Protein AF-0000000078283186 (afdb_homodimer)

Sequence (406 aa):
MKERTLITISRQYGSGGKEIAELLAKKMETRCYDRQILYLAAEKLGDSDLDMDTILDMSYKMPDNSIGSFMEGVNSLGYETIPSYNKMYREQAKVIRKIAEKESAVFLGRCADVVLKDYPECYNFFIYADAEFRKERAKEFYGNKSIKELEKENKTRERYYNYYTGQKWGEPLNYDLMINTSRFSIRKAADLIWDYVMSSQAEMKERTLITISRQYGSGGKEIAELLAKKMETRCYDRQILYLAAEKLGDSDLDMDTILDMSYKMPDNSIGSFMEGVNSLGYETIPSYNKMYREQAKVIRKIAEKESAVFLGRCADVVLKDYPECYNFFIYADAEFRKERAKEFYGNKSIKELEKENKTRERYYNYYTGQKWGEPLNYDLMINTSRFSIRKAADLIWDYVMSSQAE

Structure (mmCIF, N/CA/C/O backbone):
data_AF-0000000078283186-model_v1
#
loop_
_entity.id
_entity.type
_entity.pdbx_description
1 polymer 'Cytidylate kinase'
#
loop_
_atom_site.group_PDB
_atom_site.id
_atom_site.type_symbol
_atom_site.label_atom_id
_atom_site.label_alt_id
_atom_site.label_comp_id
_atom_site.label_asym_id
_atom_site.label_entity_id
_atom_site.label_seq_id
_atom_site.pdbx_PDB_ins_code
_atom_site.Cartn_x
_atom_site.Cartn_y
_atom_site.Cartn_z
_atom_site.occupancy
_atom_site.B_iso_or_equiv
_atom_site.auth_seq_id
_atom_site.auth_comp_id
_atom_site.auth_asym_id
_atom_site.auth_atom_id
_atom_site.pdbx_PDB_model_num
ATOM 1 N N . MET A 1 1 ? -15.898 -8.977 -13.992 1 91.25 1 MET A N 1
ATOM 2 C CA . MET A 1 1 ? -14.469 -9.234 -14.055 1 91.25 1 MET A CA 1
ATOM 3 C C . MET A 1 1 ? -14.047 -9.617 -15.469 1 91.25 1 MET A C 1
ATOM 5 O O . MET A 1 1 ? -14.688 -10.453 -16.109 1 91.25 1 MET A O 1
ATOM 9 N N . LYS A 1 2 ? -12.992 -9.008 -15.93 1 93.81 2 LYS A N 1
ATOM 10 C CA . LYS A 1 2 ? -12.453 -9.312 -17.25 1 93.81 2 LYS A CA 1
ATOM 11 C C . LYS A 1 2 ? -11.883 -10.727 -17.297 1 93.81 2 LYS A C 1
ATOM 13 O O . LYS A 1 2 ? -11.484 -11.273 -16.281 1 93.81 2 LYS A O 1
ATOM 18 N N . GLU A 1 3 ? -11.867 -11.227 -18.547 1 91.19 3 GLU A N 1
ATOM 19 C CA . GLU A 1 3 ? -11.219 -12.523 -18.719 1 91.19 3 GLU A CA 1
ATOM 20 C C . GLU A 1 3 ? -9.711 -12.422 -18.516 1 91.19 3 GLU A C 1
ATOM 22 O O . GLU A 1 3 ? -9.102 -11.398 -18.812 1 91.19 3 GLU A O 1
ATOM 27 N N . ARG A 1 4 ? -9.109 -13.453 -17.953 1 95.25 4 ARG A N 1
ATOM 28 C CA . ARG A 1 4 ? -7.672 -13.562 -17.734 1 95.25 4 ARG A CA 1
ATOM 29 C C . ARG A 1 4 ? -7.18 -12.492 -16.766 1 95.25 4 ARG A C 1
ATOM 31 O O . ARG A 1 4 ? -6.188 -11.812 -17.047 1 95.25 4 ARG A O 1
ATOM 38 N N . THR A 1 5 ? -8.016 -12.242 -15.75 1 98.25 5 THR A N 1
ATOM 39 C CA . THR A 1 5 ? -7.609 -11.391 -14.641 1 98.25 5 THR A CA 1
ATOM 40 C C . THR A 1 5 ? -6.645 -12.125 -13.719 1 98.25 5 THR A C 1
ATOM 42 O O . THR A 1 5 ? -6.957 -13.211 -13.219 1 98.25 5 THR A O 1
ATOM 45 N N . LEU A 1 6 ? -5.477 -11.523 -13.578 1 98.81 6 LEU A N 1
ATOM 46 C CA . LEU A 1 6 ? -4.418 -12.156 -12.797 1 98.81 6 LEU A CA 1
ATOM 47 C C . LEU A 1 6 ? -4.09 -11.328 -11.555 1 98.81 6 LEU A C 1
ATOM 49 O O . LEU A 1 6 ? -3.855 -10.125 -11.656 1 98.81 6 LEU A O 1
ATOM 53 N N . ILE A 1 7 ? -4.133 -11.992 -10.383 1 98.81 7 ILE A N 1
ATOM 54 C CA . ILE A 1 7 ? -3.748 -11.352 -9.133 1 98.81 7 ILE A CA 1
ATOM 55 C C . ILE A 1 7 ? -2.508 -12.039 -8.562 1 98.81 7 ILE A C 1
ATOM 57 O O . ILE A 1 7 ? -2.455 -13.266 -8.477 1 98.81 7 ILE A O 1
ATOM 61 N N . THR A 1 8 ? -1.481 -11.289 -8.289 1 98.88 8 THR A N 1
ATOM 62 C CA . THR A 1 8 ? -0.311 -11.836 -7.613 1 98.88 8 THR A CA 1
ATOM 63 C C . THR A 1 8 ? -0.205 -11.289 -6.191 1 98.88 8 THR A C 1
ATOM 65 O O . THR A 1 8 ? -0.445 -10.109 -5.953 1 98.88 8 THR A O 1
ATOM 68 N N . ILE A 1 9 ? 0.071 -12.156 -5.27 1 98.81 9 ILE A N 1
ATOM 69 C CA . ILE A 1 9 ? 0.214 -11.781 -3.865 1 98.81 9 ILE A CA 1
ATOM 70 C C . ILE A 1 9 ? 1.604 -12.164 -3.367 1 98.81 9 ILE A C 1
ATOM 72 O O . ILE A 1 9 ? 1.949 -13.352 -3.324 1 98.81 9 ILE A O 1
ATOM 76 N N . SER A 1 10 ? 2.418 -11.219 -3.08 1 98.56 10 SER A N 1
ATOM 77 C CA . SER A 1 10 ? 3.607 -11.383 -2.254 1 98.56 10 SER A CA 1
ATOM 78 C C . SER A 1 10 ? 3.334 -10.992 -0.805 1 98.56 10 SER A C 1
ATOM 80 O O . SER A 1 10 ? 2.51 -10.109 -0.539 1 98.56 10 SER A O 1
ATOM 82 N N . ARG A 1 11 ? 4.035 -11.727 0.115 1 98.25 11 ARG A N 1
ATOM 83 C CA . ARG A 1 11 ? 3.613 -11.508 1.494 1 98.25 11 ARG A CA 1
ATOM 84 C C . ARG A 1 11 ? 4.73 -11.859 2.471 1 98.25 11 ARG A C 1
ATOM 86 O O . ARG A 1 11 ? 5.539 -12.75 2.201 1 98.25 11 ARG A O 1
ATOM 93 N N . GLN A 1 12 ? 4.703 -11.211 3.537 1 97.31 12 GLN A N 1
ATOM 94 C CA . GLN A 1 12 ? 5.508 -11.633 4.68 1 97.31 12 GLN A CA 1
ATOM 95 C C . GLN A 1 12 ? 4.887 -12.844 5.371 1 97.31 12 GLN A C 1
ATOM 97 O O . GLN A 1 12 ? 3.66 -12.961 5.445 1 97.31 12 GLN A O 1
ATOM 102 N N . TYR A 1 13 ? 5.766 -13.648 5.855 1 93.5 13 TYR A N 1
ATOM 103 C CA . TYR A 1 13 ? 5.281 -14.789 6.625 1 93.5 13 TYR A CA 1
ATOM 104 C C . TYR A 1 13 ? 4.52 -14.328 7.859 1 93.5 13 TYR A C 1
ATOM 106 O O . TYR A 1 13 ? 4.988 -13.461 8.602 1 93.5 13 TYR A O 1
ATOM 114 N N . GLY A 1 14 ? 3.336 -14.828 8.023 1 94.69 14 GLY A N 1
ATOM 115 C CA . GLY A 1 14 ? 2.523 -14.492 9.18 1 94.69 14 GLY A CA 1
ATOM 116 C C . GLY A 1 14 ? 1.605 -13.305 8.945 1 94.69 14 GLY A C 1
ATOM 117 O O . GLY A 1 14 ? 0.815 -12.945 9.82 1 94.69 14 GLY A O 1
ATOM 118 N N . SER A 1 15 ? 1.619 -12.703 7.777 1 97.38 15 SER A N 1
ATOM 119 C CA . SER A 1 15 ? 0.841 -11.5 7.504 1 97.38 15 SER A CA 1
ATOM 120 C C . SER A 1 15 ? -0.591 -11.852 7.109 1 97.38 15 SER A C 1
ATOM 122 O O . SER A 1 15 ? -1.459 -10.977 7.074 1 97.38 15 SER A O 1
ATOM 124 N N . GLY A 1 16 ? -0.852 -13.094 6.793 1 96.88 16 GLY A N 1
ATOM 125 C CA . GLY A 1 16 ? -2.18 -13.508 6.363 1 96.88 16 GLY A CA 1
ATOM 126 C C . GLY A 1 16 ? -2.35 -13.492 4.855 1 96.88 16 GLY A C 1
ATOM 127 O O . GLY A 1 16 ? -3.461 -13.664 4.352 1 96.88 16 GLY A O 1
ATOM 128 N N . GLY A 1 17 ? -1.237 -13.344 4.133 1 97.62 17 GLY A N 1
ATOM 129 C CA . GLY A 1 17 ? -1.285 -13.242 2.684 1 97.62 17 GLY A CA 1
ATOM 130 C C . GLY A 1 17 ? -1.826 -14.492 2.018 1 97.62 17 GLY A C 1
ATOM 131 O O . GLY A 1 17 ? -2.498 -14.406 0.987 1 97.62 17 GLY A O 1
ATOM 132 N N . LYS A 1 18 ? -1.55 -15.625 2.564 1 95.38 18 LYS A N 1
ATOM 133 C CA . LYS A 1 18 ? -2.064 -16.875 2.008 1 95.38 18 LYS A CA 1
ATOM 134 C C . LYS A 1 18 ? -3.588 -16.922 2.096 1 95.38 18 LYS A C 1
ATOM 136 O O . LYS A 1 18 ? -4.258 -17.266 1.117 1 95.38 18 LYS A O 1
ATOM 141 N N . GLU A 1 19 ? -4.105 -16.594 3.232 1 96.69 19 GLU A N 1
ATOM 142 C CA . GLU A 1 19 ? -5.555 -16.578 3.414 1 96.69 19 GLU A CA 1
ATOM 143 C C . GLU A 1 19 ? -6.223 -15.57 2.48 1 96.69 19 GLU A C 1
ATOM 145 O O . GLU A 1 19 ? -7.266 -15.859 1.895 1 96.69 19 GLU A O 1
ATOM 150 N N . ILE A 1 20 ? -5.598 -14.445 2.348 1 98.56 20 ILE A N 1
ATOM 151 C CA . ILE A 1 20 ? -6.113 -13.422 1.447 1 98.56 20 ILE A CA 1
ATOM 152 C C . ILE A 1 20 ? -6.164 -13.961 0.021 1 98.56 20 ILE A C 1
ATOM 154 O O . ILE A 1 20 ? -7.168 -13.797 -0.676 1 98.56 20 ILE A O 1
ATOM 158 N N . ALA A 1 21 ? -5.105 -14.625 -0.406 1 98.38 21 ALA A N 1
ATOM 159 C CA . ALA A 1 21 ? -5.035 -15.195 -1.75 1 98.38 21 ALA A CA 1
ATOM 160 C C . ALA A 1 21 ? -6.145 -16.219 -1.974 1 98.38 21 ALA A C 1
ATOM 162 O O . ALA A 1 21 ? -6.785 -16.234 -3.029 1 98.38 21 ALA A O 1
ATOM 163 N N . GLU A 1 22 ? -6.395 -17 -0.99 1 97.19 22 GLU A N 1
ATOM 164 C CA . GLU A 1 22 ? -7.426 -18.016 -1.081 1 97.19 22 GLU A CA 1
ATOM 165 C C . GLU A 1 22 ? -8.82 -17.406 -1.156 1 97.19 22 GLU A C 1
ATOM 167 O O . GLU A 1 22 ? -9.664 -17.844 -1.933 1 97.19 22 GLU A O 1
ATOM 172 N N . LEU A 1 23 ? -9.039 -16.422 -0.337 1 98.25 23 LEU A N 1
ATOM 173 C CA . LEU A 1 23 ? -10.312 -15.719 -0.36 1 98.25 23 LEU A CA 1
ATOM 174 C C . LEU A 1 23 ? -10.555 -15.07 -1.719 1 98.25 23 LEU A C 1
ATOM 176 O O . LEU A 1 23 ? -11.664 -15.117 -2.246 1 98.25 23 LEU A O 1
ATOM 180 N N . LEU A 1 24 ? -9.516 -14.523 -2.26 1 98.62 24 LEU A N 1
ATOM 181 C CA . LEU A 1 24 ? -9.633 -13.883 -3.564 1 98.62 24 LEU A CA 1
ATOM 182 C C . LEU A 1 24 ? -9.938 -14.906 -4.648 1 98.62 24 LEU A C 1
ATOM 184 O O . LEU A 1 24 ? -10.773 -14.664 -5.52 1 98.62 24 LEU A O 1
ATOM 188 N N . ALA A 1 25 ? -9.227 -16.016 -4.605 1 97.56 25 ALA A N 1
ATOM 189 C CA . ALA A 1 25 ? -9.469 -17.078 -5.582 1 97.56 25 ALA A CA 1
ATOM 190 C C . ALA A 1 25 ? -10.922 -17.547 -5.535 1 97.56 25 ALA A C 1
ATOM 192 O O . ALA A 1 25 ? -11.555 -17.734 -6.578 1 97.56 25 ALA A O 1
ATOM 193 N N . LYS A 1 26 ? -11.445 -17.656 -4.344 1 97.25 26 LYS A N 1
ATOM 194 C CA . LYS A 1 26 ? -12.844 -18.047 -4.168 1 97.25 26 LYS A CA 1
ATOM 195 C C . LYS A 1 26 ? -13.781 -17 -4.762 1 97.25 26 LYS A C 1
ATOM 197 O O . LYS A 1 26 ? -14.719 -17.328 -5.484 1 97.25 26 LYS A O 1
ATOM 202 N N . LYS A 1 27 ? -13.492 -15.789 -4.48 1 96.38 27 LYS A N 1
ATOM 203 C CA . LYS A 1 27 ? -14.32 -14.695 -4.992 1 96.38 27 LYS A CA 1
ATOM 204 C C . LYS A 1 27 ? -14.305 -14.656 -6.516 1 96.38 27 LYS A C 1
ATOM 206 O O . LYS A 1 27 ? -15.32 -14.359 -7.148 1 96.38 27 LYS A O 1
ATOM 211 N N . MET A 1 28 ? -13.195 -14.961 -7.047 1 96.88 28 MET A N 1
ATOM 212 C CA . MET A 1 28 ? -12.984 -14.922 -8.492 1 96.88 28 MET A CA 1
ATOM 213 C C . MET A 1 28 ? -13.453 -16.219 -9.148 1 96.88 28 MET A C 1
ATOM 215 O O . MET A 1 28 ? -13.477 -16.312 -10.375 1 96.88 28 MET A O 1
ATOM 219 N N . GLU A 1 29 ? -13.812 -17.172 -8.305 1 95.25 29 GLU A N 1
ATOM 220 C CA . GLU A 1 29 ? -14.164 -18.5 -8.797 1 95.25 29 GLU A CA 1
ATOM 221 C C . GLU A 1 29 ? -13.039 -19.094 -9.656 1 95.25 29 GLU A C 1
ATOM 223 O O . GLU A 1 29 ? -13.281 -19.562 -10.766 1 95.25 29 GLU A O 1
ATOM 228 N N . THR A 1 30 ? -11.844 -18.969 -9.211 1 95.44 30 THR A N 1
ATOM 229 C CA . THR A 1 30 ? -10.648 -19.531 -9.844 1 95.44 30 THR A CA 1
ATOM 230 C C . THR A 1 30 ? -9.758 -20.219 -8.812 1 95.44 30 THR A C 1
ATOM 232 O O . THR A 1 30 ? -10.188 -20.484 -7.691 1 95.44 30 THR A O 1
ATOM 235 N N . ARG A 1 31 ? -8.484 -20.531 -9.258 1 93.44 31 ARG A N 1
ATOM 236 C CA . ARG A 1 31 ? -7.574 -21.234 -8.367 1 93.44 31 ARG A CA 1
ATOM 237 C C . ARG A 1 31 ? -6.469 -20.328 -7.863 1 93.44 31 ARG A C 1
ATOM 239 O O . ARG A 1 31 ? -6.156 -19.312 -8.5 1 93.44 31 ARG A O 1
ATOM 246 N N . CYS A 1 32 ? -6.043 -20.672 -6.707 1 96.06 32 CYS A N 1
ATOM 247 C CA . CYS A 1 32 ? -4.836 -20.062 -6.148 1 96.06 32 CYS A CA 1
ATOM 248 C C . CYS A 1 32 ? -3.631 -20.984 -6.34 1 96.06 32 CYS A C 1
ATOM 250 O O . CYS A 1 32 ? -3.648 -22.141 -5.91 1 96.06 32 CYS A O 1
ATOM 252 N N . TYR A 1 33 ? -2.592 -20.469 -7.004 1 94.62 33 TYR A N 1
ATOM 253 C CA . TYR A 1 33 ? -1.396 -21.266 -7.285 1 94.62 33 TYR A CA 1
ATOM 254 C C . TYR A 1 33 ? -0.228 -20.812 -6.418 1 94.62 33 TYR A C 1
ATOM 256 O O . TYR A 1 33 ? 0.272 -19.688 -6.574 1 94.62 33 TYR A O 1
ATOM 264 N N . ASP A 1 34 ? 0.164 -21.672 -5.547 1 92.38 34 ASP A N 1
ATOM 265 C CA . ASP A 1 34 ? 1.312 -21.391 -4.688 1 92.38 34 ASP A CA 1
ATOM 266 C C . ASP A 1 34 ? 2.516 -22.234 -5.086 1 92.38 34 ASP A C 1
ATOM 268 O O . ASP A 1 34 ? 2.518 -22.859 -6.152 1 92.38 34 ASP A O 1
ATOM 272 N N . ARG A 1 35 ? 3.521 -22.156 -4.227 1 87.31 35 ARG A N 1
ATOM 273 C CA . ARG A 1 35 ? 4.785 -22.812 -4.531 1 87.31 35 ARG A CA 1
ATOM 274 C C . ARG A 1 35 ? 4.578 -24.312 -4.75 1 87.31 35 ARG A C 1
ATOM 276 O O . ARG A 1 35 ? 5.145 -24.891 -5.68 1 87.31 35 ARG A O 1
ATOM 283 N N . GLN A 1 36 ? 3.807 -24.875 -3.936 1 82.5 36 GLN A N 1
ATOM 284 C CA . GLN A 1 36 ? 3.621 -26.312 -3.992 1 82.5 36 GLN A CA 1
ATOM 285 C C . GLN A 1 36 ? 2.947 -26.734 -5.297 1 82.5 36 GLN A C 1
ATOM 287 O O . GLN A 1 36 ? 3.424 -27.641 -5.984 1 82.5 36 GLN A O 1
ATOM 292 N N . ILE A 1 37 ? 1.926 -26.141 -5.605 1 84.44 37 ILE A N 1
ATOM 293 C CA . ILE A 1 37 ? 1.179 -26.469 -6.816 1 84.44 37 ILE A CA 1
ATOM 294 C C . ILE A 1 37 ? 2.053 -26.219 -8.047 1 84.44 37 ILE A C 1
ATOM 296 O O . ILE A 1 37 ? 2.117 -27.062 -8.945 1 84.44 37 ILE A O 1
ATOM 300 N N . LEU A 1 38 ? 2.752 -25.156 -8.047 1 87.31 38 LEU A N 1
ATOM 301 C CA . LEU A 1 38 ? 3.58 -24.812 -9.195 1 87.31 38 LEU A CA 1
ATOM 302 C C . LEU A 1 38 ? 4.77 -25.75 -9.312 1 87.31 38 LEU A C 1
ATOM 304 O O . LEU A 1 38 ? 5.215 -26.062 -10.422 1 87.31 38 LEU A O 1
ATOM 308 N N . TYR A 1 39 ? 5.238 -26.141 -8.188 1 83.44 39 TYR A N 1
ATOM 309 C CA . TYR A 1 39 ? 6.316 -27.125 -8.188 1 83.44 39 TYR A CA 1
ATOM 310 C C . TYR A 1 39 ? 5.867 -28.438 -8.828 1 83.44 39 TYR A C 1
ATOM 312 O O . TYR A 1 39 ? 6.551 -28.969 -9.703 1 83.44 39 TYR A O 1
ATOM 320 N N . LEU A 1 40 ? 4.762 -28.938 -8.391 1 82.5 40 LEU A N 1
ATOM 321 C CA . LEU A 1 40 ? 4.23 -30.203 -8.898 1 82.5 40 LEU A CA 1
ATOM 322 C C . LEU A 1 40 ? 3.92 -30.109 -10.383 1 82.5 40 LEU A C 1
ATOM 324 O O . LEU A 1 40 ? 4.219 -31.031 -11.148 1 82.5 40 LEU A O 1
ATOM 328 N N . ALA A 1 41 ? 3.361 -29.031 -10.742 1 84 41 ALA A N 1
ATOM 329 C CA . ALA A 1 41 ? 3.047 -28.828 -12.156 1 84 41 ALA A CA 1
ATOM 330 C C . ALA A 1 41 ? 4.316 -28.766 -13 1 84 41 ALA A C 1
ATOM 332 O O . ALA A 1 41 ? 4.371 -29.344 -14.086 1 84 41 ALA A O 1
ATOM 333 N N . ALA A 1 42 ? 5.293 -28.109 -12.516 1 82.88 42 ALA A N 1
ATOM 334 C CA . ALA A 1 42 ? 6.562 -27.969 -13.219 1 82.88 42 ALA A CA 1
ATOM 335 C C . ALA A 1 42 ? 7.262 -29.312 -13.375 1 82.88 42 ALA A C 1
ATOM 337 O O . ALA A 1 42 ? 7.867 -29.594 -14.406 1 82.88 42 ALA A O 1
ATOM 338 N N . GLU A 1 43 ? 7.227 -30.047 -12.336 1 80.31 43 GLU A N 1
ATOM 339 C CA . GLU A 1 43 ? 7.82 -31.391 -12.375 1 80.31 43 GLU A CA 1
ATOM 340 C C . GLU A 1 43 ? 7.16 -32.25 -13.438 1 80.31 43 GLU A C 1
ATOM 342 O O . GLU A 1 43 ? 7.836 -33 -14.141 1 80.31 43 GLU A O 1
ATOM 347 N N . LYS A 1 44 ? 5.902 -32.156 -13.57 1 79.5 44 LYS A N 1
ATOM 348 C CA . LYS A 1 44 ? 5.145 -32.969 -14.508 1 79.5 44 LYS A CA 1
ATOM 349 C C . LYS A 1 44 ? 5.297 -32.438 -15.938 1 79.5 44 LYS A C 1
ATOM 351 O O . LYS A 1 44 ? 5.254 -33.219 -16.891 1 79.5 44 LYS A O 1
ATOM 356 N N . LEU A 1 45 ? 5.32 -31.188 -16.078 1 74.44 45 LEU A N 1
ATOM 357 C CA . LEU A 1 45 ? 5.477 -30.578 -17.391 1 74.44 45 LEU A CA 1
ATOM 358 C C . LEU A 1 45 ? 6.77 -31.047 -18.047 1 74.44 45 LEU A C 1
ATOM 360 O O . LEU A 1 45 ? 6.812 -31.25 -19.266 1 74.44 45 LEU A O 1
ATOM 364 N N . GLY A 1 46 ? 7.836 -31.125 -17.375 1 65.25 46 GLY A N 1
ATOM 365 C CA . GLY A 1 46 ? 9.086 -31.609 -17.938 1 65.25 46 GLY A CA 1
ATOM 366 C C . GLY A 1 46 ? 9.023 -33.094 -18.328 1 65.25 46 GLY A C 1
ATOM 367 O O . GLY A 1 46 ? 9.734 -33.5 -19.25 1 65.25 46 GLY A O 1
ATOM 368 N N . ASP A 1 47 ? 8.227 -33.812 -17.688 1 62.56 47 ASP A N 1
ATOM 369 C CA . ASP A 1 47 ? 8.352 -35.281 -17.812 1 62.56 47 ASP A CA 1
ATOM 370 C C . ASP A 1 47 ? 7.152 -35.844 -18.562 1 62.56 47 ASP A C 1
ATOM 372 O O . ASP A 1 47 ? 7.168 -37.031 -18.938 1 62.56 47 ASP A O 1
ATOM 376 N N . SER A 1 48 ? 6.137 -35.031 -18.609 1 64.06 48 SER A N 1
ATOM 377 C CA . SER A 1 48 ? 4.91 -35.719 -18.984 1 64.06 48 SER A CA 1
ATOM 378 C C . SER A 1 48 ? 4.348 -35.219 -20.297 1 64.06 48 SER A C 1
ATOM 380 O O . SER A 1 48 ? 4.586 -34.062 -20.688 1 64.06 48 SER A O 1
ATOM 382 N N . ASP A 1 49 ? 3.803 -36.094 -20.922 1 65.06 49 ASP A N 1
ATOM 383 C CA . ASP A 1 49 ? 2.99 -35.781 -22.094 1 65.06 49 ASP A CA 1
ATOM 384 C C . ASP A 1 49 ? 1.591 -35.312 -21.688 1 65.06 49 ASP A C 1
ATOM 386 O O . ASP A 1 49 ? 0.704 -35.219 -22.547 1 65.06 49 ASP A O 1
ATOM 390 N N . LEU A 1 50 ? 1.47 -35.156 -20.469 1 67.62 50 LEU A N 1
ATOM 391 C CA . LEU A 1 50 ? 0.159 -34.75 -19.984 1 67.62 50 LEU A CA 1
ATOM 392 C C . LEU A 1 50 ? -0.109 -33.281 -20.359 1 67.62 50 LEU A C 1
ATOM 394 O O . LEU A 1 50 ? 0.821 -32.469 -20.453 1 67.62 50 LEU A O 1
ATOM 398 N N . ASP A 1 51 ? -1.407 -33.125 -20.562 1 75.5 51 ASP A N 1
ATOM 399 C CA . ASP A 1 51 ? -1.781 -31.75 -20.844 1 75.5 51 ASP A CA 1
ATOM 400 C C . ASP A 1 51 ? -1.799 -30.922 -19.562 1 75.5 51 ASP A C 1
ATOM 402 O O . ASP A 1 51 ? -2.006 -31.453 -18.469 1 75.5 51 ASP A O 1
ATOM 406 N N . MET A 1 52 ? -1.608 -29.75 -19.734 1 72.75 52 MET A N 1
ATOM 407 C CA . MET A 1 52 ? -1.475 -28.797 -18.641 1 72.75 52 MET A CA 1
ATOM 408 C C . MET A 1 52 ? -2.668 -28.875 -17.688 1 72.75 52 MET A C 1
ATOM 410 O O . MET A 1 52 ? -2.506 -28.797 -16.469 1 72.75 52 MET A O 1
ATOM 414 N N . ASP A 1 53 ? -3.777 -29.141 -18.219 1 77.62 53 ASP A N 1
ATOM 415 C CA . ASP A 1 53 ? -4.988 -29.172 -17.406 1 77.62 53 ASP A CA 1
ATOM 416 C C . ASP A 1 53 ? -4.961 -30.359 -16.438 1 77.62 53 ASP A C 1
ATOM 418 O O . ASP A 1 53 ? -5.316 -30.234 -15.266 1 77.62 53 ASP A O 1
ATOM 422 N N . THR A 1 54 ? -4.551 -31.422 -17 1 75.5 54 THR A N 1
ATOM 423 C CA . THR A 1 54 ? -4.43 -32.625 -16.203 1 75.5 54 THR A CA 1
ATOM 424 C C . THR A 1 54 ? -3.361 -32.469 -15.125 1 75.5 54 THR A C 1
ATOM 426 O O . THR A 1 54 ? -3.568 -32.844 -13.969 1 75.5 54 THR A O 1
ATOM 429 N N . ILE A 1 55 ? -2.338 -31.812 -15.422 1 70.25 55 ILE A N 1
ATOM 430 C CA . ILE A 1 55 ? -1.233 -31.578 -14.492 1 70.25 55 ILE A CA 1
ATOM 431 C C . ILE A 1 55 ? -1.697 -30.688 -13.352 1 70.25 55 ILE A C 1
ATOM 433 O O . ILE A 1 55 ? -1.446 -30.984 -12.18 1 70.25 55 ILE A O 1
ATOM 437 N N . LEU A 1 56 ? -2.424 -29.719 -13.781 1 74.75 56 LEU A N 1
ATOM 438 C CA . LEU A 1 56 ? -2.881 -28.766 -12.781 1 74.75 56 LEU A CA 1
ATOM 439 C C . LEU A 1 56 ? -3.916 -29.391 -11.852 1 74.75 56 LEU A C 1
ATOM 441 O O . LEU A 1 56 ? -3.883 -29.172 -10.641 1 74.75 56 LEU A O 1
ATOM 445 N N . ASP A 1 57 ? -4.789 -30.156 -12.422 1 75.75 57 ASP A N 1
ATOM 446 C CA . ASP A 1 57 ? -5.801 -30.828 -11.617 1 75.75 57 ASP A CA 1
ATOM 447 C C . ASP A 1 57 ? -5.156 -31.766 -10.594 1 75.75 57 ASP A C 1
ATOM 449 O O . ASP A 1 57 ? -5.574 -31.812 -9.43 1 75.75 57 ASP A O 1
ATOM 453 N N . MET A 1 58 ? -4.129 -32.438 -10.984 1 69.75 58 MET A N 1
ATOM 454 C CA . MET A 1 58 ? -3.408 -33.344 -10.109 1 69.75 58 MET A CA 1
ATOM 455 C C . MET A 1 58 ? -2.648 -32.594 -9.023 1 69.75 58 MET A C 1
ATOM 457 O O . MET A 1 58 ? -2.6 -33.031 -7.875 1 69.75 58 MET A O 1
ATOM 461 N N . SER A 1 59 ? -2.166 -31.516 -9.422 1 70.25 59 SER A N 1
ATOM 462 C CA . SER A 1 59 ? -1.333 -30.734 -8.516 1 70.25 59 SER A CA 1
ATOM 463 C C . SER A 1 59 ? -2.176 -30.047 -7.449 1 70.25 59 SER A C 1
ATOM 465 O O . SER A 1 59 ? -1.727 -29.859 -6.316 1 70.25 59 SER A O 1
ATOM 467 N N . TYR A 1 60 ? -3.361 -29.766 -7.859 1 71.06 60 TYR A N 1
ATOM 468 C CA . TYR A 1 60 ? -4.238 -29.062 -6.93 1 71.06 60 TYR A CA 1
ATOM 469 C C . TYR A 1 60 ? -4.875 -30.031 -5.941 1 71.06 60 TYR A C 1
ATOM 471 O O . TYR A 1 60 ? -5.219 -29.656 -4.82 1 71.06 60 TYR A O 1
ATOM 479 N N . LYS A 1 61 ? -5.098 -31.266 -6.289 1 66.31 61 LYS A N 1
ATOM 480 C CA . LYS A 1 61 ? -5.777 -32.281 -5.473 1 66.31 61 LYS A CA 1
ATOM 481 C C . LYS A 1 61 ? -4.812 -32.938 -4.496 1 66.31 61 LYS A C 1
ATOM 483 O O . LYS A 1 61 ? -5.234 -33.688 -3.609 1 66.31 61 LYS A O 1
ATOM 488 N N . MET A 1 62 ? -3.625 -32.688 -4.598 1 58.12 62 MET A N 1
ATOM 489 C CA . MET A 1 62 ? -2.674 -33.344 -3.719 1 58.12 62 MET A CA 1
ATOM 490 C C . MET A 1 62 ? -2.758 -32.812 -2.301 1 58.12 62 MET A C 1
ATOM 492 O O . MET A 1 62 ? -2.773 -31.578 -2.104 1 58.12 62 MET A O 1
ATOM 496 N N . PRO A 1 63 ? -3.088 -33.719 -1.235 1 53.25 63 PRO A N 1
ATOM 497 C CA . PRO A 1 63 ? -3.27 -33.312 0.161 1 53.25 63 PRO A CA 1
ATOM 498 C C . PRO A 1 63 ? -2.076 -32.531 0.711 1 53.25 63 PRO A C 1
ATOM 500 O O . PRO A 1 63 ? -0.941 -32.75 0.276 1 53.25 63 PRO A O 1
ATOM 503 N N . ASP A 1 64 ? -2.328 -31.484 1.532 1 49.62 64 ASP A N 1
ATOM 504 C CA . ASP A 1 64 ? -1.405 -30.578 2.211 1 49.62 64 ASP A CA 1
ATOM 505 C C . ASP A 1 64 ? -0.335 -31.359 2.973 1 49.62 64 ASP A C 1
ATOM 507 O O . ASP A 1 64 ? 0.814 -30.922 3.059 1 49.62 64 ASP A O 1
ATOM 511 N N . ASN A 1 65 ? -0.7 -32.438 3.693 1 46.31 65 ASN A N 1
ATOM 512 C CA . ASN A 1 65 ? 0.149 -33.188 4.625 1 46.31 65 ASN A CA 1
ATOM 513 C C . ASN A 1 65 ? 1.317 -33.844 3.91 1 46.31 65 ASN A C 1
ATOM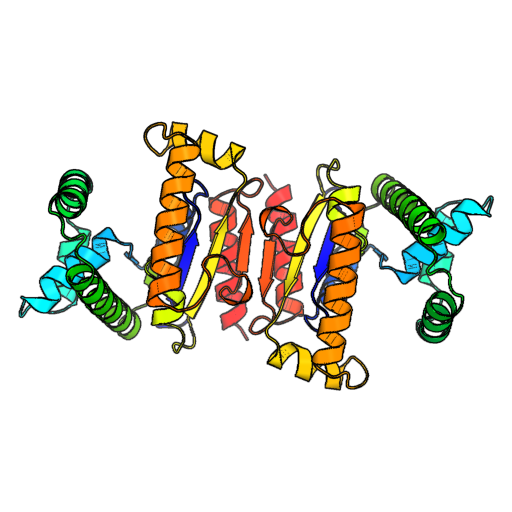 515 O O . ASN A 1 65 ? 2.273 -34.281 4.551 1 46.31 65 ASN A O 1
ATOM 519 N N . SER A 1 66 ? 1.253 -34.219 2.816 1 44.97 66 SER A N 1
ATOM 520 C CA . SER A 1 66 ? 2.324 -34.875 2.078 1 44.97 66 SER A CA 1
ATOM 521 C C . SER A 1 66 ? 3.408 -33.906 1.669 1 44.97 66 SER A C 1
ATOM 523 O O . SER A 1 66 ? 4.496 -34.281 1.256 1 44.97 66 SER A O 1
ATOM 525 N N . ILE A 1 67 ? 3.127 -32.688 1.77 1 46.19 67 ILE A N 1
ATOM 526 C CA . ILE A 1 67 ? 3.871 -31.516 1.294 1 46.19 67 ILE A CA 1
ATOM 527 C C . ILE A 1 67 ? 4.957 -31.141 2.305 1 46.19 67 ILE A C 1
ATOM 529 O O . ILE A 1 67 ? 6.027 -30.656 1.927 1 46.19 67 ILE A O 1
ATOM 533 N N . GLY A 1 68 ? 4.625 -31.25 3.561 1 46.28 68 GLY A N 1
ATOM 534 C CA . GLY A 1 68 ? 5.668 -31.094 4.562 1 46.28 68 GLY A CA 1
ATOM 535 C C . GLY A 1 68 ? 6.863 -32 4.328 1 46.28 68 GLY A C 1
ATOM 536 O O . GLY A 1 68 ? 8.008 -31.531 4.336 1 46.28 68 GLY A O 1
ATOM 537 N N . SER A 1 69 ? 6.555 -33.219 4.258 1 47.34 69 SER A N 1
ATOM 538 C CA . SER A 1 69 ? 7.586 -34.219 4.055 1 47.34 69 SER A CA 1
ATOM 539 C C . SER A 1 69 ? 8.266 -34.062 2.703 1 47.34 69 SER A C 1
ATOM 541 O O . SER A 1 69 ? 9.477 -34.281 2.576 1 47.34 69 SER A O 1
ATOM 543 N N . PHE A 1 70 ? 7.59 -33.594 1.81 1 45.19 70 PHE A N 1
ATOM 544 C CA . PHE A 1 70 ? 8.141 -33.406 0.476 1 45.19 70 PHE A CA 1
ATOM 545 C C . PHE A 1 70 ? 9.023 -32.156 0.442 1 45.19 70 PHE A C 1
ATOM 547 O O . PHE A 1 70 ? 10.133 -32.188 -0.101 1 45.19 70 PHE A O 1
ATOM 554 N N . MET A 1 71 ? 8.586 -31.062 0.979 1 48.72 71 MET A N 1
ATOM 555 C CA . MET A 1 71 ? 9.406 -29.844 1.068 1 48.72 71 MET A CA 1
ATOM 556 C C . MET A 1 71 ? 10.648 -30.094 1.919 1 48.72 71 MET A C 1
ATOM 558 O O . MET A 1 71 ? 11.719 -29.547 1.632 1 48.72 71 MET A O 1
ATOM 562 N N . GLU A 1 72 ? 10.406 -30.828 3 1 50.16 72 GLU A N 1
ATOM 563 C CA . GLU A 1 72 ? 11.562 -31.312 3.748 1 50.16 72 GLU A CA 1
ATOM 564 C C . GLU A 1 72 ? 12.438 -32.219 2.887 1 50.16 72 GLU A C 1
ATOM 566 O O . GLU A 1 72 ? 13.664 -32.188 2.973 1 50.16 72 GLU A O 1
ATOM 571 N N . GLY A 1 73 ? 11.852 -33 2.141 1 44.81 73 GLY A N 1
ATOM 572 C CA . GLY A 1 73 ? 12.57 -33.875 1.225 1 44.81 73 GLY A CA 1
ATOM 573 C C . GLY A 1 73 ? 13.273 -33.125 0.109 1 44.81 73 GLY A C 1
ATOM 574 O O . GLY A 1 73 ? 14.445 -33.375 -0.176 1 44.81 73 GLY A O 1
ATOM 575 N N . VAL A 1 74 ? 12.602 -32.188 -0.493 1 47.66 74 VAL A N 1
ATOM 576 C CA . VAL A 1 74 ? 13.211 -31.359 -1.527 1 47.66 74 VAL A CA 1
ATOM 577 C C . VAL A 1 74 ? 14.32 -30.5 -0.919 1 47.66 74 VAL A C 1
ATOM 579 O O . VAL A 1 74 ? 15.398 -30.359 -1.51 1 47.66 74 VAL A O 1
ATOM 582 N N . ASN A 1 75 ? 14.039 -29.922 0.244 1 47.69 75 ASN A N 1
ATOM 583 C CA . ASN A 1 75 ? 15.109 -29.219 0.957 1 47.69 75 ASN A CA 1
ATOM 584 C C . ASN A 1 75 ? 16.234 -30.172 1.334 1 47.69 75 ASN A C 1
ATOM 586 O O . ASN A 1 75 ? 17.406 -29.781 1.307 1 47.69 75 ASN A O 1
ATOM 590 N N . SER A 1 76 ? 15.812 -31.344 1.831 1 44.03 76 SER A N 1
ATOM 591 C CA . SER A 1 76 ? 16.797 -32.344 2.242 1 44.03 76 SER A CA 1
ATOM 592 C C . SER A 1 76 ? 17.5 -32.938 1.036 1 44.03 76 SER A C 1
ATOM 594 O O . SER A 1 76 ? 18.594 -33.5 1.165 1 44.03 76 SER A O 1
ATOM 596 N N . LEU A 1 77 ? 16.766 -33.219 -0.019 1 42.75 77 LEU A N 1
ATOM 597 C CA . LEU A 1 77 ? 17.406 -33.844 -1.155 1 42.75 77 LEU A CA 1
ATOM 598 C C . LEU A 1 77 ? 18.422 -32.938 -1.812 1 42.75 77 LEU A C 1
ATOM 600 O O . LEU A 1 77 ? 19.062 -33.281 -2.803 1 42.75 77 LEU A O 1
ATOM 604 N N . GLY A 1 78 ? 18.922 -32.031 -1.235 1 41 78 GLY A N 1
ATOM 605 C CA . GLY A 1 78 ? 20.031 -31.25 -1.789 1 41 78 GLY A CA 1
ATOM 606 C C . GLY A 1 78 ? 19.641 -30.484 -3.041 1 41 78 GLY A C 1
ATOM 607 O O . GLY A 1 78 ? 20.516 -30.156 -3.857 1 41 78 GLY A O 1
ATOM 608 N N . TYR A 1 79 ? 18.609 -30.672 -3.498 1 42.59 79 TYR A N 1
ATOM 609 C CA . TYR A 1 79 ? 18.188 -29.891 -4.664 1 42.59 79 TYR A CA 1
ATOM 610 C C . TYR A 1 79 ? 18.531 -28.422 -4.492 1 42.59 79 TYR A C 1
ATOM 612 O O . TYR A 1 79 ? 18 -27.562 -5.211 1 42.59 79 TYR A O 1
ATOM 620 N N . GLU A 1 80 ? 19.203 -28.125 -3.502 1 41.41 80 GLU A N 1
ATOM 621 C CA . GLU A 1 80 ? 19.906 -26.875 -3.221 1 41.41 80 GLU A CA 1
ATOM 622 C C . GLU A 1 80 ? 20.969 -26.594 -4.266 1 41.41 80 GLU A C 1
ATOM 624 O O . GLU A 1 80 ? 21.781 -25.672 -4.098 1 41.41 80 GLU A O 1
ATOM 629 N N . THR A 1 81 ? 21.219 -27.5 -5.113 1 45.75 81 THR A N 1
ATOM 630 C CA . THR A 1 81 ? 22.234 -26.953 -6.004 1 45.75 81 THR A CA 1
ATOM 631 C C . THR A 1 81 ? 21.641 -25.891 -6.918 1 45.75 81 THR A C 1
ATOM 633 O O . THR A 1 81 ? 20.484 -26 -7.328 1 45.75 81 THR A O 1
ATOM 636 N N . ILE A 1 82 ? 22.344 -24.75 -7.059 1 50.31 82 ILE A N 1
ATOM 637 C CA . ILE A 1 82 ? 22.016 -23.562 -7.84 1 50.31 82 ILE A CA 1
ATOM 638 C C . ILE A 1 82 ? 21.391 -23.969 -9.164 1 50.31 82 ILE A C 1
ATOM 640 O O . ILE A 1 82 ? 20.344 -23.438 -9.555 1 50.31 82 ILE A O 1
ATOM 644 N N . PRO A 1 83 ? 22.031 -25.047 -9.883 1 48.97 83 PRO A N 1
ATOM 645 C CA . PRO A 1 83 ? 21.469 -25.438 -11.18 1 48.97 83 PRO A CA 1
ATOM 646 C C . PRO A 1 83 ? 20.031 -25.938 -11.078 1 48.97 83 PRO A C 1
ATOM 648 O O . PRO A 1 83 ? 19.203 -25.625 -11.938 1 48.97 83 PRO A O 1
ATOM 651 N N . SER A 1 84 ? 19.734 -26.656 -9.961 1 63.78 84 SER A N 1
ATOM 652 C CA . SER A 1 84 ? 18.406 -27.219 -9.797 1 63.78 84 SER A CA 1
ATOM 653 C C . SER A 1 84 ? 17.375 -26.141 -9.477 1 63.78 84 SER A C 1
ATOM 655 O O . SER A 1 84 ? 16.266 -26.156 -10.016 1 63.78 84 SER A O 1
ATOM 657 N N . TYR A 1 85 ? 17.891 -25.109 -8.969 1 70.12 85 TYR A N 1
ATOM 658 C CA . TYR A 1 85 ? 16.984 -24.016 -8.625 1 70.12 85 TYR A CA 1
ATOM 659 C C . TYR A 1 85 ? 16.656 -23.172 -9.852 1 70.12 85 TYR A C 1
ATOM 661 O O . TYR A 1 85 ? 15.508 -22.766 -10.039 1 70.12 85 TYR A O 1
ATOM 669 N N . ASN A 1 86 ? 17.625 -23.109 -10.586 1 82.12 86 ASN A N 1
ATOM 670 C CA . ASN A 1 86 ? 17.406 -22.312 -11.797 1 82.12 86 ASN A CA 1
ATOM 671 C C . ASN A 1 86 ? 16.438 -23 -12.75 1 82.12 86 ASN A C 1
ATOM 673 O O . ASN A 1 86 ? 15.57 -22.359 -13.336 1 82.12 86 ASN A O 1
ATOM 677 N N . LYS A 1 87 ? 16.672 -24.266 -12.891 1 81.38 87 LYS A N 1
ATOM 678 C CA . LYS A 1 87 ? 15.75 -25.031 -13.719 1 81.38 87 LYS A CA 1
ATOM 679 C C . LYS A 1 87 ? 14.328 -24.969 -13.164 1 81.38 87 LYS A C 1
ATOM 681 O O . LYS A 1 87 ? 13.375 -24.781 -13.914 1 81.38 87 LYS A O 1
ATOM 686 N N . MET A 1 88 ? 14.242 -25.094 -11.93 1 84.12 88 MET A N 1
ATOM 687 C CA . MET A 1 88 ? 12.93 -25.078 -11.289 1 84.12 88 MET A CA 1
ATOM 688 C C . MET A 1 88 ? 12.242 -23.734 -11.477 1 84.12 88 MET A C 1
ATOM 690 O O . MET A 1 88 ? 11.055 -23.672 -11.789 1 84.12 88 MET A O 1
ATOM 694 N N . TYR A 1 89 ? 12.977 -22.688 -11.344 1 89.25 89 TYR A N 1
ATOM 695 C CA . TYR A 1 89 ? 12.414 -21.359 -11.578 1 89.25 89 TYR A CA 1
ATOM 696 C C . TYR A 1 89 ? 11.891 -21.234 -13.008 1 89.25 89 TYR A C 1
ATOM 698 O O . TYR A 1 89 ? 10.773 -20.766 -13.227 1 89.25 89 TYR A O 1
ATOM 706 N N . ARG A 1 90 ? 12.703 -21.672 -13.891 1 90.88 90 ARG A N 1
ATOM 707 C CA . ARG A 1 90 ? 12.328 -21.578 -15.297 1 90.88 90 ARG A CA 1
ATOM 708 C C . ARG A 1 90 ? 11.047 -22.344 -15.578 1 90.88 90 ARG A C 1
ATOM 710 O O . ARG A 1 90 ? 10.156 -21.859 -16.281 1 90.88 90 ARG A O 1
ATOM 717 N N . GLU A 1 91 ? 10.992 -23.516 -15.039 1 87.81 91 GLU A N 1
ATOM 718 C CA . GLU A 1 91 ? 9.828 -24.359 -15.273 1 87.81 91 GLU A CA 1
ATOM 719 C C . GLU A 1 91 ? 8.586 -23.797 -14.578 1 87.81 91 GLU A C 1
ATOM 721 O O . GLU A 1 91 ? 7.484 -23.844 -15.125 1 87.81 91 GLU A O 1
ATOM 726 N N . GLN A 1 92 ? 8.719 -23.266 -13.422 1 91.44 92 GLN A N 1
ATOM 727 C CA . GLN A 1 92 ? 7.598 -22.641 -12.727 1 91.44 92 GLN A CA 1
ATOM 728 C C . GLN A 1 92 ? 7.109 -21.406 -13.469 1 91.44 92 GLN A C 1
ATOM 730 O O . GLN A 1 92 ? 5.906 -21.188 -13.602 1 91.44 92 GLN A O 1
ATOM 735 N N . ALA A 1 93 ? 8.039 -20.594 -13.938 1 95 93 ALA A N 1
ATOM 736 C CA . ALA A 1 93 ? 7.68 -19.422 -14.727 1 95 93 ALA A CA 1
ATOM 737 C C . ALA A 1 93 ? 6.879 -19.812 -15.961 1 95 93 ALA A C 1
ATOM 739 O O . ALA A 1 93 ? 5.895 -19.156 -16.312 1 95 93 ALA A O 1
ATOM 740 N N . LYS A 1 94 ? 7.301 -20.906 -16.578 1 93.12 94 LYS A N 1
ATOM 741 C CA . LYS A 1 94 ? 6.59 -21.406 -17.75 1 93.12 94 LYS A CA 1
ATOM 742 C C . LYS A 1 94 ? 5.16 -21.812 -17.391 1 93.12 94 LYS A C 1
ATOM 744 O O . LYS A 1 94 ? 4.219 -21.5 -18.125 1 93.12 94 LYS A O 1
ATOM 749 N N . VAL A 1 95 ? 5 -22.5 -16.312 1 92.81 95 VAL A N 1
ATOM 750 C CA . VAL A 1 95 ? 3.688 -22.953 -15.852 1 92.81 95 VAL A CA 1
ATOM 751 C C . VAL A 1 95 ? 2.801 -21.75 -15.547 1 92.81 95 VAL A C 1
ATOM 753 O O . VAL A 1 95 ? 1.63 -21.719 -15.938 1 92.81 95 VAL A O 1
ATOM 756 N N . ILE A 1 96 ? 3.328 -20.766 -14.898 1 96.5 96 ILE A N 1
ATOM 757 C CA . ILE A 1 96 ? 2.594 -19.547 -14.555 1 96.5 96 ILE A CA 1
ATOM 758 C C . ILE A 1 96 ? 2.076 -18.875 -15.828 1 96.5 96 ILE A C 1
ATOM 760 O O . ILE A 1 96 ? 0.9 -18.516 -15.906 1 96.5 96 ILE A O 1
ATOM 764 N N . ARG A 1 97 ? 2.908 -18.781 -16.828 1 96.31 97 ARG A N 1
ATOM 765 C CA . ARG A 1 97 ? 2.516 -18.141 -18.078 1 96.31 97 ARG A CA 1
ATOM 766 C C . ARG A 1 97 ? 1.432 -18.953 -18.781 1 96.31 97 ARG A C 1
ATOM 768 O O . ARG A 1 97 ? 0.479 -18.391 -19.328 1 96.31 97 ARG A O 1
ATOM 775 N N . LYS A 1 98 ? 1.559 -20.234 -18.75 1 92.88 98 LYS A N 1
ATOM 776 C CA . LYS A 1 98 ? 0.572 -21.109 -19.391 1 92.88 98 LYS A CA 1
ATOM 777 C C . LYS A 1 98 ? -0.798 -20.953 -18.734 1 92.88 98 LYS A C 1
ATOM 779 O O . LYS A 1 98 ? -1.819 -20.906 -19.422 1 92.88 98 LYS A O 1
ATOM 784 N N . ILE A 1 99 ? -0.796 -20.906 -17.453 1 93.81 99 ILE A N 1
ATOM 785 C CA . ILE A 1 99 ? -2.043 -20.734 -16.703 1 93.81 99 ILE A CA 1
ATOM 786 C C . ILE A 1 99 ? -2.652 -19.375 -17.047 1 93.81 99 ILE A C 1
ATOM 788 O O . ILE A 1 99 ? -3.85 -19.281 -17.344 1 93.81 99 ILE A O 1
ATOM 792 N N . ALA A 1 100 ? -1.808 -18.359 -17.078 1 95.81 100 ALA A N 1
ATOM 793 C CA . ALA A 1 100 ? -2.252 -16.984 -17.328 1 95.81 100 ALA A CA 1
ATOM 794 C C . ALA A 1 100 ? -2.867 -16.859 -18.719 1 95.81 100 ALA A C 1
ATOM 796 O O . ALA A 1 100 ? -3.727 -16.016 -18.953 1 95.81 100 ALA A O 1
ATOM 797 N N . GLU A 1 101 ? -2.447 -17.703 -19.641 1 94 101 GLU A N 1
ATOM 798 C CA . GLU A 1 101 ? -2.959 -17.688 -21.016 1 94 101 GLU A CA 1
ATOM 799 C C . GLU A 1 101 ? -4.32 -18.375 -21.094 1 94 101 GLU A C 1
ATOM 801 O O . GLU A 1 101 ? -5.09 -18.125 -22.031 1 94 101 GLU A O 1
ATOM 806 N N . LYS A 1 102 ? -4.609 -19.141 -20.109 1 92.06 102 LYS A N 1
ATOM 807 C CA . LYS A 1 102 ? -5.785 -20 -20.219 1 92.06 102 LYS A CA 1
ATOM 808 C C . LYS A 1 102 ? -6.93 -19.469 -19.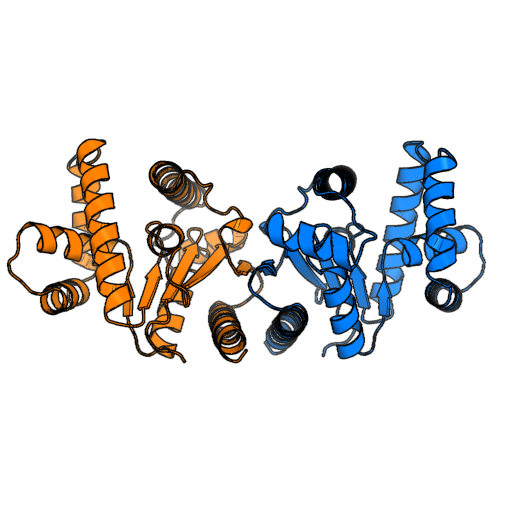359 1 92.06 102 LYS A C 1
ATOM 810 O O . LYS A 1 102 ? -8.102 -19.578 -19.734 1 92.06 102 LYS A O 1
ATOM 815 N N . GLU A 1 103 ? -6.594 -18.953 -18.141 1 94.25 103 GLU A N 1
ATOM 816 C CA . GLU A 1 103 ? -7.664 -18.609 -17.219 1 94.25 103 GLU A CA 1
ATOM 817 C C . GLU A 1 103 ? -7.219 -17.516 -16.25 1 94.25 103 GLU A C 1
ATOM 819 O O . GLU A 1 103 ? -6.031 -17.188 -16.172 1 94.25 103 GLU A O 1
ATOM 824 N N . SER A 1 104 ? -8.242 -16.922 -15.609 1 97.62 104 SER A N 1
ATOM 825 C CA . SER A 1 104 ? -7.953 -16.047 -14.469 1 97.62 104 SER A CA 1
ATOM 826 C C . SER A 1 104 ? -7.375 -16.859 -13.305 1 97.62 104 SER A C 1
ATOM 828 O O . SER A 1 104 ? -7.664 -18.047 -13.156 1 97.62 104 SER A O 1
ATOM 830 N N . ALA A 1 105 ? -6.535 -16.219 -12.523 1 97.62 105 ALA A N 1
ATOM 831 C CA . ALA A 1 105 ? -5.867 -16.969 -11.469 1 97.62 105 ALA A CA 1
ATOM 832 C C . ALA A 1 105 ? -5.301 -16.047 -10.406 1 97.62 105 ALA A C 1
ATOM 834 O O . ALA A 1 105 ? -5.09 -14.852 -10.656 1 97.62 105 ALA A O 1
ATOM 835 N N . VAL A 1 106 ? -5.113 -16.562 -9.25 1 98.5 106 VAL A N 1
ATOM 836 C CA . VAL A 1 106 ? -4.371 -15.93 -8.172 1 98.5 106 VAL A CA 1
ATOM 837 C C . VAL A 1 106 ? -3.057 -16.672 -7.934 1 98.5 106 VAL A C 1
ATOM 839 O O . VAL A 1 106 ? -3.047 -17.891 -7.773 1 98.5 106 VAL A O 1
ATOM 842 N N . PHE A 1 107 ? -1.959 -15.961 -7.98 1 98.31 107 PHE A N 1
ATOM 843 C CA . PHE A 1 107 ? -0.646 -16.547 -7.734 1 98.31 107 PHE A CA 1
ATOM 844 C C . PHE A 1 107 ? -0.075 -16.047 -6.41 1 98.31 107 PHE A C 1
ATOM 846 O O . PHE A 1 107 ? -0.059 -14.852 -6.141 1 98.31 107 PHE A O 1
ATOM 853 N N . LEU A 1 108 ? 0.348 -16.953 -5.578 1 97.94 108 LEU A N 1
ATOM 854 C CA . LEU A 1 108 ? 0.964 -16.641 -4.293 1 97.94 108 LEU A CA 1
ATOM 855 C C . LEU A 1 108 ? 2.479 -16.797 -4.363 1 97.94 108 LEU A C 1
ATOM 857 O O . LEU A 1 108 ? 2.992 -17.906 -4.219 1 97.94 108 LEU A O 1
ATOM 861 N N . GLY A 1 109 ? 3.123 -15.625 -4.535 1 97.5 109 GLY A N 1
ATOM 862 C CA . GLY A 1 109 ? 4.578 -15.641 -4.59 1 97.5 109 GLY A CA 1
ATOM 863 C C . GLY A 1 109 ? 5.121 -16.125 -5.918 1 97.5 109 GLY A C 1
ATOM 864 O O . GLY A 1 109 ? 4.562 -15.82 -6.977 1 97.5 109 GLY A O 1
ATOM 865 N N . ARG A 1 110 ? 6.418 -16.531 -5.871 1 95.31 110 ARG A N 1
ATOM 866 C CA . ARG A 1 110 ? 7.102 -17.188 -6.98 1 95.31 110 ARG A CA 1
ATOM 867 C C . ARG A 1 110 ? 7.391 -16.203 -8.102 1 95.31 110 ARG A C 1
ATOM 869 O O . ARG A 1 110 ? 7.293 -16.547 -9.281 1 95.31 110 ARG A O 1
ATOM 876 N N . CYS A 1 111 ? 7.609 -15.016 -7.73 1 97.5 111 CYS A N 1
ATOM 877 C CA . CYS A 1 111 ? 8 -13.969 -8.672 1 97.5 111 CYS A CA 1
ATOM 878 C C . CYS A 1 111 ? 6.93 -13.766 -9.734 1 97.5 111 CYS A C 1
ATOM 880 O O . CYS A 1 111 ? 7.219 -13.297 -10.836 1 97.5 111 CYS A O 1
ATOM 882 N N . ALA A 1 112 ? 5.73 -14.086 -9.422 1 98.44 112 ALA A N 1
ATOM 883 C CA . ALA A 1 112 ? 4.668 -14.047 -10.422 1 98.44 112 ALA A CA 1
ATOM 884 C C . ALA A 1 112 ? 4.441 -12.625 -10.922 1 98.44 112 ALA A C 1
ATOM 886 O O . ALA A 1 112 ? 4.078 -12.422 -12.086 1 98.44 112 ALA A O 1
ATOM 887 N N . ASP A 1 113 ? 4.672 -11.609 -10.055 1 98.5 113 ASP A N 1
ATOM 888 C CA . ASP A 1 113 ? 4.484 -10.219 -10.453 1 98.5 113 ASP A CA 1
ATOM 889 C C . ASP A 1 113 ? 5.418 -9.844 -11.602 1 98.5 113 ASP A C 1
ATOM 891 O O . ASP A 1 113 ? 5.039 -9.094 -12.5 1 98.5 113 ASP A O 1
ATOM 895 N N . VAL A 1 114 ? 6.633 -10.406 -11.57 1 98.06 114 VAL A N 1
ATOM 896 C CA . VAL A 1 114 ? 7.609 -10.109 -12.609 1 98.06 114 VAL A CA 1
ATOM 897 C C . VAL A 1 114 ? 7.387 -11.023 -13.812 1 98.06 114 VAL A C 1
ATOM 899 O O . VAL A 1 114 ? 7.473 -10.586 -14.961 1 98.06 114 VAL A O 1
ATOM 902 N N . VAL A 1 115 ? 7.082 -12.32 -13.547 1 98.06 115 VAL A N 1
ATOM 903 C CA . VAL A 1 115 ? 6.836 -13.289 -14.609 1 98.06 115 VAL A CA 1
ATOM 904 C C . VAL A 1 115 ? 5.68 -12.805 -15.484 1 98.06 115 VAL A C 1
ATOM 906 O O . VAL A 1 115 ? 5.695 -13 -16.703 1 98.06 115 VAL A O 1
ATOM 909 N N . LEU A 1 116 ? 4.691 -12.109 -14.867 1 98.5 116 LEU A N 1
ATOM 910 C CA . LEU A 1 116 ? 3.461 -11.742 -15.562 1 98.5 116 LEU A CA 1
ATOM 911 C C . LEU A 1 116 ? 3.432 -10.25 -15.867 1 98.5 116 LEU A C 1
ATOM 913 O O . LEU A 1 116 ? 2.363 -9.68 -16.109 1 98.5 116 LEU A O 1
ATOM 917 N N . LYS A 1 117 ? 4.555 -9.562 -15.859 1 97.19 117 LYS A N 1
ATOM 918 C CA . LYS A 1 117 ? 4.645 -8.109 -15.938 1 97.19 117 LYS A CA 1
ATOM 919 C C . LYS A 1 117 ? 4.062 -7.59 -17.25 1 97.19 117 LYS A C 1
ATOM 921 O O . LYS A 1 117 ? 3.59 -6.449 -17.312 1 97.19 117 LYS A O 1
ATOM 926 N N . ASP A 1 118 ? 3.93 -8.461 -18.297 1 96.06 118 ASP A N 1
ATOM 927 C CA . ASP A 1 118 ? 3.51 -8.008 -19.609 1 96.06 118 ASP A CA 1
ATOM 928 C C . ASP A 1 118 ? 2.023 -8.273 -19.844 1 96.06 118 ASP A C 1
ATOM 930 O O . ASP A 1 118 ? 1.482 -7.953 -20.891 1 96.06 118 ASP A O 1
ATOM 934 N N . TYR A 1 119 ? 1.378 -8.82 -18.891 1 96.56 119 TYR A N 1
ATOM 935 C CA . TYR A 1 119 ? -0.059 -9.047 -18.984 1 96.56 119 TYR A CA 1
ATOM 936 C C . TYR A 1 119 ? -0.839 -7.836 -18.5 1 96.56 119 TYR A C 1
ATOM 938 O O . TYR A 1 119 ? -0.649 -7.379 -17.375 1 96.56 119 TYR A O 1
ATOM 946 N N . PRO A 1 120 ? -1.726 -7.355 -19.281 1 93.88 120 PRO A N 1
ATOM 947 C CA . PRO A 1 120 ? -2.375 -6.078 -18.969 1 93.88 120 PRO A CA 1
ATOM 948 C C . PRO A 1 120 ? -3.301 -6.172 -17.766 1 93.88 120 PRO A C 1
ATOM 950 O O . PRO A 1 120 ? -3.439 -5.207 -17 1 93.88 120 PRO A O 1
ATOM 953 N N . GLU A 1 121 ? -3.98 -7.297 -17.578 1 97.06 121 GLU A N 1
ATOM 954 C CA . GLU A 1 121 ? -4.895 -7.465 -16.453 1 97.06 121 GLU A CA 1
ATOM 955 C C . GLU A 1 121 ? -4.227 -8.211 -15.312 1 97.06 121 GLU A C 1
ATOM 957 O O . GLU A 1 121 ? -4.773 -9.188 -14.789 1 97.06 121 GLU A O 1
ATOM 962 N N . CYS A 1 122 ? -3.016 -7.793 -15.039 1 98.38 122 CYS A N 1
ATOM 963 C CA . CYS A 1 122 ? -2.27 -8.336 -13.906 1 98.38 122 CYS A CA 1
ATOM 964 C C . CYS A 1 122 ? -2.133 -7.301 -12.797 1 98.38 122 CYS A C 1
ATOM 966 O O . CYS A 1 122 ? -1.682 -6.18 -13.031 1 98.38 122 CYS A O 1
ATOM 968 N N . TYR A 1 123 ? -2.529 -7.672 -11.633 1 98.62 123 TYR A N 1
ATOM 969 C CA . TYR A 1 123 ? -2.514 -6.801 -10.461 1 98.62 123 TYR A CA 1
ATOM 970 C C . TYR A 1 123 ? -1.655 -7.391 -9.352 1 98.62 123 TYR A C 1
ATOM 972 O O . TYR A 1 123 ? -1.828 -8.555 -8.977 1 98.62 123 TYR A O 1
ATOM 980 N N . ASN A 1 124 ? -0.725 -6.641 -8.852 1 98.75 124 ASN A N 1
ATOM 981 C CA . ASN A 1 124 ? 0.284 -7.121 -7.91 1 98.75 124 ASN A CA 1
ATOM 982 C C . ASN A 1 124 ? 0.113 -6.492 -6.531 1 98.75 124 ASN A C 1
ATOM 984 O O . ASN A 1 124 ? 0.085 -5.266 -6.406 1 98.75 124 ASN A O 1
ATOM 988 N N . PHE A 1 125 ? 0.049 -7.297 -5.488 1 98.88 125 PHE A N 1
ATOM 989 C CA . PHE A 1 125 ? -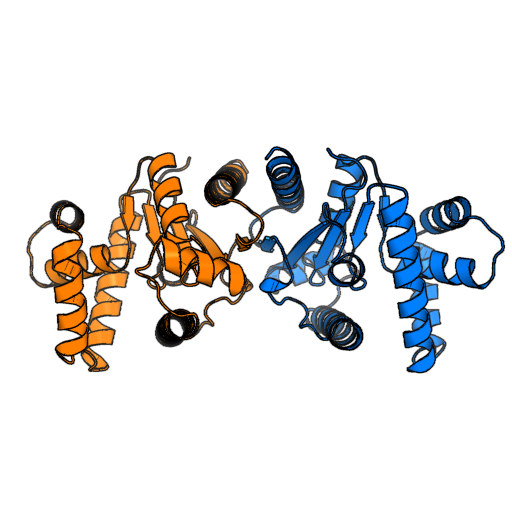0.177 -6.809 -4.133 1 98.88 125 PHE A CA 1
ATOM 990 C C . PHE A 1 125 ? 0.862 -7.375 -3.172 1 98.88 125 PHE A C 1
ATOM 992 O O . PHE A 1 125 ? 1.373 -8.477 -3.383 1 98.88 125 PHE A O 1
ATOM 999 N N . PHE A 1 126 ? 1.188 -6.605 -2.166 1 98.88 126 PHE A N 1
ATOM 1000 C CA . PHE A 1 126 ? 2.092 -7.016 -1.099 1 98.88 126 PHE A CA 1
ATOM 1001 C C . PHE A 1 126 ? 1.413 -6.906 0.261 1 98.88 126 PHE A C 1
ATOM 1003 O O . PHE A 1 126 ? 0.879 -5.852 0.609 1 98.88 126 PHE A O 1
ATOM 1010 N N . ILE A 1 127 ? 1.436 -8.016 1.002 1 98.88 127 ILE A N 1
ATOM 1011 C CA . ILE A 1 127 ? 0.803 -8.062 2.316 1 98.88 127 ILE A CA 1
ATOM 1012 C C . ILE A 1 127 ? 1.875 -8.117 3.402 1 98.88 127 ILE A C 1
ATOM 1014 O O . ILE A 1 127 ? 2.781 -8.945 3.35 1 98.88 127 ILE A O 1
ATOM 1018 N N . TYR A 1 128 ? 1.783 -7.191 4.371 1 98.44 128 TYR A N 1
ATOM 1019 C CA . TYR A 1 128 ? 2.756 -7.121 5.457 1 98.44 128 TYR A CA 1
ATOM 1020 C C . TYR A 1 128 ? 2.068 -6.816 6.781 1 98.44 128 TYR A C 1
ATOM 1022 O O . TYR A 1 128 ? 0.884 -6.477 6.812 1 98.44 128 TYR A O 1
ATOM 1030 N N . ALA A 1 129 ? 2.77 -7.074 7.887 1 98.06 129 ALA A N 1
ATOM 1031 C CA . ALA A 1 129 ? 2.25 -6.82 9.227 1 98.06 129 ALA A CA 1
ATOM 1032 C C . ALA A 1 129 ? 3.385 -6.652 10.234 1 98.06 129 ALA A C 1
ATOM 1034 O O . ALA A 1 129 ? 4.527 -7.031 9.961 1 98.06 129 ALA A O 1
ATOM 1035 N N . ASP A 1 130 ? 3.055 -6.07 11.367 1 96.62 130 ASP A N 1
ATOM 1036 C CA . ASP A 1 130 ? 4.082 -5.895 12.391 1 96.62 130 ASP A CA 1
ATOM 1037 C C . ASP A 1 130 ? 4.457 -7.23 13.023 1 96.62 130 ASP A C 1
ATOM 1039 O O . ASP A 1 130 ? 3.742 -8.219 12.867 1 96.62 130 ASP A O 1
ATOM 1043 N N . ALA A 1 131 ? 5.57 -7.238 13.703 1 95.62 131 ALA A N 1
ATOM 1044 C CA . ALA A 1 131 ? 6.148 -8.461 14.258 1 95.62 131 ALA A CA 1
ATOM 1045 C C . ALA A 1 131 ? 5.219 -9.086 15.297 1 95.62 131 ALA A C 1
ATOM 1047 O O . ALA A 1 131 ? 5.062 -10.305 15.336 1 95.62 131 ALA A O 1
ATOM 1048 N N . GLU A 1 132 ? 4.633 -8.289 16.109 1 94.94 132 GLU A N 1
ATOM 1049 C CA . GLU A 1 132 ? 3.76 -8.805 17.156 1 94.94 132 GLU A CA 1
ATOM 1050 C C . GLU A 1 132 ? 2.553 -9.523 16.562 1 94.94 132 GLU A C 1
ATOM 1052 O O . GLU A 1 132 ? 2.199 -10.625 17 1 94.94 132 GLU A O 1
ATOM 1057 N N . PHE A 1 133 ? 1.971 -8.922 15.633 1 96.31 133 PHE A N 1
ATOM 1058 C CA . PHE A 1 133 ? 0.839 -9.531 14.945 1 96.31 133 PHE A CA 1
ATOM 1059 C C . PHE A 1 133 ? 1.247 -10.852 14.297 1 96.31 133 PHE A C 1
ATOM 1061 O O . PHE A 1 133 ? 0.553 -11.859 14.445 1 96.31 133 PHE A O 1
ATOM 1068 N N . ARG A 1 134 ? 2.357 -10.914 13.609 1 96.5 134 ARG A N 1
ATOM 1069 C CA . ARG A 1 134 ? 2.826 -12.102 12.898 1 96.5 134 ARG A CA 1
ATOM 1070 C C . ARG A 1 134 ? 3.186 -13.219 13.875 1 96.5 134 ARG A C 1
ATOM 1072 O O . ARG A 1 134 ? 2.928 -14.391 13.602 1 96.5 134 ARG A O 1
ATOM 1079 N N . LYS A 1 135 ? 3.721 -12.844 14.977 1 93.56 135 LYS A N 1
ATOM 1080 C CA . LYS A 1 135 ? 4.047 -13.82 16.016 1 93.56 135 LYS A CA 1
ATOM 1081 C C . LYS A 1 135 ? 2.789 -14.5 16.547 1 93.56 135 LYS A C 1
ATOM 1083 O O . LYS A 1 135 ? 2.77 -15.719 16.719 1 93.56 135 LYS A O 1
ATOM 1088 N N . GLU A 1 136 ? 1.837 -13.695 16.844 1 93.88 136 GLU A N 1
ATOM 1089 C CA . GLU A 1 136 ? 0.58 -14.234 17.359 1 93.88 136 GLU A CA 1
ATOM 1090 C C . GLU A 1 136 ? -0.063 -15.188 16.344 1 93.88 136 GLU A C 1
ATOM 1092 O O . GLU A 1 136 ? -0.566 -16.25 16.719 1 93.88 136 GLU A O 1
ATOM 1097 N N . ARG A 1 137 ? -0.006 -14.82 15.164 1 93.19 137 ARG A N 1
ATOM 1098 C CA . ARG A 1 137 ? -0.571 -15.672 14.125 1 93.19 137 ARG A CA 1
ATOM 1099 C C . ARG A 1 137 ? 0.24 -16.953 13.969 1 93.19 137 ARG A C 1
ATOM 1101 O O . ARG A 1 137 ? -0.323 -18.016 13.727 1 93.19 137 ARG A O 1
ATOM 1108 N N . ALA A 1 138 ? 1.502 -16.766 14.039 1 88.25 138 ALA A N 1
ATOM 1109 C CA . ALA A 1 138 ? 2.369 -17.938 13.922 1 88.25 138 ALA A CA 1
ATOM 1110 C C . ALA A 1 138 ? 2.043 -18.969 14.984 1 88.25 138 ALA A C 1
ATOM 1112 O O . ALA A 1 138 ? 2.072 -20.172 14.719 1 88.25 138 ALA A O 1
ATOM 1113 N N . LYS A 1 139 ? 1.782 -18.516 16.141 1 87.12 139 LYS A N 1
ATOM 1114 C CA . LYS A 1 139 ? 1.405 -19.406 17.219 1 87.12 139 LYS A CA 1
ATOM 1115 C C . LYS A 1 139 ? 0.105 -20.141 16.906 1 87.12 139 LYS A C 1
ATOM 1117 O O . LYS A 1 139 ? -0.038 -21.328 17.234 1 87.12 139 LYS A O 1
ATOM 1122 N N . GLU A 1 140 ? -0.697 -19.422 16.25 1 86.44 140 GLU A N 1
ATOM 1123 C CA . GLU A 1 140 ? -2.043 -19.953 16.031 1 86.44 140 GLU A CA 1
ATOM 1124 C C . GLU A 1 140 ? -2.111 -20.797 14.766 1 86.44 140 GLU A C 1
ATOM 1126 O O . GLU A 1 140 ? -2.795 -21.828 14.734 1 86.44 140 GLU A O 1
ATOM 1131 N N . PHE A 1 141 ? -1.377 -20.359 13.719 1 81.88 141 PHE A N 1
ATOM 1132 C CA . PHE A 1 141 ? -1.67 -20.938 12.414 1 81.88 141 PHE A CA 1
ATOM 1133 C C . PHE A 1 141 ? -0.448 -21.656 11.852 1 81.88 141 PHE A C 1
ATOM 1135 O O . PHE A 1 141 ? -0.558 -22.422 10.891 1 81.88 141 PHE A O 1
ATOM 1142 N N . TYR A 1 142 ? 0.724 -21.453 12.453 1 78.38 142 TYR A N 1
ATOM 1143 C CA . TYR A 1 142 ? 1.922 -21.938 11.773 1 78.38 142 TYR A CA 1
ATOM 1144 C C . TYR A 1 142 ? 2.775 -22.781 12.719 1 78.38 142 TYR A C 1
ATOM 1146 O O . TYR A 1 142 ? 4.008 -22.719 12.672 1 78.38 142 TYR A O 1
ATOM 1154 N N . GLY A 1 143 ? 2.15 -23.516 13.602 1 79.5 143 GLY A N 1
ATOM 1155 C CA . GLY A 1 143 ? 2.844 -24.484 14.438 1 79.5 143 GLY A CA 1
ATOM 1156 C C . GLY A 1 143 ? 3.744 -23.844 15.477 1 79.5 143 GLY A C 1
ATOM 1157 O O . GLY A 1 143 ? 4.809 -24.375 15.797 1 79.5 143 GLY A O 1
ATOM 1158 N N . ASN A 1 144 ? 3.537 -22.609 15.781 1 81.75 144 ASN A N 1
ATOM 1159 C CA . ASN A 1 144 ? 4.191 -21.875 16.859 1 81.75 144 ASN A CA 1
ATOM 1160 C C . ASN A 1 144 ? 5.617 -21.484 16.484 1 81.75 144 ASN A C 1
ATOM 1162 O O . ASN A 1 144 ? 6.543 -21.641 17.281 1 81.75 144 ASN A O 1
ATOM 1166 N N . LYS A 1 145 ? 5.812 -21.156 15.359 1 83.75 145 LYS A N 1
ATOM 1167 C CA . LYS A 1 145 ? 7.109 -20.656 14.906 1 83.75 145 LYS A CA 1
ATOM 1168 C C . LYS A 1 145 ? 7.484 -19.359 15.633 1 83.75 145 LYS A C 1
ATOM 1170 O O . LYS A 1 145 ? 6.617 -18.562 15.969 1 83.75 145 LYS A O 1
ATOM 1175 N N . SER A 1 146 ? 8.773 -19.234 15.883 1 88.44 146 SER A N 1
ATOM 1176 C CA . SER A 1 146 ? 9.289 -18.016 16.484 1 88.44 146 SER A CA 1
ATOM 1177 C C . SER A 1 146 ? 9.383 -16.891 15.453 1 88.44 146 SER A C 1
ATOM 1179 O O . SER A 1 146 ? 9.359 -17.141 14.25 1 88.44 146 SER A O 1
ATOM 1181 N N . ILE A 1 147 ? 9.555 -15.734 15.953 1 89.12 147 ILE A N 1
ATOM 1182 C CA . ILE A 1 147 ? 9.703 -14.578 15.078 1 89.12 147 ILE A CA 1
ATOM 1183 C C . ILE A 1 147 ? 10.977 -14.719 14.25 1 89.12 147 ILE A C 1
ATOM 1185 O O . ILE A 1 147 ? 11.023 -14.289 13.094 1 89.12 147 ILE A O 1
ATOM 1189 N N . LYS A 1 148 ? 11.945 -15.258 14.852 1 90.94 148 LYS A N 1
ATOM 1190 C CA . LYS A 1 148 ? 13.211 -15.484 14.148 1 90.94 148 LYS A CA 1
ATOM 1191 C C . LYS A 1 148 ? 13.016 -16.422 12.961 1 90.94 148 LYS A C 1
ATOM 1193 O O . LYS A 1 148 ? 13.586 -16.203 11.891 1 90.94 148 LYS A O 1
ATOM 1198 N N . GLU A 1 149 ? 12.258 -17.375 13.148 1 89.38 149 GLU A N 1
ATOM 1199 C CA . GLU A 1 149 ? 11.969 -18.312 12.07 1 89.38 149 GLU A CA 1
ATOM 1200 C C . GLU A 1 149 ? 11.164 -17.656 10.961 1 89.38 149 GLU A C 1
ATOM 1202 O O . GLU A 1 149 ? 11.398 -17.906 9.773 1 89.38 149 GLU A O 1
ATOM 1207 N N . LEU A 1 150 ? 10.242 -16.844 11.352 1 91.38 150 LEU A N 1
ATOM 1208 C CA . LEU A 1 150 ? 9.453 -16.125 10.367 1 91.38 150 LEU A CA 1
ATOM 1209 C C . LEU A 1 150 ? 10.336 -15.211 9.523 1 91.38 150 LEU A C 1
ATOM 1211 O O . LEU A 1 150 ? 10.18 -15.156 8.297 1 91.38 150 LEU A O 1
ATOM 1215 N N . GLU A 1 151 ? 11.25 -14.562 10.188 1 93.75 151 GLU A N 1
ATOM 1216 C CA . GLU A 1 151 ? 12.148 -13.656 9.484 1 93.75 151 GLU A CA 1
ATOM 1217 C C . GLU A 1 151 ? 13.094 -14.414 8.562 1 93.75 151 GLU A C 1
ATOM 1219 O O . GLU A 1 151 ? 13.469 -13.914 7.496 1 93.75 151 GLU A O 1
ATOM 1224 N N . LYS A 1 152 ? 13.516 -15.578 9 1 90.38 152 LYS A N 1
ATOM 1225 C CA . LYS A 1 152 ? 14.344 -16.422 8.148 1 90.38 152 LYS A CA 1
ATOM 1226 C C . LYS A 1 152 ? 13.617 -16.781 6.855 1 90.38 152 LYS A C 1
ATOM 1228 O O . LYS A 1 152 ? 14.203 -16.75 5.773 1 90.38 152 LYS A O 1
ATOM 1233 N N . GLU A 1 153 ? 12.344 -17.094 7.035 1 89.5 153 GLU A N 1
ATOM 1234 C CA . GLU A 1 153 ? 11.531 -17.391 5.859 1 89.5 153 GLU A CA 1
ATOM 1235 C C . GLU A 1 153 ? 11.414 -16.172 4.945 1 89.5 153 GLU A C 1
ATOM 1237 O O . GLU A 1 153 ? 11.516 -16.297 3.721 1 89.5 153 GLU A O 1
ATOM 1242 N N . ASN A 1 154 ? 11.195 -15.062 5.523 1 94.5 154 ASN A N 1
ATOM 1243 C CA . ASN A 1 154 ? 11.109 -13.828 4.742 1 94.5 154 ASN A CA 1
ATOM 1244 C C . ASN A 1 154 ? 12.414 -13.547 4.004 1 94.5 154 ASN A C 1
ATOM 1246 O O . ASN A 1 154 ? 12.398 -13.133 2.844 1 94.5 154 ASN A O 1
ATOM 1250 N N . LYS A 1 155 ? 13.508 -13.742 4.645 1 93.94 155 LYS A N 1
ATOM 1251 C CA . LYS A 1 155 ? 14.812 -13.531 4.02 1 93.94 155 LYS A CA 1
ATOM 1252 C C . LYS A 1 155 ? 15.016 -14.484 2.846 1 93.94 155 LYS A C 1
ATOM 1254 O O . LYS A 1 155 ? 15.594 -14.109 1.824 1 93.94 155 LYS A O 1
ATOM 1259 N N . THR A 1 156 ? 14.594 -15.695 3.018 1 91.38 156 THR A N 1
ATOM 1260 C CA . THR A 1 156 ? 14.664 -16.672 1.938 1 91.38 156 THR A CA 1
ATOM 1261 C C . THR A 1 156 ? 13.844 -16.219 0.737 1 91.38 156 THR A C 1
ATOM 1263 O O . THR A 1 156 ? 14.305 -16.281 -0.403 1 91.38 156 THR A O 1
ATOM 1266 N N . ARG A 1 157 ? 12.664 -15.711 1.005 1 93.81 157 ARG A N 1
ATOM 1267 C CA . ARG A 1 157 ? 11.797 -15.188 -0.052 1 93.81 157 ARG A CA 1
ATOM 1268 C C . ARG A 1 157 ? 12.445 -13.992 -0.746 1 93.81 157 ARG A C 1
ATOM 1270 O O . ARG A 1 157 ? 12.391 -13.883 -1.973 1 93.81 157 ARG A O 1
ATOM 1277 N N . GLU A 1 158 ? 12.984 -13.18 0.07 1 95.44 158 GLU A N 1
ATOM 1278 C CA . GLU A 1 158 ? 13.664 -11.992 -0.445 1 95.44 158 GLU A CA 1
ATOM 1279 C C . GLU A 1 158 ? 14.828 -12.383 -1.353 1 95.44 158 GLU A C 1
ATOM 1281 O O . GLU A 1 158 ? 14.969 -11.844 -2.453 1 95.44 158 GLU A O 1
ATOM 1286 N N . ARG A 1 159 ? 15.656 -13.281 -0.912 1 93.38 159 ARG A N 1
ATOM 1287 C CA . ARG A 1 159 ? 16.812 -13.719 -1.688 1 93.38 159 ARG A CA 1
ATOM 1288 C C . ARG A 1 159 ? 16.375 -14.352 -3.006 1 93.38 159 ARG A C 1
ATOM 1290 O O . ARG A 1 159 ? 16.953 -14.062 -4.059 1 93.38 159 ARG A O 1
ATOM 1297 N N . TYR A 1 160 ? 15.375 -15.195 -2.91 1 91.12 160 TYR A N 1
ATOM 1298 C CA . TYR A 1 160 ? 14.836 -15.836 -4.102 1 91.12 160 TYR A CA 1
ATOM 1299 C C . TYR A 1 160 ? 14.344 -14.797 -5.105 1 91.12 160 TYR A C 1
ATOM 1301 O O . TYR A 1 160 ? 14.742 -14.82 -6.273 1 91.12 160 TYR A O 1
ATOM 1309 N N . TYR A 1 161 ? 13.594 -13.914 -4.645 1 95.19 161 TYR A N 1
ATOM 1310 C CA . TYR A 1 161 ? 12.977 -12.875 -5.469 1 95.19 161 TYR A CA 1
ATOM 1311 C C . TYR A 1 161 ? 14.039 -11.977 -6.09 1 95.19 161 TYR A C 1
ATOM 1313 O O . TYR A 1 161 ? 14.031 -11.742 -7.301 1 95.19 161 TYR A O 1
ATOM 1321 N N . ASN A 1 162 ? 14.945 -11.523 -5.238 1 95.56 162 ASN A N 1
ATOM 1322 C CA . ASN A 1 162 ? 15.984 -10.602 -5.695 1 95.56 162 ASN A CA 1
ATOM 1323 C C . ASN A 1 162 ? 16.891 -11.258 -6.738 1 95.56 162 ASN A C 1
ATOM 1325 O O . ASN A 1 162 ? 17.266 -10.617 -7.723 1 95.56 162 ASN A O 1
ATOM 1329 N N . TYR A 1 163 ? 17.188 -12.445 -6.523 1 93.5 163 TYR A N 1
ATOM 1330 C CA . TYR A 1 163 ? 18.078 -13.18 -7.418 1 93.5 163 TYR A CA 1
ATOM 1331 C C . TYR A 1 163 ? 17.438 -13.359 -8.789 1 93.5 163 TYR A C 1
ATOM 1333 O O . TYR A 1 163 ? 18.062 -13.062 -9.812 1 93.5 163 TYR A O 1
ATOM 1341 N N . TYR A 1 164 ? 16.219 -13.727 -8.875 1 93.5 164 TYR A N 1
ATOM 1342 C CA . TYR A 1 164 ? 15.625 -14.156 -10.133 1 93.5 164 TYR A CA 1
ATOM 1343 C C . TYR A 1 164 ? 15.008 -12.977 -10.875 1 93.5 164 TYR A C 1
ATOM 1345 O O . TYR A 1 164 ? 14.859 -13.008 -12.102 1 93.5 164 TYR A O 1
ATOM 1353 N N . THR A 1 165 ? 14.648 -11.914 -10.164 1 95.94 165 THR A N 1
ATOM 1354 C CA . THR A 1 165 ? 13.938 -10.82 -10.812 1 95.94 165 THR A CA 1
ATOM 1355 C C . THR A 1 165 ? 14.844 -9.609 -10.984 1 95.94 165 THR A C 1
ATOM 1357 O O . THR A 1 165 ? 14.562 -8.719 -11.789 1 95.94 165 THR A O 1
ATOM 1360 N N . GLY A 1 166 ? 15.883 -9.555 -10.188 1 95.44 166 GLY A N 1
ATOM 1361 C CA . GLY A 1 166 ? 16.719 -8.367 -10.164 1 95.44 166 GLY A CA 1
ATOM 1362 C C . GLY A 1 166 ? 16.078 -7.195 -9.445 1 95.44 166 GLY A C 1
ATOM 1363 O O . GLY A 1 166 ? 16.609 -6.086 -9.438 1 95.44 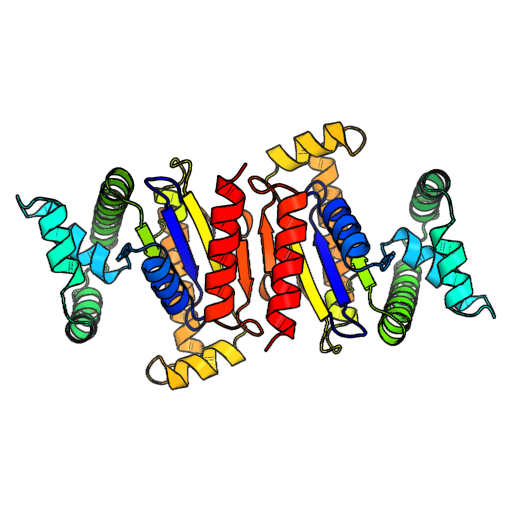166 GLY A O 1
ATOM 1364 N N . GLN A 1 167 ? 14.922 -7.41 -8.938 1 96.69 167 GLN A N 1
ATOM 1365 C CA . GLN A 1 167 ? 14.211 -6.398 -8.164 1 96.69 167 GLN A CA 1
ATOM 1366 C C . GLN A 1 167 ? 14.289 -6.691 -6.668 1 96.69 167 GLN A C 1
ATOM 1368 O O . GLN A 1 167 ? 14.781 -7.746 -6.262 1 96.69 167 GLN A O 1
ATOM 1373 N N . LYS A 1 168 ? 13.883 -5.777 -5.914 1 96.56 168 LYS A N 1
ATOM 1374 C CA . LYS A 1 168 ? 13.898 -5.938 -4.461 1 96.56 168 LYS A CA 1
ATOM 1375 C C . LYS A 1 168 ? 12.523 -6.348 -3.938 1 96.56 168 LYS A C 1
ATOM 1377 O O . LYS A 1 168 ? 11.531 -5.656 -4.176 1 96.56 168 LYS A O 1
ATOM 1382 N N . TRP A 1 169 ? 12.477 -7.449 -3.248 1 97.44 169 TRP A N 1
ATOM 1383 C CA . TRP A 1 169 ? 11.25 -7.938 -2.623 1 97.44 169 TRP A CA 1
ATOM 1384 C C . TRP A 1 169 ? 10.703 -6.91 -1.639 1 97.44 169 TRP A C 1
ATOM 1386 O O . TRP A 1 169 ? 11.438 -6.375 -0.811 1 97.44 169 TRP A O 1
ATOM 1396 N N . GLY A 1 170 ? 9.422 -6.539 -1.791 1 97.19 170 GLY A N 1
ATOM 1397 C CA . GLY A 1 170 ? 8.805 -5.602 -0.864 1 97.19 170 GLY A CA 1
ATOM 1398 C C . GLY A 1 170 ? 8.961 -4.156 -1.289 1 97.19 170 GLY A C 1
ATOM 1399 O O . GLY A 1 170 ? 8.438 -3.252 -0.635 1 97.19 170 GLY A O 1
ATOM 1400 N N . GLU A 1 171 ? 9.672 -3.949 -2.377 1 96.75 171 GLU A N 1
ATOM 1401 C CA . GLU A 1 171 ? 9.789 -2.594 -2.908 1 96.75 171 GLU A CA 1
ATOM 1402 C C . GLU A 1 171 ? 8.445 -2.096 -3.441 1 96.75 171 GLU A C 1
ATOM 1404 O O . GLU A 1 171 ? 7.824 -2.752 -4.277 1 96.75 171 GLU A O 1
ATOM 1409 N N . PRO A 1 172 ? 8.047 -0.922 -2.98 1 96.88 172 PRO A N 1
ATOM 1410 C CA . PRO A 1 172 ? 6.695 -0.443 -3.291 1 96.88 172 PRO A CA 1
ATOM 1411 C C . PRO A 1 172 ? 6.418 -0.399 -4.789 1 96.88 172 PRO A C 1
ATOM 1413 O O . PRO A 1 172 ? 5.34 -0.807 -5.234 1 96.88 172 PRO A O 1
ATOM 1416 N N . LEU A 1 173 ? 7.363 -0.004 -5.613 1 96.5 173 LEU A N 1
ATOM 1417 C CA . LEU A 1 173 ? 7.133 0.218 -7.039 1 96.5 173 LEU A CA 1
ATOM 1418 C C . LEU A 1 173 ? 6.805 -1.092 -7.746 1 96.5 173 LEU A C 1
ATOM 1420 O O . LEU A 1 173 ? 6.332 -1.085 -8.883 1 96.5 173 LEU A O 1
ATOM 1424 N N . ASN A 1 174 ? 7.043 -2.205 -7.078 1 97.19 174 ASN A N 1
ATOM 1425 C CA . ASN A 1 174 ? 6.734 -3.502 -7.672 1 97.19 174 ASN A CA 1
ATOM 1426 C C . ASN A 1 174 ? 5.25 -3.83 -7.555 1 97.19 174 ASN A C 1
ATOM 1428 O O . ASN A 1 174 ? 4.762 -4.762 -8.195 1 97.19 174 ASN A O 1
ATOM 1432 N N . TYR A 1 175 ? 4.516 -3.035 -6.758 1 98.19 175 TYR A N 1
ATOM 1433 C CA . TYR A 1 175 ? 3.17 -3.457 -6.391 1 98.19 175 TYR A CA 1
ATOM 1434 C C . TYR A 1 175 ? 2.164 -2.338 -6.633 1 98.19 175 TYR A C 1
ATOM 1436 O O . TYR A 1 175 ? 2.502 -1.156 -6.531 1 98.19 175 TYR A O 1
ATOM 1444 N N . ASP A 1 176 ? 0.939 -2.775 -6.918 1 98.12 176 ASP A N 1
ATOM 1445 C CA . ASP A 1 176 ? -0.163 -1.837 -7.102 1 98.12 176 ASP A CA 1
ATOM 1446 C C . ASP A 1 176 ? -0.667 -1.31 -5.762 1 98.12 176 ASP A C 1
ATOM 1448 O O . ASP A 1 176 ? -1.052 -0.143 -5.652 1 98.12 176 ASP A O 1
ATOM 1452 N N . LEU A 1 177 ? -0.679 -2.189 -4.871 1 98.12 177 LEU A N 1
ATOM 1453 C CA . LEU A 1 177 ? -1.16 -1.912 -3.523 1 98.12 177 LEU A CA 1
ATOM 1454 C C . LEU A 1 177 ? -0.385 -2.725 -2.492 1 98.12 177 LEU A C 1
ATOM 1456 O O . LEU A 1 177 ? -0.099 -3.904 -2.711 1 98.12 177 LEU A O 1
ATOM 1460 N N . MET A 1 178 ? -0.028 -2.072 -1.398 1 98.5 178 MET A N 1
ATOM 1461 C CA . MET A 1 178 ? 0.532 -2.762 -0.24 1 98.5 178 MET A CA 1
ATOM 1462 C C . MET A 1 178 ? -0.358 -2.576 0.985 1 98.5 178 MET A C 1
ATOM 1464 O O . MET A 1 178 ? -0.755 -1.456 1.306 1 98.5 178 MET A O 1
ATOM 1468 N N . ILE A 1 179 ? -0.644 -3.664 1.684 1 98.69 179 ILE A N 1
ATOM 1469 C CA . ILE A 1 179 ? -1.655 -3.621 2.734 1 98.69 179 ILE A CA 1
ATOM 1470 C C . ILE A 1 179 ? -1.056 -4.113 4.047 1 98.69 179 ILE A C 1
ATOM 1472 O O . ILE A 1 179 ? -0.432 -5.176 4.094 1 98.69 179 ILE A O 1
ATOM 1476 N N . ASN A 1 180 ? -1.254 -3.334 5.059 1 98.5 180 ASN A N 1
ATOM 1477 C CA . ASN A 1 180 ? -0.883 -3.705 6.418 1 98.5 180 ASN A CA 1
ATOM 1478 C C . ASN A 1 180 ? -2.027 -4.418 7.137 1 98.5 180 ASN A C 1
ATOM 1480 O O . ASN A 1 180 ? -3.051 -3.803 7.441 1 98.5 180 ASN A O 1
ATOM 1484 N N . THR A 1 181 ? -1.84 -5.609 7.5 1 98 181 THR A N 1
ATOM 1485 C CA . THR A 1 181 ? -2.939 -6.379 8.07 1 98 181 THR A CA 1
ATOM 1486 C C . THR A 1 181 ? -2.902 -6.332 9.594 1 98 181 THR A C 1
ATOM 1488 O O . THR A 1 181 ? -3.732 -6.953 10.258 1 98 181 THR A O 1
ATOM 1491 N N . SER A 1 182 ? -1.993 -5.543 10.141 1 96.19 182 SER A N 1
ATOM 1492 C CA . SER A 1 182 ? -1.908 -5.449 11.594 1 96.19 182 SER A CA 1
ATOM 1493 C C . SER A 1 182 ? -3.191 -4.879 12.188 1 96.19 182 SER A C 1
ATOM 1495 O O . SER A 1 182 ? -3.578 -5.234 13.297 1 96.19 182 SER A O 1
ATOM 1497 N N . ARG A 1 183 ? -3.82 -3.973 11.414 1 89.62 183 ARG A N 1
ATOM 1498 C CA . ARG A 1 183 ? -5.012 -3.309 11.93 1 89.62 183 ARG A CA 1
ATOM 1499 C C . ARG A 1 183 ? -6.188 -3.463 10.969 1 89.62 183 ARG A C 1
ATOM 1501 O O . ARG A 1 183 ? -7.148 -2.691 11.023 1 89.62 183 ARG A O 1
ATOM 1508 N N . PHE A 1 184 ? -6.02 -4.309 10.07 1 94.06 184 PHE A N 1
ATOM 1509 C CA . PHE A 1 184 ? -7.016 -4.527 9.031 1 94.06 184 PHE A CA 1
ATOM 1510 C C . PHE A 1 184 ? -7.258 -6.02 8.82 1 94.06 184 PHE A C 1
ATOM 1512 O O . PHE A 1 184 ? -6.316 -6.777 8.57 1 94.06 184 PHE A O 1
ATOM 1519 N N . SER A 1 185 ? -8.453 -6.52 8.992 1 94.38 185 SER A N 1
ATOM 1520 C CA . SER A 1 185 ? -8.742 -7.949 8.969 1 94.38 185 SER A CA 1
ATOM 1521 C C . SER A 1 185 ? -8.398 -8.562 7.617 1 94.38 185 SER A C 1
ATOM 1523 O O . SER A 1 185 ? -8.43 -7.871 6.594 1 94.38 185 SER A O 1
ATOM 1525 N N . ILE A 1 186 ? -8.172 -9.805 7.664 1 96.38 186 ILE A N 1
ATOM 1526 C CA . ILE A 1 186 ? -7.82 -10.586 6.484 1 96.38 186 ILE A CA 1
ATOM 1527 C C . ILE A 1 186 ? -8.961 -10.531 5.469 1 96.38 186 ILE A C 1
ATOM 1529 O O . ILE A 1 186 ? -8.727 -10.305 4.281 1 96.38 186 ILE A O 1
ATOM 1533 N N . ARG A 1 187 ? -10.125 -10.703 5.926 1 97 187 ARG A N 1
ATOM 1534 C CA . ARG A 1 187 ? -11.289 -10.68 5.051 1 97 187 ARG A CA 1
ATOM 1535 C C . ARG A 1 187 ? -11.461 -9.32 4.391 1 97 187 ARG A C 1
ATOM 1537 O O . ARG A 1 187 ? -11.711 -9.234 3.186 1 97 187 ARG A O 1
ATOM 1544 N N . LYS A 1 188 ? -11.312 -8.312 5.148 1 97.5 188 LYS A N 1
ATOM 1545 C CA . LYS A 1 188 ? -11.461 -6.953 4.621 1 97.5 188 LYS A CA 1
ATOM 1546 C C . LYS A 1 188 ? -10.344 -6.629 3.629 1 97.5 188 LYS A C 1
ATOM 1548 O O . LYS A 1 188 ? -10.562 -5.898 2.66 1 97.5 188 LYS A O 1
ATOM 1553 N N . ALA A 1 189 ? -9.172 -7.125 3.965 1 98.38 189 ALA A N 1
ATOM 1554 C CA . ALA A 1 189 ? -8.07 -6.934 3.027 1 98.38 189 ALA A CA 1
ATOM 1555 C C . ALA A 1 189 ? -8.375 -7.57 1.676 1 98.38 189 ALA A C 1
ATOM 1557 O O . ALA A 1 189 ? -8.141 -6.965 0.628 1 98.38 189 ALA A O 1
ATOM 1558 N N . ALA A 1 190 ? -8.938 -8.758 1.668 1 98.62 190 ALA A N 1
ATOM 1559 C CA . ALA A 1 190 ? -9.328 -9.43 0.429 1 98.62 190 ALA A CA 1
ATOM 1560 C C . ALA A 1 190 ? -10.391 -8.625 -0.314 1 98.62 190 ALA A C 1
ATOM 1562 O O . ALA A 1 190 ? -10.312 -8.453 -1.532 1 98.62 190 ALA A O 1
ATOM 1563 N N . ASP A 1 191 ? -11.328 -8.141 0.447 1 98 191 ASP A N 1
ATOM 1564 C CA . ASP A 1 191 ? -12.383 -7.332 -0.152 1 98 191 ASP A CA 1
ATOM 1565 C C . ASP A 1 191 ? -11.812 -6.07 -0.79 1 98 191 ASP A C 1
ATOM 1567 O O . ASP A 1 191 ? -12.242 -5.66 -1.867 1 98 191 ASP A O 1
ATOM 1571 N N . LEU A 1 192 ? -10.906 -5.5 -0.115 1 98 192 LEU A N 1
ATOM 1572 C CA . LEU A 1 192 ? -10.289 -4.277 -0.615 1 98 192 LEU A CA 1
ATOM 1573 C C . LEU A 1 192 ? -9.555 -4.535 -1.927 1 98 192 LEU A C 1
ATOM 1575 O O . LEU A 1 192 ? -9.633 -3.727 -2.855 1 98 192 LEU A O 1
ATOM 1579 N N . ILE A 1 193 ? -8.812 -5.602 -1.982 1 98.5 193 ILE A N 1
ATOM 1580 C CA . ILE A 1 193 ? -8.094 -5.965 -3.201 1 98.5 193 ILE A CA 1
ATOM 1581 C C . ILE A 1 193 ? -9.094 -6.191 -4.336 1 98.5 193 ILE A C 1
ATOM 1583 O O . ILE A 1 193 ? -8.883 -5.723 -5.457 1 98.5 193 ILE A O 1
ATOM 1587 N N . TRP A 1 194 ? -10.117 -6.883 -3.99 1 97.88 194 TRP A N 1
ATOM 1588 C CA . TRP A 1 194 ? -11.148 -7.133 -4.988 1 97.88 194 TRP A CA 1
ATOM 1589 C C . TRP A 1 194 ? -11.727 -5.824 -5.516 1 97.88 194 TRP A C 1
ATOM 1591 O O . TRP A 1 194 ? -11.898 -5.652 -6.723 1 97.88 194 TRP A O 1
ATOM 1601 N N . ASP A 1 195 ? -12.023 -4.895 -4.633 1 96.75 195 ASP A N 1
ATOM 1602 C CA . ASP A 1 195 ? -12.531 -3.58 -5.02 1 96.75 195 ASP A CA 1
ATOM 1603 C C . ASP A 1 195 ? -11.539 -2.85 -5.918 1 96.75 195 ASP A C 1
ATOM 1605 O O . ASP A 1 195 ? -11.93 -2.193 -6.883 1 96.75 195 ASP A O 1
ATOM 1609 N N . TYR A 1 196 ? -10.297 -2.951 -5.559 1 97.75 196 TYR A N 1
ATOM 1610 C CA . TYR A 1 196 ? -9.258 -2.334 -6.371 1 97.75 196 TYR A CA 1
ATOM 1611 C C . TYR A 1 196 ? -9.289 -2.865 -7.801 1 97.75 196 TYR A C 1
ATOM 1613 O O . TYR A 1 196 ? -9.289 -2.088 -8.758 1 97.75 196 TYR A O 1
ATOM 1621 N N . VAL A 1 197 ? -9.328 -4.16 -7.945 1 97.69 197 VAL A N 1
ATOM 1622 C CA . VAL A 1 197 ? -9.273 -4.809 -9.25 1 97.69 197 VAL A CA 1
ATOM 1623 C C . VAL A 1 197 ? -10.508 -4.426 -10.07 1 97.69 197 VAL A C 1
ATOM 1625 O O . VAL A 1 197 ? -10.391 -4.023 -11.227 1 97.69 197 VAL A O 1
ATOM 1628 N N . MET A 1 198 ? -11.664 -4.508 -9.43 1 96.62 198 MET A N 1
ATOM 1629 C CA . MET A 1 198 ? -12.906 -4.203 -10.133 1 96.62 198 MET A CA 1
ATOM 1630 C C . MET A 1 198 ? -12.953 -2.734 -10.539 1 96.62 198 MET A C 1
ATOM 1632 O O . MET A 1 198 ? -13.414 -2.408 -11.641 1 96.62 198 MET A O 1
ATOM 1636 N N . SER A 1 199 ? -12.5 -1.887 -9.664 1 95.81 199 SER A N 1
ATOM 1637 C CA . SER A 1 199 ? -12.461 -0.462 -9.969 1 95.81 199 SER A CA 1
ATOM 1638 C C . SER A 1 199 ? -11.508 -0.173 -11.125 1 95.81 199 SER A C 1
ATOM 1640 O O . SER A 1 199 ? -11.797 0.662 -11.984 1 95.81 199 SER A O 1
ATOM 1642 N N . SER A 1 200 ? -10.391 -0.872 -11.094 1 95.31 200 SER A N 1
ATOM 1643 C CA . SER A 1 200 ? -9.391 -0.684 -12.141 1 95.31 200 SER A CA 1
ATOM 1644 C C . SER A 1 200 ? -9.922 -1.118 -13.5 1 95.31 200 SER A C 1
ATOM 1646 O O . SER A 1 200 ? -9.609 -0.502 -14.516 1 95.31 200 SER A O 1
ATOM 1648 N N . GLN A 1 201 ? -10.766 -2.131 -13.523 1 95.31 201 GLN A N 1
ATOM 1649 C CA . GLN A 1 201 ? -11.266 -2.684 -14.773 1 95.31 201 GLN A CA 1
ATOM 1650 C C . GLN A 1 201 ? -12.461 -1.886 -15.289 1 95.31 201 GLN A C 1
ATOM 1652 O O . GLN A 1 201 ? -12.812 -1.977 -16.469 1 95.31 201 GLN A O 1
ATOM 1657 N N . ALA A 1 202 ? -13.195 -1.195 -14.383 1 88.12 202 ALA A N 1
ATOM 1658 C CA . ALA A 1 202 ? -14.352 -0.397 -14.781 1 88.12 202 ALA A CA 1
ATOM 1659 C C . ALA A 1 202 ? -13.922 0.857 -15.531 1 88.12 202 ALA A C 1
ATOM 1661 O O . ALA A 1 202 ? -14.719 1.46 -16.25 1 88.12 202 ALA A O 1
ATOM 1662 N N . GLU A 1 203 ? -12.75 1.352 -15.703 1 65.25 203 GLU A N 1
ATOM 1663 C CA . GLU A 1 203 ? -12.305 2.49 -16.5 1 65.25 203 GLU A CA 1
ATOM 1664 C C . GLU A 1 203 ? -12.078 2.094 -17.953 1 65.25 203 GLU A C 1
ATOM 1666 O O . GLU A 1 203 ? -11.664 0.968 -18.234 1 65.25 203 GLU A O 1
ATOM 1671 N N . MET B 1 1 ? -19.234 7.574 9.453 1 91.06 1 MET B N 1
ATOM 1672 C CA . MET B 1 1 ? -17.875 7.898 9.867 1 91.06 1 MET B CA 1
ATOM 1673 C C . MET B 1 1 ? -17.828 8.297 11.344 1 91.06 1 MET B C 1
ATOM 1675 O O . MET B 1 1 ? -18.641 9.102 11.797 1 91.06 1 MET B O 1
ATOM 1679 N N . LYS B 1 2 ? -16.906 7.75 12.047 1 93.69 2 LYS B N 1
ATOM 1680 C CA . LYS B 1 2 ? -16.719 8.07 13.461 1 93.69 2 LYS B CA 1
ATOM 1681 C C . LYS B 1 2 ? -16.25 9.508 13.641 1 93.69 2 LYS B C 1
ATOM 1683 O O . LYS B 1 2 ? -15.625 10.078 12.734 1 93.69 2 LYS B O 1
ATOM 1688 N N . GLU B 1 3 ? -16.547 10 14.836 1 91.12 3 GLU B N 1
ATOM 1689 C CA . GLU B 1 3 ? -16.031 11.32 15.164 1 91.12 3 GLU B CA 1
ATOM 1690 C C . GLU B 1 3 ? -14.516 11.289 15.336 1 91.12 3 GLU B C 1
ATOM 1692 O O . GLU B 1 3 ? -13.953 10.281 15.781 1 91.12 3 GLU B O 1
ATOM 1697 N N . ARG B 1 4 ? -13.836 12.359 14.945 1 95.25 4 ARG B N 1
ATOM 1698 C CA . ARG B 1 4 ? -12.391 12.531 15.086 1 95.25 4 ARG B CA 1
ATOM 1699 C C . ARG B 1 4 ? -11.633 11.477 14.289 1 95.25 4 ARG B C 1
ATOM 1701 O O . ARG B 1 4 ? -10.719 10.836 14.805 1 95.25 4 ARG B O 1
ATOM 1708 N N . THR B 1 5 ? -12.188 11.195 13.094 1 98.25 5 THR B N 1
ATOM 1709 C CA . THR B 1 5 ? -11.484 10.367 12.125 1 98.25 5 THR B CA 1
ATOM 1710 C C . THR B 1 5 ? -10.352 11.148 11.461 1 98.25 5 THR B C 1
ATOM 1712 O O . THR B 1 5 ? -10.578 12.219 10.891 1 98.25 5 THR B O 1
ATOM 1715 N N . LEU B 1 6 ? -9.156 10.609 11.633 1 98.81 6 LEU B N 1
ATOM 1716 C CA . LEU B 1 6 ? -7.961 11.289 11.133 1 98.81 6 LEU B CA 1
ATOM 1717 C C . LEU B 1 6 ? -7.301 10.484 10.023 1 98.81 6 LEU B C 1
ATOM 1719 O O . LEU B 1 6 ? -7.039 9.289 10.18 1 98.81 6 LEU B O 1
ATOM 1723 N N . ILE B 1 7 ? -7.078 11.141 8.867 1 98.88 7 ILE B N 1
ATOM 1724 C CA . ILE B 1 7 ? -6.363 10.523 7.758 1 98.88 7 ILE B CA 1
ATOM 1725 C C . ILE B 1 7 ? -5.051 11.266 7.512 1 98.88 7 ILE B C 1
ATOM 1727 O O . ILE B 1 7 ? -5.031 12.492 7.438 1 98.88 7 ILE B O 1
ATOM 1731 N N . THR B 1 8 ? -3.953 10.562 7.5 1 98.88 8 THR B N 1
ATOM 1732 C CA . THR B 1 8 ? -2.676 11.164 7.133 1 98.88 8 THR B CA 1
ATOM 1733 C C . THR B 1 8 ? -2.191 10.633 5.785 1 98.88 8 THR B C 1
ATOM 1735 O O . THR B 1 8 ? -2.316 9.445 5.504 1 98.88 8 THR B O 1
ATOM 1738 N N . ILE B 1 9 ? -1.729 11.516 4.961 1 98.81 9 ILE B N 1
ATOM 1739 C CA . ILE B 1 9 ? -1.224 11.156 3.641 1 98.81 9 ILE B CA 1
ATOM 1740 C C . ILE B 1 9 ? 0.23 11.602 3.504 1 98.81 9 ILE B C 1
ATOM 1742 O O . ILE B 1 9 ? 0.524 12.805 3.541 1 98.81 9 ILE B O 1
ATOM 1746 N N . SER B 1 10 ? 1.125 10.695 3.434 1 98.56 10 SER B N 1
ATOM 1747 C CA . SER B 1 10 ? 2.477 10.914 2.932 1 98.56 10 SER B CA 1
ATOM 1748 C C . SER B 1 10 ? 2.594 10.516 1.464 1 98.56 10 SER B C 1
ATOM 1750 O O . SER B 1 10 ? 1.902 9.602 1.007 1 98.56 10 SER B O 1
ATOM 1752 N N . ARG B 1 11 ? 3.467 11.281 0.742 1 98.31 11 ARG B N 1
ATOM 1753 C CA . ARG B 1 11 ? 3.416 11.047 -0.697 1 98.31 11 ARG B CA 1
ATOM 1754 C C . ARG B 1 11 ? 4.723 11.453 -1.367 1 98.31 11 ARG B C 1
ATOM 1756 O O . ARG B 1 11 ? 5.402 12.375 -0.911 1 98.31 11 ARG B O 1
ATOM 1763 N N . GLN B 1 12 ? 4.988 10.828 -2.404 1 97.38 12 GLN B N 1
ATOM 1764 C CA . GLN B 1 12 ? 6.031 11.289 -3.312 1 97.38 12 GLN B CA 1
ATOM 1765 C C . GLN B 1 12 ? 5.551 12.477 -4.145 1 97.38 12 GLN B C 1
ATOM 1767 O O . GLN B 1 12 ? 4.379 12.539 -4.52 1 97.38 12 GLN B O 1
ATOM 1772 N N . TYR B 1 13 ? 6.484 13.312 -4.398 1 93.81 13 TYR B N 1
ATOM 1773 C CA . TYR B 1 13 ? 6.156 14.43 -5.27 1 93.81 13 TYR B CA 1
ATOM 1774 C C . TYR B 1 13 ? 5.746 13.945 -6.652 1 93.81 13 TYR B C 1
ATOM 1776 O O . TYR B 1 13 ? 6.422 13.109 -7.25 1 93.81 13 TYR B O 1
ATOM 1784 N N . GLY B 1 14 ? 4.613 14.398 -7.117 1 94.75 14 GLY B N 1
ATOM 1785 C CA . GLY B 1 14 ? 4.133 14.039 -8.438 1 94.75 14 GLY B CA 1
ATOM 1786 C C . GLY B 1 14 ? 3.236 12.812 -8.438 1 94.75 14 GLY B C 1
ATOM 1787 O O . GLY B 1 14 ? 2.703 12.422 -9.477 1 94.75 14 GLY B O 1
ATOM 1788 N N . SER B 1 15 ? 2.99 12.211 -7.297 1 97.44 15 SER B N 1
ATOM 1789 C CA . SER B 1 15 ? 2.221 10.977 -7.219 1 97.44 15 SER B CA 1
ATOM 1790 C C . SER B 1 15 ? 0.722 11.25 -7.191 1 97.44 15 SER B C 1
ATOM 1792 O O . SER B 1 15 ? -0.089 10.344 -7.375 1 97.44 15 SER B O 1
ATOM 1794 N N . GLY B 1 16 ? 0.342 12.484 -6.945 1 96.88 16 GLY B N 1
ATOM 1795 C CA . GLY B 1 1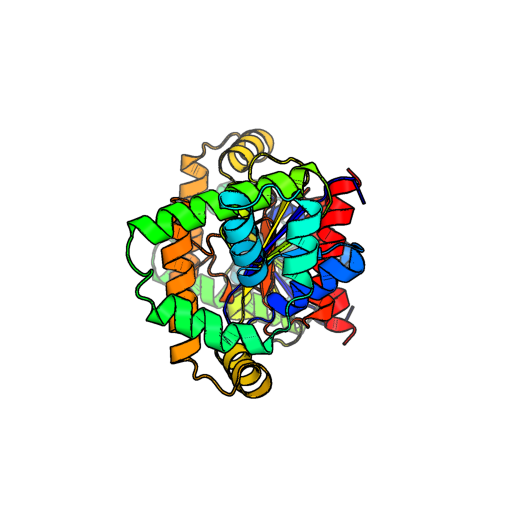6 ? -1.066 12.836 -6.863 1 96.88 16 GLY B CA 1
ATOM 1796 C C . GLY B 1 16 ? -1.608 12.797 -5.445 1 96.88 16 GLY B C 1
ATOM 1797 O O . GLY B 1 16 ? -2.818 12.906 -5.234 1 96.88 16 GLY B O 1
ATOM 1798 N N . GLY 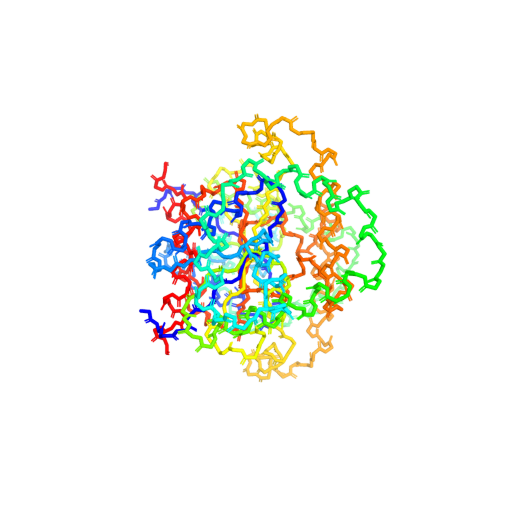B 1 17 ? -0.698 12.688 -4.465 1 97.69 17 GLY B N 1
ATOM 1799 C CA . GLY B 1 17 ? -1.101 12.578 -3.072 1 97.69 17 GLY B CA 1
ATOM 1800 C C . GLY B 1 17 ? -1.848 13.797 -2.568 1 97.69 17 GLY B C 1
ATOM 1801 O O . GLY B 1 17 ? -2.754 13.68 -1.74 1 97.69 17 GLY B O 1
ATOM 1802 N N . LYS B 1 18 ? -1.49 14.953 -3.033 1 95.69 18 LYS B N 1
ATOM 1803 C CA . LYS B 1 18 ? -2.182 16.172 -2.629 1 95.69 18 LYS B CA 1
ATOM 1804 C C . LYS B 1 18 ? -3.633 16.172 -3.096 1 95.69 18 LYS B C 1
ATOM 1806 O O . LYS B 1 18 ? -4.543 16.469 -2.32 1 95.69 18 LYS B O 1
ATOM 1811 N N . GLU B 1 19 ? -3.838 15.812 -4.328 1 96.81 19 GLU B N 1
ATOM 1812 C CA . GLU B 1 19 ? -5.191 15.734 -4.871 1 96.81 19 GLU B CA 1
ATOM 1813 C C . GLU B 1 19 ? -6.027 14.695 -4.129 1 96.81 19 GLU B C 1
ATOM 1815 O O . GLU B 1 19 ? -7.199 14.938 -3.824 1 96.81 19 GLU B O 1
ATOM 1820 N N . ILE B 1 20 ? -5.406 13.594 -3.836 1 98.62 20 ILE B N 1
ATOM 1821 C CA . ILE B 1 20 ? -6.09 12.547 -3.088 1 98.62 20 ILE B CA 1
ATOM 1822 C C . ILE B 1 20 ? -6.52 13.078 -1.723 1 98.62 20 ILE B C 1
ATOM 1824 O O . ILE B 1 20 ? -7.66 12.875 -1.3 1 98.62 20 ILE B O 1
ATOM 1828 N N . ALA B 1 21 ? -5.633 13.789 -1.041 1 98.44 21 ALA B N 1
ATOM 1829 C CA . ALA B 1 21 ? -5.922 14.352 0.274 1 98.44 21 ALA B CA 1
ATOM 1830 C C . ALA B 1 21 ? -7.098 15.32 0.207 1 98.44 21 ALA B C 1
ATOM 1832 O O . ALA B 1 21 ? -7.98 15.297 1.067 1 98.44 21 ALA B O 1
ATOM 1833 N N . GLU B 1 22 ? -7.129 16.094 -0.812 1 97.31 22 GLU B N 1
ATOM 1834 C CA . GLU B 1 22 ? -8.195 17.078 -0.987 1 97.31 22 GLU B CA 1
ATOM 1835 C C . GLU B 1 22 ? -9.531 16.406 -1.26 1 97.31 22 GLU B C 1
ATOM 1837 O O . GLU B 1 22 ? -10.562 16.812 -0.722 1 97.31 22 GLU B O 1
ATOM 1842 N N . LEU B 1 23 ? -9.5 15.422 -2.1 1 98.31 23 LEU B N 1
ATOM 1843 C CA . LEU B 1 23 ? -10.711 14.664 -2.395 1 98.31 23 LEU B CA 1
ATOM 1844 C C . LEU B 1 23 ? -11.25 13.992 -1.137 1 98.31 23 LEU B C 1
ATOM 1846 O O . LEU B 1 23 ? -12.461 13.992 -0.904 1 98.31 23 LEU B O 1
ATOM 1850 N N . LEU B 1 24 ? -10.359 13.484 -0.356 1 98.62 24 LEU B N 1
ATOM 1851 C CA . LEU B 1 24 ? -10.766 12.828 0.883 1 98.62 24 LEU B CA 1
ATOM 1852 C C . LEU B 1 24 ? -11.383 13.836 1.852 1 98.62 24 LEU B C 1
ATOM 1854 O O . LEU B 1 24 ? -12.398 13.547 2.484 1 98.62 24 LEU B O 1
ATOM 1858 N N . ALA B 1 25 ? -10.727 14.984 1.983 1 97.69 25 ALA B N 1
ATOM 1859 C CA . ALA B 1 25 ? -11.25 16.031 2.863 1 97.69 25 ALA B CA 1
ATOM 1860 C C . ALA B 1 25 ? -12.664 16.422 2.455 1 97.69 25 ALA B C 1
ATOM 1862 O O . ALA B 1 25 ? -13.539 16.594 3.307 1 97.69 25 ALA B O 1
ATOM 1863 N N . LYS B 1 26 ? -12.883 16.516 1.166 1 97.31 26 LYS B N 1
ATOM 1864 C CA . LYS B 1 26 ? -14.203 16.844 0.646 1 97.31 26 LYS B CA 1
ATOM 1865 C C . LYS B 1 26 ? -15.219 15.75 0.989 1 97.31 26 LYS B C 1
ATOM 1867 O O . LYS B 1 26 ? -16.312 16.047 1.452 1 97.31 26 LYS B O 1
ATOM 1872 N N . LYS B 1 27 ? -14.82 14.555 0.792 1 96.38 27 LYS B N 1
ATOM 1873 C CA . LYS B 1 27 ? -15.703 13.422 1.086 1 96.38 27 LYS B CA 1
ATOM 1874 C C . LYS B 1 27 ? -16.062 13.383 2.568 1 96.38 27 LYS B C 1
ATOM 1876 O O . LYS B 1 27 ? -17.188 13.031 2.926 1 96.38 27 LYS B O 1
ATOM 1881 N N . MET B 1 28 ? -15.141 13.742 3.357 1 96.88 28 MET B N 1
ATOM 1882 C CA . MET B 1 28 ? -15.289 13.695 4.809 1 96.88 28 MET B CA 1
ATOM 1883 C C . MET B 1 28 ? -15.969 14.961 5.324 1 96.88 28 MET B C 1
ATOM 1885 O O . MET B 1 28 ? -16.312 15.055 6.504 1 96.88 28 MET B O 1
ATOM 1889 N N . GLU B 1 29 ? -16.141 15.906 4.414 1 95.38 29 GLU B N 1
ATOM 1890 C CA . GLU B 1 29 ? -16.672 17.219 4.797 1 95.38 29 GLU B CA 1
ATOM 1891 C C . GLU B 1 29 ? -15.82 17.844 5.902 1 95.38 29 GLU B C 1
ATOM 1893 O O . GLU B 1 29 ? -16.359 18.297 6.918 1 95.38 29 GLU B O 1
ATOM 1898 N N . THR B 1 30 ? -14.539 17.797 5.762 1 95.69 30 THR B N 1
ATOM 1899 C CA . THR B 1 30 ? -13.57 18.391 6.672 1 95.69 30 THR B CA 1
ATOM 1900 C C . THR B 1 30 ? -12.477 19.125 5.895 1 95.69 30 THR B C 1
ATOM 1902 O O . THR B 1 30 ? -12.633 19.391 4.699 1 95.69 30 THR B O 1
ATOM 1905 N N . ARG B 1 31 ? -11.359 19.484 6.629 1 93.75 31 ARG B N 1
ATOM 1906 C CA . ARG B 1 31 ? -10.289 20.234 5.992 1 93.75 31 ARG B CA 1
ATOM 1907 C C . ARG B 1 31 ? -9.055 19.375 5.789 1 93.75 31 ARG B C 1
ATOM 1909 O O . ARG B 1 31 ? -8.859 18.391 6.496 1 93.75 31 ARG B O 1
ATOM 1916 N N . CYS B 1 32 ? -8.367 19.75 4.777 1 96.31 32 CYS B N 1
ATOM 1917 C CA . CYS B 1 32 ? -7.031 19.203 4.547 1 96.31 32 CYS B CA 1
ATOM 1918 C C . CYS B 1 32 ? -5.957 20.172 5.035 1 96.31 32 CYS B C 1
ATOM 1920 O O . CYS B 1 32 ? -5.93 21.328 4.621 1 96.31 32 CYS B O 1
ATOM 1922 N N . TYR B 1 33 ? -5.09 19.703 5.926 1 95.06 33 TYR B N 1
ATOM 1923 C CA . TYR B 1 33 ? -4.035 20.531 6.496 1 95.06 33 TYR B CA 1
ATOM 1924 C C . TYR B 1 33 ? -2.67 20.141 5.949 1 95.06 33 TYR B C 1
ATOM 1926 O O . TYR B 1 33 ? -2.18 19.031 6.23 1 95.06 33 TYR B O 1
ATOM 1934 N N . ASP B 1 34 ? -2.115 21.016 5.211 1 92.88 34 ASP B N 1
ATOM 1935 C CA . ASP B 1 34 ? -0.78 20.797 4.668 1 92.88 34 ASP B CA 1
ATOM 1936 C C . ASP B 1 34 ? 0.25 21.688 5.352 1 92.88 34 ASP B C 1
ATOM 1938 O O . ASP B 1 34 ? -0.044 22.312 6.371 1 92.88 34 ASP B O 1
ATOM 1942 N N . ARG B 1 35 ? 1.44 21.656 4.762 1 88.12 35 ARG B N 1
ATOM 1943 C CA . ARG B 1 35 ? 2.557 22.375 5.371 1 88.12 35 ARG B CA 1
ATOM 1944 C C . ARG B 1 35 ? 2.238 23.859 5.516 1 88.12 35 ARG B C 1
ATOM 1946 O O . ARG B 1 35 ? 2.52 24.453 6.555 1 88.12 35 ARG B O 1
ATOM 1953 N N . GLN B 1 36 ? 1.673 24.391 4.531 1 83.88 36 GLN B N 1
ATOM 1954 C CA . GLN B 1 36 ? 1.421 25.828 4.523 1 83.88 36 GLN B CA 1
ATOM 1955 C C . GLN B 1 36 ? 0.429 26.219 5.617 1 83.88 36 GLN B C 1
ATOM 1957 O O . GLN B 1 36 ? 0.684 27.125 6.395 1 83.88 36 GLN B O 1
ATOM 1962 N N . ILE B 1 37 ? -0.622 25.562 5.672 1 85.62 37 ILE B N 1
ATOM 1963 C CA . ILE B 1 37 ? -1.657 25.859 6.656 1 85.62 37 ILE B CA 1
ATOM 1964 C C . ILE B 1 37 ? -1.106 25.641 8.062 1 85.62 37 ILE B C 1
ATOM 1966 O O . ILE B 1 37 ? -1.302 26.484 8.945 1 85.62 37 ILE B O 1
ATOM 1970 N N . LEU B 1 38 ? -0.389 24.609 8.25 1 88.25 38 LEU B N 1
ATOM 1971 C CA . LEU B 1 38 ? 0.141 24.281 9.57 1 88.25 38 LEU B CA 1
ATOM 1972 C C . LEU B 1 38 ? 1.228 25.281 9.977 1 88.25 38 LEU B C 1
ATOM 1974 O O . LEU B 1 38 ? 1.37 25.594 11.156 1 88.25 38 LEU B O 1
ATOM 1978 N N . TYR B 1 39 ? 1.938 25.703 9.008 1 84.31 39 TYR B N 1
ATOM 1979 C CA . TYR B 1 39 ? 2.947 26.719 9.266 1 84.31 39 TYR B CA 1
ATOM 1980 C C . TYR B 1 39 ? 2.303 28.016 9.758 1 84.31 39 TYR B C 1
ATOM 1982 O O . TYR B 1 39 ? 2.727 28.578 10.773 1 84.31 39 TYR B O 1
ATOM 1990 N N . LEU B 1 40 ? 1.322 28.469 9.062 1 82.94 40 LEU B N 1
ATOM 1991 C CA . LEU B 1 40 ? 0.638 29.703 9.414 1 82.94 40 LEU B CA 1
ATOM 1992 C C . LEU B 1 40 ? -0.032 29.594 10.773 1 82.94 40 LEU B C 1
ATOM 1994 O O . LEU B 1 40 ? 0.033 30.531 11.586 1 82.94 40 LEU B O 1
ATOM 1998 N N . ALA B 1 41 ? -0.63 28.5 10.977 1 85.06 41 ALA B N 1
ATOM 1999 C CA . ALA B 1 41 ? -1.279 28.281 12.266 1 85.06 41 ALA B CA 1
ATOM 2000 C C . ALA B 1 41 ? -0.259 28.281 13.398 1 85.06 41 ALA B C 1
ATOM 2002 O O . ALA B 1 41 ? -0.5 28.844 14.469 1 85.06 41 ALA B O 1
ATOM 2003 N N . ALA B 1 42 ? 0.833 27.656 13.18 1 83.62 42 ALA B N 1
ATOM 2004 C CA . ALA B 1 42 ? 1.893 27.547 14.18 1 83.62 42 ALA B CA 1
ATOM 2005 C C . ALA B 1 42 ? 2.484 28.922 14.492 1 83.62 42 ALA B C 1
ATOM 2007 O O . ALA B 1 42 ? 2.809 29.219 15.641 1 83.62 42 ALA B O 1
ATOM 2008 N N . GLU B 1 43 ? 2.688 29.656 13.484 1 81 43 GLU B N 1
ATOM 2009 C CA . GLU B 1 43 ? 3.211 31.016 13.656 1 81 43 GLU B CA 1
ATOM 2010 C C . GLU B 1 43 ? 2.281 31.859 14.523 1 81 43 GLU B C 1
ATOM 2012 O O . GLU B 1 43 ? 2.742 32.656 15.352 1 81 43 GLU B O 1
ATOM 2017 N N . LYS B 1 44 ? 1.021 31.703 14.344 1 80.44 44 LYS B N 1
ATOM 2018 C CA . LYS B 1 44 ? 0.028 32.5 15.062 1 80.44 44 LYS B CA 1
ATOM 2019 C C . LYS B 1 44 ? -0.162 31.984 16.484 1 80.44 44 LYS B C 1
ATOM 2021 O O . LYS B 1 44 ? -0.479 32.75 17.391 1 80.44 44 LYS B O 1
ATOM 2026 N N . LEU B 1 45 ? -0.111 30.703 16.641 1 75 45 LEU B N 1
ATOM 2027 C CA . LEU B 1 45 ? -0.298 30.094 17.938 1 75 45 LEU B CA 1
ATOM 2028 C C . LEU B 1 45 ? 0.735 30.609 18.938 1 75 45 LEU B C 1
ATOM 2030 O O . LEU B 1 45 ? 0.425 30.812 20.109 1 75 45 LEU B O 1
ATOM 2034 N N . GLY B 1 46 ? 1.97 30.734 18.641 1 64.69 46 GLY B N 1
ATOM 2035 C CA . GLY B 1 46 ? 2.992 31.25 19.531 1 64.69 46 GLY B CA 1
ATOM 2036 C C . GLY B 1 46 ? 2.75 32.688 19.938 1 64.69 46 GLY B C 1
ATOM 2037 O O . GLY B 1 46 ? 3.156 33.125 21.016 1 64.69 46 GLY B O 1
ATOM 2038 N N . ASP B 1 47 ? 2.104 33.406 19.141 1 62.34 47 ASP B N 1
ATOM 2039 C CA . ASP B 1 47 ? 2.119 34.875 19.328 1 62.34 47 ASP B CA 1
ATOM 2040 C C . ASP B 1 47 ? 0.729 35.375 19.688 1 62.34 47 ASP B C 1
ATOM 2042 O O . ASP B 1 47 ? 0.57 36.562 20.031 1 62.34 47 ASP B O 1
ATOM 2046 N N . SER B 1 48 ? -0.221 34.438 19.516 1 65.81 48 SER B N 1
ATOM 2047 C CA . SER B 1 48 ? -1.538 35.062 19.516 1 65.81 48 SER B CA 1
ATOM 2048 C C . SER B 1 48 ? -2.4 34.562 20.672 1 65.81 48 SER B C 1
ATOM 2050 O O . SER B 1 48 ? -2.207 33.438 21.125 1 65.81 48 SER B O 1
ATOM 2052 N N . ASP B 1 49 ? -3.127 35.406 21.094 1 67.81 49 ASP B N 1
ATOM 2053 C CA . ASP B 1 49 ? -4.184 35.094 22.047 1 67.81 49 ASP B CA 1
ATOM 2054 C C . ASP B 1 49 ? -5.426 34.562 21.328 1 67.81 49 ASP B C 1
ATOM 2056 O O . ASP B 1 49 ? -6.48 34.375 21.938 1 67.81 49 ASP B O 1
ATOM 2060 N N . LEU B 1 50 ? -5.242 34.375 20.109 1 69.56 50 LEU B N 1
ATOM 2061 C CA . LEU B 1 50 ? -6.379 33.906 19.328 1 69.56 50 LEU B CA 1
ATOM 2062 C C . LEU B 1 50 ? -6.652 32.438 19.594 1 69.56 50 LEU B C 1
ATOM 2064 O O . LEU B 1 50 ? -5.73 31.672 19.891 1 69.56 50 LEU B O 1
ATOM 2068 N N . ASP B 1 51 ? -7.941 32.188 19.453 1 77.81 51 ASP B N 1
ATOM 2069 C CA . ASP B 1 51 ? -8.297 30.781 19.594 1 77.81 51 ASP B CA 1
ATOM 2070 C C . ASP B 1 51 ? -7.941 30 18.328 1 77.81 51 ASP B C 1
ATOM 2072 O O . ASP B 1 51 ? -7.883 30.578 17.234 1 77.81 51 ASP B O 1
ATOM 2076 N N . MET B 1 52 ? -7.773 28.828 18.5 1 75.88 52 MET B N 1
ATOM 2077 C CA . MET B 1 52 ? -7.324 27.922 17.453 1 75.88 52 MET B CA 1
ATOM 2078 C C . MET B 1 52 ? -8.234 28 16.234 1 75.88 52 MET B C 1
ATOM 2080 O O . MET B 1 52 ? -7.766 27.984 15.094 1 75.88 52 MET B O 1
ATOM 2084 N N . ASP B 1 53 ? -9.461 28.188 16.469 1 79.88 53 ASP B N 1
ATOM 2085 C CA . ASP B 1 53 ? -10.414 28.234 15.367 1 79.88 53 ASP B CA 1
ATOM 2086 C C . ASP B 1 53 ? -10.188 29.453 14.484 1 79.88 53 ASP B C 1
ATOM 2088 O O . ASP B 1 53 ? -10.219 29.359 13.258 1 79.88 53 ASP B O 1
ATOM 2092 N N . THR B 1 54 ? -9.977 30.5 15.18 1 77.44 54 THR B N 1
ATOM 2093 C CA . THR B 1 54 ? -9.695 31.75 14.477 1 77.44 54 THR B CA 1
ATOM 2094 C C . THR B 1 54 ? -8.383 31.656 13.711 1 77.44 54 THR B C 1
ATOM 2096 O O . THR B 1 54 ? -8.297 32.062 12.555 1 77.44 54 THR B O 1
ATOM 2099 N N . ILE B 1 55 ? -7.453 31.031 14.242 1 73.38 55 ILE B N 1
ATOM 2100 C CA . ILE B 1 55 ? -6.141 30.875 13.625 1 73.38 55 ILE B CA 1
ATOM 2101 C C . ILE B 1 55 ? -6.258 30.016 12.375 1 73.38 55 ILE B C 1
ATOM 2103 O O . ILE B 1 55 ? -5.723 30.359 11.32 1 73.38 55 ILE B O 1
ATOM 2107 N N . LEU B 1 56 ? -7.027 29.016 12.555 1 76.88 56 LEU B N 1
ATOM 2108 C CA . LEU B 1 56 ? -7.176 28.078 11.438 1 76.88 56 LEU B CA 1
ATOM 2109 C C . LEU B 1 56 ? -7.961 28.719 10.297 1 76.88 56 LEU B C 1
ATOM 2111 O O . LEU B 1 56 ? -7.609 28.562 9.125 1 76.88 56 LEU B O 1
ATOM 2115 N N . ASP B 1 57 ? -8.984 29.438 10.641 1 77.44 57 ASP B N 1
ATOM 2116 C CA . ASP B 1 57 ? -9.773 30.141 9.625 1 77.44 57 ASP B CA 1
ATOM 2117 C C . ASP B 1 57 ? -8.914 31.125 8.836 1 77.44 57 ASP B C 1
ATOM 2119 O O . ASP B 1 57 ? -9.023 31.219 7.613 1 77.44 57 ASP B O 1
ATOM 2123 N N . MET B 1 58 ? -8.047 31.797 9.523 1 71.62 58 MET B N 1
ATOM 2124 C CA . MET B 1 58 ? -7.145 32.75 8.898 1 71.62 58 MET B CA 1
ATOM 2125 C C . MET B 1 58 ? -6.113 32.062 8.016 1 71.62 58 MET B C 1
ATOM 2127 O O . MET B 1 58 ? -5.77 32.562 6.941 1 71.62 58 MET B O 1
ATOM 2131 N N . SER B 1 59 ? -5.715 30.969 8.477 1 72.5 59 SER B N 1
ATOM 2132 C CA . SER B 1 59 ? -4.664 30.234 7.766 1 72.5 59 SER B CA 1
ATOM 2133 C C . SER B 1 59 ? -5.195 29.609 6.48 1 72.5 59 SER B C 1
ATOM 2135 O O . SER B 1 59 ? -4.465 29.469 5.5 1 72.5 59 SER B O 1
ATOM 2137 N N . TYR B 1 60 ? -6.453 29.312 6.508 1 72.31 60 TYR B N 1
ATOM 2138 C CA . TYR B 1 60 ? -7.062 28.703 5.332 1 72.31 60 TYR B CA 1
ATOM 2139 C C . TYR B 1 60 ? -7.375 29.75 4.27 1 72.31 60 TYR B C 1
ATOM 2141 O O . TYR B 1 60 ? -7.391 29.438 3.076 1 72.31 60 TYR B O 1
ATOM 2149 N N . LYS B 1 61 ? -7.684 30.953 4.656 1 68.31 61 LYS B N 1
ATOM 2150 C CA . LYS B 1 61 ? -8.109 32 3.752 1 68.31 61 LYS B CA 1
ATOM 2151 C C . LYS B 1 61 ? -6.906 32.688 3.113 1 68.31 61 LYS B C 1
ATOM 2153 O O . LYS B 1 61 ? -7.062 33.5 2.197 1 68.31 61 LYS B O 1
ATOM 2158 N N . MET B 1 62 ? -5.82 32.406 3.506 1 59.56 62 MET B N 1
ATOM 2159 C CA . MET B 1 62 ? -4.656 33.094 2.951 1 59.56 62 MET B CA 1
ATOM 2160 C C . MET B 1 62 ? -4.344 32.594 1.548 1 59.56 62 MET B C 1
ATOM 2162 O O . MET B 1 62 ? -4.301 31.375 1.313 1 59.56 62 MET B O 1
ATOM 2166 N N . PRO B 1 63 ? -4.375 33.5 0.446 1 54.84 63 PRO B N 1
ATOM 2167 C CA . PRO B 1 63 ? -4.168 33.125 -0.956 1 54.84 63 PRO B CA 1
ATOM 2168 C C . PRO B 1 63 ? -2.859 32.375 -1.177 1 54.84 63 PRO B C 1
ATOM 2170 O O . PRO B 1 63 ? -1.879 32.625 -0.466 1 54.84 63 PRO B O 1
ATOM 2173 N N . ASP B 1 64 ? -2.869 31.344 -2.049 1 50.34 64 ASP B N 1
ATOM 2174 C CA . ASP B 1 64 ? -1.778 30.469 -2.455 1 50.34 64 ASP B CA 1
ATOM 2175 C C . ASP B 1 64 ? -0.56 31.266 -2.902 1 50.34 64 ASP B C 1
ATOM 2177 O O . ASP B 1 64 ? 0.58 30.859 -2.672 1 50.34 64 ASP B O 1
ATOM 2181 N N . ASN B 1 65 ? -0.747 32.344 -3.699 1 47.69 65 ASN B N 1
ATOM 2182 C CA . ASN B 1 65 ? 0.304 33.125 -4.355 1 47.69 65 ASN B CA 1
ATOM 2183 C C . ASN B 1 65 ? 1.198 33.812 -3.338 1 47.69 65 ASN B C 1
ATOM 2185 O O . ASN B 1 65 ? 2.309 34.25 -3.668 1 47.69 65 ASN B O 1
ATOM 2189 N N . SER B 1 66 ? 0.82 34.219 -2.326 1 45.62 66 SER B N 1
ATOM 2190 C CA . SER B 1 66 ? 1.616 34.906 -1.326 1 45.62 66 SER B CA 1
ATOM 2191 C C . SER B 1 66 ? 2.58 33.969 -0.62 1 45.62 66 SER B C 1
ATOM 2193 O O . SER B 1 66 ? 3.57 34.406 -0.029 1 45.62 66 SER B O 1
ATOM 2195 N N . ILE B 1 67 ? 2.324 32.75 -0.68 1 47.12 67 ILE B N 1
ATOM 2196 C CA . ILE B 1 67 ? 2.975 31.656 0.05 1 47.12 67 ILE B CA 1
ATOM 2197 C C . ILE B 1 67 ? 4.211 31.188 -0.714 1 47.12 67 ILE B C 1
ATOM 2199 O O . ILE B 1 67 ? 5.18 30.719 -0.112 1 47.12 67 ILE B O 1
ATOM 2203 N N . GLY B 1 68 ? 4.148 31.203 -2.021 1 47.31 68 GLY B N 1
ATOM 2204 C CA . GLY B 1 68 ? 5.363 30.984 -2.789 1 47.31 68 GLY B CA 1
ATOM 2205 C C . GLY B 1 68 ? 6.504 31.906 -2.373 1 47.31 68 GLY B C 1
ATOM 2206 O O . GLY B 1 68 ? 7.617 31.438 -2.133 1 47.31 68 GLY B O 1
ATOM 2207 N N . SER B 1 69 ? 6.195 33.125 -2.443 1 47.97 69 SER B N 1
ATOM 2208 C CA . SER B 1 69 ? 7.176 34.125 -2.07 1 47.97 69 SER B CA 1
ATOM 2209 C C . SER B 1 69 ? 7.566 34.031 -0.601 1 47.97 69 SER B C 1
ATOM 2211 O O . SER B 1 69 ? 8.727 34.219 -0.241 1 47.97 69 SER B O 1
ATOM 2213 N N . PHE B 1 70 ? 6.73 33.594 0.159 1 45.62 70 PHE B N 1
ATOM 2214 C CA . PHE B 1 70 ? 6.996 33.438 1.583 1 45.62 70 PHE B CA 1
ATOM 2215 C C . PHE B 1 70 ? 7.828 32.188 1.837 1 45.62 70 PHE B C 1
ATOM 2217 O O . PHE B 1 70 ? 8.797 32.219 2.596 1 45.62 70 PHE B O 1
ATOM 2224 N N . MET B 1 71 ? 7.484 31.109 1.247 1 49.16 71 MET B N 1
ATOM 2225 C CA . MET B 1 71 ? 8.281 29.891 1.363 1 49.16 71 MET B CA 1
ATOM 2226 C C . MET B 1 71 ? 9.68 30.094 0.786 1 49.16 71 MET B C 1
ATOM 2228 O O . MET B 1 71 ? 10.656 29.578 1.326 1 49.16 71 MET B O 1
ATOM 2232 N N . GLU B 1 72 ? 9.688 30.797 -0.336 1 51.06 72 GLU B N 1
ATOM 2233 C CA . GLU B 1 72 ? 10.984 31.25 -0.833 1 51.06 72 GLU B CA 1
ATOM 2234 C C . GLU B 1 72 ? 11.672 32.156 0.171 1 51.06 72 GLU B C 1
ATOM 2236 O O . GLU B 1 72 ? 12.891 32.094 0.352 1 51.06 72 GLU B O 1
ATOM 2241 N N . GLY B 1 73 ? 10.953 32.969 0.754 1 45.25 73 GLY B N 1
ATOM 2242 C CA . GLY B 1 73 ? 11.469 33.844 1.788 1 45.25 73 GLY B CA 1
ATOM 2243 C C . GLY B 1 73 ? 11.898 33.125 3.045 1 45.25 73 GLY B C 1
ATOM 2244 O O . GLY B 1 73 ? 12.977 33.344 3.576 1 45.25 73 GLY B O 1
ATOM 2245 N N . VAL B 1 74 ? 11.102 32.219 3.486 1 47.75 74 VAL B N 1
ATOM 2246 C CA . VAL B 1 74 ? 11.453 31.391 4.641 1 47.75 74 VAL B CA 1
ATOM 2247 C C . VAL B 1 74 ? 12.656 30.516 4.309 1 47.75 74 VAL B C 1
ATOM 2249 O O . VAL B 1 74 ? 13.57 30.375 5.129 1 47.75 74 VAL B O 1
ATOM 2252 N N . ASN B 1 75 ? 12.648 29.922 3.123 1 48 75 ASN B N 1
ATOM 2253 C CA . ASN B 1 75 ? 13.836 29.188 2.68 1 48 75 ASN B CA 1
ATOM 2254 C C . ASN B 1 75 ? 15.039 30.125 2.543 1 48 75 ASN B C 1
ATOM 2256 O O . ASN B 1 75 ? 16.172 29.734 2.832 1 48 75 ASN B O 1
ATOM 2260 N N . SER B 1 76 ? 14.742 31.297 1.944 1 44.72 76 SER B N 1
ATOM 2261 C CA . SER B 1 76 ? 15.812 32.281 1.748 1 44.72 76 SER B CA 1
ATOM 2262 C C . SER B 1 76 ? 16.234 32.906 3.07 1 44.72 76 SER B C 1
ATOM 2264 O O . SER B 1 76 ? 17.344 33.406 3.195 1 44.72 76 SER B O 1
ATOM 2266 N N . LEU B 1 77 ? 15.273 33.219 3.922 1 42.5 77 LEU B N 1
ATOM 2267 C CA . LEU B 1 77 ? 15.648 33.875 5.164 1 42.5 77 LEU B CA 1
ATOM 2268 C C . LEU B 1 77 ? 16.438 32.938 6.066 1 42.5 77 LEU B C 1
ATOM 2270 O O . LEU B 1 77 ? 16.828 33.312 7.176 1 42.5 77 LEU B O 1
ATOM 2274 N N . GLY B 1 78 ? 17.047 32.031 5.641 1 40.84 78 GLY B N 1
ATOM 2275 C CA . GLY B 1 78 ? 17.953 31.266 6.465 1 40.84 78 GLY B CA 1
ATOM 2276 C C . GLY B 1 78 ? 17.25 30.531 7.594 1 40.84 78 GLY B C 1
ATOM 2277 O O . GLY B 1 78 ? 17.875 30.203 8.609 1 40.84 78 GLY B O 1
ATOM 2278 N N . TYR B 1 79 ? 16.156 30.734 7.773 1 42.47 79 TYR B N 1
ATOM 2279 C CA . TYR B 1 79 ? 15.453 29.969 8.797 1 42.47 79 TYR B CA 1
ATOM 2280 C C . TYR B 1 79 ? 15.812 28.5 8.711 1 42.47 79 TYR B C 1
ATOM 2282 O O . TYR B 1 79 ? 15.07 27.641 9.203 1 42.47 79 TYR B O 1
ATOM 2290 N N . GLU B 1 80 ? 16.719 28.188 7.938 1 41.34 80 GLU B N 1
ATOM 2291 C CA . GLU B 1 80 ? 17.5 26.953 7.883 1 41.34 80 GLU B CA 1
ATOM 2292 C C . GLU B 1 80 ? 18.234 26.703 9.195 1 41.34 80 GLU B C 1
ATOM 2294 O O . GLU B 1 80 ? 19.078 25.812 9.273 1 41.34 80 GLU B O 1
ATOM 2299 N N . THR B 1 81 ? 18.266 27.641 10.062 1 45.41 81 THR B N 1
ATOM 2300 C CA . THR B 1 81 ? 19.016 27.141 11.203 1 45.41 81 THR B CA 1
ATOM 2301 C C . THR B 1 81 ? 18.234 26.047 11.938 1 45.41 81 THR B C 1
ATOM 2303 O O . THR B 1 81 ? 17 26.141 12.047 1 45.41 81 THR B O 1
ATOM 2306 N N . ILE B 1 82 ? 18.875 24.922 12.242 1 49.84 82 ILE B N 1
ATOM 2307 C CA . ILE B 1 82 ? 18.406 23.734 12.938 1 49.84 82 ILE B CA 1
ATOM 2308 C C . ILE B 1 82 ? 17.422 24.125 14.039 1 49.84 82 ILE B C 1
ATOM 2310 O O . ILE B 1 82 ? 16.344 23.547 14.156 1 49.84 82 ILE B O 1
ATOM 2314 N N . PRO B 1 83 ? 17.812 25.25 14.852 1 49.53 83 PRO B N 1
ATOM 2315 C CA . PRO B 1 83 ? 16.938 25.609 15.969 1 49.53 83 PRO B CA 1
ATOM 2316 C C . PRO B 1 83 ? 15.555 26.062 15.508 1 49.53 83 PRO B C 1
ATOM 2318 O O . PRO B 1 83 ? 14.547 25.703 16.125 1 49.53 83 PRO B O 1
ATOM 2321 N N . SER B 1 84 ? 15.492 26.766 14.359 1 63.69 84 SER B N 1
ATOM 2322 C CA . SER B 1 84 ? 14.219 27.281 13.867 1 63.69 84 SER B CA 1
ATOM 2323 C C . SER B 1 84 ? 13.344 26.172 13.312 1 63.69 84 SER B C 1
ATOM 2325 O O . SER B 1 84 ? 12.141 26.125 13.562 1 63.69 84 SER B O 1
ATOM 2327 N N . TYR B 1 85 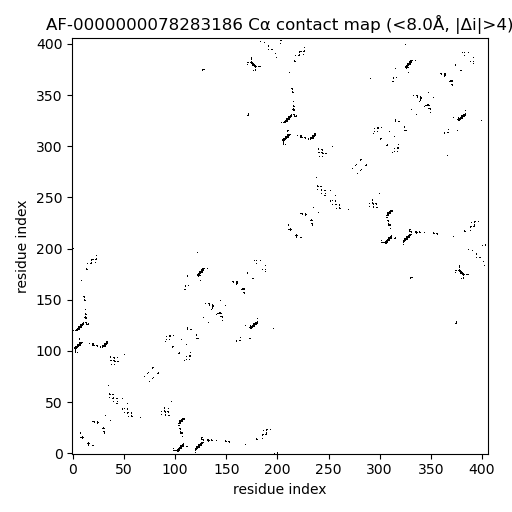? 14.016 25.172 12.93 1 70.06 85 TYR B N 1
ATOM 2328 C CA . TYR B 1 85 ? 13.281 24.031 12.383 1 70.06 85 TYR B CA 1
ATOM 2329 C C . TYR B 1 85 ? 12.695 23.172 13.492 1 70.06 85 TYR B C 1
ATOM 2331 O O . TYR B 1 85 ? 11.547 22.719 13.391 1 70.06 85 TYR B O 1
ATOM 2339 N N . ASN B 1 86 ? 13.453 23.141 14.438 1 82.62 86 ASN B N 1
ATOM 2340 C CA . ASN B 1 86 ? 12.977 22.344 15.555 1 82.62 86 ASN B CA 1
ATOM 2341 C C . ASN B 1 86 ? 11.773 22.984 16.234 1 82.62 86 ASN B C 1
ATOM 2343 O O . ASN B 1 86 ? 10.812 22.297 16.594 1 82.62 86 ASN B O 1
ATOM 2347 N N . LYS B 1 87 ? 11.914 24.266 16.422 1 81.75 87 LYS B N 1
ATOM 2348 C CA . LYS B 1 87 ? 10.781 24.984 16.984 1 81.75 87 LYS B CA 1
ATOM 2349 C C . LYS B 1 87 ? 9.547 24.875 16.094 1 81.75 87 LYS B C 1
ATOM 2351 O O . LYS B 1 87 ? 8.445 24.641 16.594 1 81.75 87 LYS B O 1
ATOM 2356 N N . MET B 1 88 ? 9.758 24.984 14.875 1 84.62 88 MET B N 1
ATOM 2357 C CA . MET B 1 88 ? 8.648 24.922 13.922 1 84.62 88 MET B CA 1
ATOM 2358 C C . MET B 1 88 ? 7.996 23.547 13.945 1 84.62 88 MET B C 1
ATOM 2360 O O . MET B 1 88 ? 6.77 23.438 13.945 1 84.62 88 MET B O 1
ATOM 2364 N N . TYR B 1 89 ? 8.773 22.531 14.008 1 89.56 89 TYR B N 1
ATOM 2365 C CA . TYR B 1 89 ? 8.227 21.172 14.109 1 89.56 89 TYR B CA 1
ATOM 2366 C C . TYR B 1 89 ? 7.371 21.031 15.359 1 89.56 89 TYR B C 1
ATOM 2368 O O . TYR B 1 89 ? 6.254 20.516 15.289 1 89.56 89 TYR B O 1
ATOM 2376 N N . ARG B 1 90 ? 7.922 21.5 16.406 1 91.12 90 ARG B N 1
ATOM 2377 C CA . ARG B 1 90 ? 7.211 21.375 17.672 1 91.12 90 ARG B CA 1
ATOM 2378 C C . ARG B 1 90 ? 5.871 22.094 17.625 1 91.12 90 ARG B C 1
ATOM 2380 O O . ARG B 1 90 ? 4.855 21.578 18.078 1 91.12 90 ARG B O 1
ATOM 2387 N N . GLU B 1 91 ? 5.91 23.266 17.078 1 88.5 91 GLU B N 1
ATOM 2388 C CA . GLU B 1 91 ? 4.688 24.047 17.016 1 88.5 91 GLU B CA 1
ATOM 2389 C C . GLU B 1 91 ? 3.688 23.438 16.031 1 88.5 91 GLU B C 1
ATOM 2391 O O . GLU B 1 91 ? 2.48 23.438 16.297 1 88.5 91 GLU B O 1
ATOM 2396 N N . GLN B 1 92 ? 4.121 22.922 14.945 1 91.88 92 GLN B N 1
ATOM 2397 C CA . GLN B 1 92 ? 3.236 22.266 13.992 1 91.88 92 GLN B CA 1
ATOM 2398 C C . GLN B 1 92 ? 2.633 21 14.602 1 91.88 92 GLN B C 1
ATOM 2400 O O . GLN B 1 92 ? 1.442 20.734 14.43 1 91.88 92 GLN B O 1
ATOM 2405 N N . ALA B 1 93 ? 3.445 20.234 15.289 1 95.31 93 ALA B N 1
ATOM 2406 C CA . ALA B 1 93 ? 2.951 19.047 15.969 1 95.31 93 ALA B CA 1
ATOM 2407 C C . ALA B 1 93 ? 1.854 19.391 16.969 1 95.31 93 ALA B C 1
ATOM 2409 O O . ALA B 1 93 ? 0.844 18.688 17.062 1 95.31 93 ALA B O 1
ATOM 2410 N N . LYS B 1 94 ? 2.064 20.5 17.672 1 93.62 94 LYS B N 1
ATOM 2411 C CA . LYS B 1 94 ? 1.062 20.969 18.625 1 93.62 94 LYS B CA 1
ATOM 2412 C C . LYS B 1 94 ? -0.245 21.312 17.922 1 93.62 94 LYS B C 1
ATOM 2414 O O . LYS B 1 94 ? -1.326 20.953 18.391 1 93.62 94 LYS B O 1
ATOM 2419 N N . VAL B 1 95 ? -0.169 22 16.812 1 93.38 95 VAL B N 1
ATOM 2420 C CA . VAL B 1 95 ? -1.345 22.391 16.047 1 93.38 95 VAL B CA 1
ATOM 2421 C C . VAL B 1 95 ? -2.074 21.156 15.547 1 93.38 95 VAL B C 1
ATOM 2423 O O . VAL B 1 95 ? -3.303 21.062 15.625 1 93.38 95 VAL B O 1
ATOM 2426 N N . ILE B 1 96 ? -1.358 20.188 15.055 1 96.81 96 ILE B N 1
ATOM 2427 C CA . ILE B 1 96 ? -1.93 18.953 14.547 1 96.81 96 ILE B CA 1
ATOM 2428 C C . ILE B 1 96 ? -2.723 18.25 15.648 1 96.81 96 ILE B C 1
ATOM 2430 O O . ILE B 1 96 ? -3.865 17.844 15.438 1 96.81 96 ILE B O 1
ATOM 2434 N N . ARG B 1 97 ? -2.162 18.188 16.812 1 96.56 97 ARG B N 1
ATOM 2435 C CA . ARG B 1 97 ? -2.83 17.531 17.938 1 96.56 97 ARG B CA 1
ATOM 2436 C C . ARG B 1 97 ? -4.086 18.297 18.344 1 96.56 97 ARG B C 1
ATOM 2438 O O . ARG B 1 97 ? -5.121 17.688 18.641 1 96.56 97 ARG B O 1
ATOM 2445 N N . LYS B 1 98 ? -4.008 19.578 18.359 1 93.44 98 LYS B N 1
ATOM 2446 C CA . LYS B 1 98 ? -5.16 20.406 18.719 1 93.44 98 LYS B CA 1
ATOM 2447 C C . LYS B 1 98 ? -6.312 20.203 17.75 1 93.44 98 LYS B C 1
ATOM 2449 O O . LYS B 1 98 ? -7.473 20.109 18.156 1 93.44 98 LYS B O 1
ATOM 2454 N N . ILE B 1 99 ? -5.984 20.156 16.484 1 94.31 99 ILE B N 1
ATOM 2455 C CA . ILE B 1 99 ? -7 19.922 15.469 1 94.31 99 ILE B CA 1
ATOM 2456 C C . ILE B 1 99 ? -7.617 18.547 15.656 1 94.31 99 ILE B C 1
ATOM 2458 O O . ILE B 1 99 ? -8.844 18.391 15.633 1 94.31 99 ILE B O 1
ATOM 2462 N N . ALA B 1 100 ? -6.77 17.562 15.883 1 96.19 100 ALA B N 1
ATOM 2463 C CA . ALA B 1 100 ? -7.203 16.172 16.031 1 96.19 100 ALA B CA 1
ATOM 2464 C C . ALA B 1 100 ? -8.141 16.016 17.219 1 96.19 100 ALA B C 1
ATOM 2466 O O . ALA B 1 100 ? -8.992 15.117 17.234 1 96.19 100 ALA B O 1
ATOM 2467 N N . GLU B 1 101 ? -7.996 16.859 18.219 1 94.38 101 GLU B N 1
ATOM 2468 C CA . GLU B 1 101 ? -8.836 16.828 19.422 1 94.38 101 GLU B CA 1
ATOM 2469 C C . GLU B 1 101 ? -10.203 17.438 19.156 1 94.38 101 GLU B C 1
ATOM 2471 O O . GLU B 1 101 ? -11.172 17.156 19.859 1 94.38 101 GLU B O 1
ATOM 2476 N N . LYS B 1 102 ? -10.281 18.188 18.125 1 92.31 102 LYS B N 1
ATOM 2477 C CA . LYS B 1 102 ? -11.492 18.984 17.938 1 92.31 102 LYS B CA 1
ATOM 2478 C C . LYS B 1 102 ? -12.359 18.422 16.812 1 92.31 102 LYS B C 1
ATOM 2480 O O . LYS B 1 102 ? -13.586 18.469 16.891 1 92.31 102 LYS B O 1
ATOM 2485 N N . GLU B 1 103 ? -11.703 17.922 15.727 1 94.62 103 GLU B N 1
ATOM 2486 C CA . GLU B 1 103 ? -12.492 17.547 14.555 1 94.62 103 GLU B CA 1
ATOM 2487 C C . GLU B 1 103 ? -11.766 16.484 13.734 1 94.62 103 GLU B C 1
ATOM 2489 O O . GLU B 1 103 ? -10.578 16.219 13.945 1 94.62 103 GLU B O 1
ATOM 2494 N N . SER B 1 104 ? -12.57 15.844 12.859 1 97.75 104 SER B N 1
ATOM 2495 C CA . SER B 1 104 ? -11.969 15.008 11.836 1 97.75 104 SER B CA 1
ATOM 2496 C C . SER B 1 104 ? -11.148 15.844 10.852 1 97.75 104 SER B C 1
ATOM 2498 O O . SER B 1 104 ? -11.453 17.016 10.633 1 97.75 104 SER B O 1
ATOM 2500 N N . ALA B 1 105 ? -10.109 15.242 10.312 1 97.75 105 ALA B N 1
ATOM 2501 C CA . ALA B 1 105 ? -9.234 16.031 9.453 1 97.75 105 ALA B CA 1
ATOM 2502 C C . ALA B 1 105 ? -8.375 15.141 8.57 1 97.75 105 ALA B C 1
ATOM 2504 O O . ALA B 1 105 ? -8.18 13.961 8.875 1 97.75 105 ALA B O 1
ATOM 2505 N N . VAL B 1 106 ? -7.934 15.672 7.5 1 98.62 106 VAL B N 1
ATOM 2506 C CA . VAL B 1 106 ? -6.918 15.07 6.641 1 98.62 106 VAL B CA 1
ATOM 2507 C C . VAL B 1 106 ? -5.621 15.867 6.742 1 98.62 106 VAL B C 1
ATOM 2509 O O . VAL B 1 106 ? -5.625 17.094 6.586 1 98.62 106 VAL B O 1
ATOM 2512 N N . PHE B 1 107 ? -4.539 15.211 7.059 1 98.5 107 PHE B N 1
ATOM 2513 C CA . PHE B 1 107 ? -3.232 15.852 7.148 1 98.5 107 PHE B CA 1
ATOM 2514 C C . PHE B 1 107 ? -2.324 15.398 6.012 1 98.5 107 PHE B C 1
ATOM 2516 O O . PHE B 1 107 ? -2.186 14.195 5.766 1 98.5 107 PHE B O 1
ATOM 2523 N N . LEU B 1 108 ? -1.759 16.328 5.309 1 98.12 108 LEU B N 1
ATOM 2524 C CA . LEU B 1 108 ? -0.827 16.031 4.227 1 98.12 108 LEU B CA 1
ATOM 2525 C C . LEU B 1 108 ? 0.613 16.266 4.672 1 98.12 108 LEU B C 1
ATOM 2527 O O . LEU B 1 108 ? 1.097 17.406 4.66 1 98.12 108 LEU B O 1
ATOM 2531 N N . GLY B 1 109 ? 1.246 15.133 4.996 1 97.56 109 GLY B N 1
ATOM 2532 C CA . GLY B 1 109 ? 2.637 15.203 5.414 1 97.56 109 GLY B CA 1
ATOM 2533 C C . GLY B 1 109 ? 2.809 15.711 6.836 1 97.56 109 GLY B C 1
ATOM 2534 O O . GLY B 1 109 ? 2.023 15.367 7.719 1 97.56 109 GLY B O 1
ATOM 2535 N N . ARG B 1 110 ? 4.051 16.172 7.109 1 95.5 110 ARG B N 1
ATOM 2536 C CA . ARG B 1 110 ? 4.402 16.844 8.352 1 95.5 110 ARG B CA 1
ATOM 2537 C C . ARG B 1 110 ? 4.445 15.859 9.516 1 95.5 110 ARG B C 1
ATOM 2539 O O . ARG B 1 110 ? 4.039 16.203 10.633 1 95.5 110 ARG B O 1
ATOM 2546 N N . CYS B 1 111 ? 4.805 14.68 9.219 1 97.62 111 CYS B N 1
ATOM 2547 C CA . CYS B 1 111 ? 4.996 13.656 10.234 1 97.62 111 CYS B CA 1
ATOM 2548 C C . CYS B 1 111 ? 3.701 13.391 11 1 97.62 111 CYS B C 1
ATOM 2550 O O . CYS B 1 111 ? 3.73 12.93 12.141 1 97.62 111 CYS B O 1
ATOM 2552 N N . ALA B 1 112 ? 2.609 13.664 10.383 1 98.44 112 ALA B N 1
ATOM 2553 C CA . ALA B 1 112 ? 1.332 13.578 11.086 1 98.44 112 ALA B CA 1
ATOM 2554 C C . ALA B 1 112 ? 1.048 12.141 11.523 1 98.44 112 ALA B C 1
ATOM 2556 O O . ALA B 1 112 ? 0.414 11.914 12.555 1 98.44 112 ALA B O 1
ATOM 2557 N N . ASP B 1 113 ? 1.522 11.148 10.75 1 98.5 113 ASP B N 1
ATOM 2558 C CA . ASP B 1 113 ? 1.301 9.742 11.094 1 98.5 113 ASP B CA 1
ATOM 2559 C C . ASP B 1 113 ? 1.939 9.406 12.438 1 98.5 113 ASP B C 1
ATOM 2561 O O . ASP B 1 113 ? 1.379 8.641 13.227 1 98.5 113 ASP B O 1
ATOM 2565 N N . VAL B 1 114 ? 3.105 10.008 12.711 1 98.12 114 VAL B N 1
ATOM 2566 C CA . VAL B 1 114 ? 3.807 9.742 13.961 1 98.12 114 VAL B CA 1
ATOM 2567 C C . VAL B 1 114 ? 3.256 10.648 15.062 1 98.12 114 VAL B C 1
ATOM 2569 O O . VAL B 1 114 ? 3.074 10.203 16.203 1 98.12 114 VAL B O 1
ATOM 2572 N N . VAL B 1 115 ? 2.963 11.938 14.719 1 98.12 115 VAL B N 1
ATOM 2573 C CA . VAL B 1 115 ? 2.418 12.883 15.68 1 98.12 115 VAL B CA 1
ATOM 2574 C C . VAL B 1 115 ? 1.103 12.352 16.25 1 98.12 115 VAL B C 1
ATOM 2576 O O . VAL B 1 115 ? 0.804 12.539 17.422 1 98.12 115 VAL B O 1
ATOM 2579 N N . LEU B 1 116 ? 0.33 11.617 15.406 1 98.56 116 LEU B N 1
ATOM 2580 C CA . LEU B 1 116 ? -1.019 11.195 15.773 1 98.56 116 LEU B CA 1
ATOM 2581 C C . LEU B 1 116 ? -1.062 9.703 16.078 1 98.56 116 LEU B C 1
ATOM 2583 O O . LEU B 1 116 ? -2.131 9.086 16.047 1 98.56 116 LEU B O 1
ATOM 2587 N N . LYS B 1 117 ? 0.051 9.062 16.359 1 97.25 117 LYS B N 1
ATOM 2588 C CA . LYS B 1 117 ? 0.181 7.613 16.453 1 97.25 117 LYS B CA 1
ATOM 2589 C C . LYS B 1 117 ? -0.688 7.062 17.594 1 97.25 117 LYS B C 1
ATOM 2591 O O . LYS B 1 117 ? -1.11 5.906 17.547 1 97.25 117 LYS B O 1
ATOM 2596 N N . ASP B 1 118 ? -1.102 7.918 18.562 1 96.12 118 ASP B N 1
ATOM 2597 C CA . ASP B 1 118 ? -1.818 7.438 19.734 1 96.12 118 ASP B CA 1
ATOM 2598 C C . ASP B 1 118 ? -3.324 7.637 19.578 1 96.12 118 ASP B C 1
ATOM 2600 O O . ASP B 1 118 ? -4.098 7.277 20.469 1 96.12 118 ASP B O 1
ATOM 2604 N N . TYR B 1 119 ? -3.736 8.164 18.5 1 96.69 119 TYR B N 1
ATOM 2605 C CA . TYR B 1 119 ? -5.16 8.328 18.234 1 96.69 119 TYR B CA 1
ATOM 2606 C C . TYR B 1 119 ? -5.742 7.086 17.578 1 96.69 119 TYR B C 1
ATOM 2608 O O . TYR B 1 119 ? -5.254 6.648 16.531 1 96.69 119 TYR B O 1
ATOM 2616 N N . PRO B 1 120 ? -6.773 6.562 18.109 1 93.88 120 PRO B N 1
ATOM 2617 C CA . PRO B 1 120 ? -7.262 5.258 17.656 1 93.88 120 PRO B CA 1
ATOM 2618 C C . PRO B 1 120 ? -7.863 5.316 16.25 1 93.88 120 PRO B C 1
ATOM 2620 O O . PRO B 1 120 ? -7.773 4.344 15.492 1 93.88 120 PRO B O 1
ATOM 2623 N N . GLU B 1 121 ? -8.531 6.418 15.898 1 97.12 121 GLU B N 1
ATOM 2624 C CA . GLU B 1 121 ? -9.141 6.551 14.586 1 97.12 121 GLU B CA 1
ATOM 2625 C C . GLU B 1 121 ? -8.242 7.332 13.633 1 97.12 121 GLU B C 1
ATOM 2627 O O . GLU B 1 121 ? -8.688 8.281 12.984 1 97.12 121 GLU B O 1
ATOM 2632 N N . CYS B 1 122 ? -6.977 6.98 13.688 1 98.38 122 CYS B N 1
ATOM 2633 C CA . CYS B 1 122 ? -6 7.559 12.773 1 98.38 122 CYS B CA 1
ATOM 2634 C C . CYS B 1 122 ? -5.547 6.539 11.734 1 98.38 122 CYS B C 1
ATOM 2636 O O . CYS B 1 122 ? -5.129 5.434 12.086 1 98.38 122 CYS B O 1
ATOM 2638 N N . TYR B 1 123 ? -5.648 6.891 10.5 1 98.69 123 TYR B N 1
ATOM 2639 C CA . TYR B 1 123 ? -5.301 6.027 9.375 1 98.69 123 TYR B CA 1
ATOM 2640 C C . TYR B 1 123 ? -4.219 6.66 8.508 1 98.69 123 TYR B C 1
ATOM 2642 O O . TYR B 1 123 ? -4.34 7.82 8.102 1 98.69 123 TYR B O 1
ATOM 2650 N N . ASN B 1 124 ? -3.164 5.957 8.242 1 98.75 124 ASN B N 1
ATOM 2651 C CA . ASN B 1 124 ? -1.973 6.484 7.59 1 98.75 124 ASN B CA 1
ATOM 2652 C C . ASN B 1 124 ? -1.764 5.855 6.215 1 98.75 124 ASN B C 1
ATOM 2654 O O . ASN B 1 124 ? -1.702 4.633 6.09 1 98.75 124 ASN B O 1
ATOM 2658 N N . PHE B 1 125 ? -1.602 6.668 5.191 1 98.88 125 PHE B N 1
ATOM 2659 C CA . PHE B 1 125 ? -1.461 6.18 3.826 1 98.88 125 PHE B CA 1
ATOM 2660 C C . PHE B 1 125 ? -0.238 6.793 3.156 1 98.88 125 PHE B C 1
ATOM 2662 O O . PHE B 1 125 ? 0.159 7.914 3.482 1 98.88 125 PHE B O 1
ATOM 2669 N N . PHE B 1 126 ? 0.357 6.039 2.254 1 98.88 126 PHE B N 1
ATOM 2670 C CA . PHE B 1 126 ? 1.479 6.496 1.443 1 98.88 126 PHE B CA 1
ATOM 2671 C C . PHE B 1 126 ? 1.165 6.363 -0.042 1 98.88 126 PHE B C 1
ATOM 2673 O O . PHE B 1 126 ? 0.784 5.285 -0.507 1 98.88 126 PHE B O 1
ATOM 2680 N N . ILE B 1 127 ? 1.322 7.477 -0.748 1 98.88 127 ILE B N 1
ATOM 2681 C CA . ILE B 1 127 ? 1.032 7.508 -2.178 1 98.88 127 ILE B CA 1
ATOM 2682 C C . ILE B 1 127 ? 2.336 7.613 -2.967 1 98.88 127 ILE B C 1
ATOM 2684 O O . ILE B 1 127 ? 3.16 8.492 -2.699 1 98.88 127 ILE B O 1
ATOM 2688 N N . TYR B 1 128 ? 2.537 6.684 -3.914 1 98.44 128 TYR B N 1
ATOM 2689 C CA . TYR B 1 128 ? 3.752 6.664 -4.723 1 98.44 128 TYR B CA 1
ATOM 2690 C C . TYR B 1 128 ? 3.432 6.336 -6.176 1 98.44 128 TYR B C 1
ATOM 2692 O O . TYR B 1 128 ? 2.305 5.949 -6.5 1 98.44 128 TYR B O 1
ATOM 2700 N N . ALA B 1 129 ? 4.375 6.621 -7.074 1 98.06 129 ALA B N 1
ATOM 2701 C CA . ALA B 1 129 ? 4.215 6.352 -8.5 1 98.06 129 ALA B CA 1
ATOM 2702 C C . ALA B 1 129 ? 5.574 6.238 -9.188 1 98.06 129 ALA B C 1
ATOM 2704 O O . ALA B 1 129 ? 6.594 6.668 -8.641 1 98.06 129 ALA B O 1
ATOM 2705 N N . ASP B 1 130 ? 5.562 5.652 -10.367 1 96.56 130 ASP B N 1
ATOM 2706 C CA . ASP B 1 130 ? 6.816 5.527 -11.102 1 96.56 130 ASP B CA 1
ATOM 2707 C C . ASP B 1 130 ? 7.277 6.883 -11.641 1 96.56 130 ASP B C 1
ATOM 2709 O O . ASP B 1 130 ? 6.504 7.84 -11.656 1 96.56 130 ASP B O 1
ATOM 2713 N N . ALA B 1 131 ? 8.531 6.93 -12.016 1 95.56 131 ALA B N 1
ATOM 2714 C CA . ALA B 1 131 ? 9.172 8.18 -12.422 1 95.56 131 ALA B CA 1
ATOM 2715 C C . ALA B 1 131 ? 8.5 8.766 -13.656 1 95.56 131 ALA B C 1
ATOM 2717 O O . ALA B 1 131 ? 8.312 9.984 -13.75 1 95.56 131 ALA B O 1
ATOM 2718 N N . GLU B 1 132 ? 8.18 7.957 -14.586 1 94.88 132 GLU B N 1
ATOM 2719 C CA . GLU B 1 132 ? 7.574 8.438 -15.82 1 94.88 132 GLU B CA 1
ATOM 2720 C C . GLU B 1 132 ? 6.23 9.109 -15.555 1 94.88 132 GLU B C 1
ATOM 2722 O O . GLU B 1 132 ? 5.949 10.188 -16.078 1 94.88 132 GLU B O 1
ATOM 2727 N N . PHE B 1 133 ? 5.445 8.484 -14.766 1 96.56 133 PHE B N 1
ATOM 2728 C CA . PHE B 1 133 ? 4.152 9.039 -14.383 1 96.56 133 PHE B CA 1
ATOM 2729 C C . PHE B 1 133 ? 4.328 10.367 -13.664 1 96.56 133 PHE B C 1
ATOM 2731 O O . PHE B 1 133 ? 3.643 11.344 -13.977 1 96.56 133 PHE B O 1
ATOM 2738 N N . ARG B 1 134 ? 5.23 10.477 -12.727 1 96.44 134 ARG B N 1
ATOM 2739 C CA . ARG B 1 134 ? 5.453 11.68 -11.93 1 96.44 134 ARG B CA 1
ATOM 2740 C C . ARG B 1 134 ? 5.992 12.812 -12.789 1 96.44 134 ARG B C 1
ATOM 2742 O O . ARG B 1 134 ? 5.621 13.977 -12.602 1 96.44 134 ARG B O 1
ATOM 2749 N N . LYS B 1 135 ? 6.812 12.461 -13.734 1 93.62 135 LYS B N 1
ATOM 2750 C CA . LYS B 1 135 ? 7.34 13.461 -14.664 1 93.62 135 LYS B CA 1
ATOM 2751 C C . LYS B 1 135 ? 6.223 14.086 -15.492 1 93.62 135 LYS B C 1
ATOM 2753 O O . LYS B 1 135 ? 6.199 15.305 -15.688 1 93.62 135 LYS B O 1
ATOM 2758 N N . GLU B 1 136 ? 5.41 13.25 -16.016 1 93.88 136 GLU B N 1
ATOM 2759 C CA . GLU B 1 136 ? 4.297 13.734 -16.828 1 93.88 136 GLU B CA 1
ATOM 2760 C C . GLU B 1 136 ? 3.385 14.648 -16.016 1 93.88 136 GLU B C 1
ATOM 2762 O O . GLU B 1 136 ? 2.945 15.695 -16.516 1 93.88 136 GLU B O 1
ATOM 2767 N N . ARG B 1 137 ? 3.174 14.281 -14.852 1 93.25 137 ARG B N 1
ATOM 2768 C CA . ARG B 1 137 ? 2.332 15.102 -13.984 1 93.25 137 ARG B CA 1
ATOM 2769 C C . ARG B 1 137 ? 3.023 16.422 -13.641 1 93.25 137 ARG B C 1
ATOM 2771 O O . ARG B 1 137 ? 2.375 17.453 -13.555 1 93.25 137 ARG B O 1
ATOM 2778 N N . ALA B 1 138 ? 4.262 16.281 -13.398 1 88.62 138 ALA B N 1
ATOM 2779 C CA . ALA B 1 138 ? 5.02 17.484 -13.07 1 88.62 138 ALA B CA 1
ATOM 2780 C C . ALA B 1 138 ? 4.926 18.516 -14.195 1 88.62 138 ALA B C 1
ATOM 2782 O O . ALA B 1 138 ? 4.84 19.719 -13.938 1 88.62 138 ALA B O 1
ATOM 2783 N N . LYS B 1 139 ? 4.977 18.031 -15.367 1 87.31 139 LYS B N 1
ATOM 2784 C CA . LYS B 1 139 ? 4.848 18.922 -16.531 1 87.31 139 LYS B CA 1
ATOM 2785 C C . LYS B 1 139 ? 3.48 19.594 -16.547 1 87.31 139 LYS B C 1
ATOM 2787 O O . LYS B 1 139 ? 3.373 20.766 -16.906 1 87.31 139 LYS B O 1
ATOM 2792 N N . GLU B 1 140 ? 2.58 18.844 -16.109 1 86.38 140 GLU B N 1
ATOM 2793 C CA . GLU B 1 140 ? 1.202 19.312 -16.234 1 86.38 140 GLU B CA 1
ATOM 2794 C C . GLU B 1 140 ? 0.789 20.156 -15.031 1 86.38 140 GLU B C 1
ATOM 2796 O O . GLU B 1 140 ? 0.077 21.156 -15.18 1 86.38 140 GLU B O 1
ATOM 2801 N N . PHE B 1 141 ? 1.254 19.75 -13.828 1 82.06 141 PHE B N 1
ATOM 2802 C CA . PHE B 1 141 ? 0.624 20.297 -12.633 1 82.06 141 PHE B CA 1
ATOM 2803 C C . PHE B 1 141 ? 1.639 21.062 -11.797 1 82.06 141 PHE B C 1
ATOM 2805 O O . PHE B 1 141 ? 1.265 21.828 -10.898 1 82.06 141 PHE B O 1
ATOM 2812 N N . TYR B 1 142 ? 2.936 20.922 -12.078 1 78.75 142 TYR B N 1
ATOM 2813 C CA . TYR B 1 142 ? 3.908 21.453 -11.133 1 78.75 142 TYR B CA 1
ATOM 2814 C C . TYR B 1 142 ? 4.938 22.328 -11.836 1 78.75 142 TYR B C 1
ATOM 2816 O O . TYR B 1 142 ? 6.125 22.297 -11.5 1 78.75 142 TYR B O 1
ATOM 2824 N N . GLY B 1 143 ? 4.523 23.047 -12.844 1 79.62 143 GLY B N 1
ATOM 2825 C CA . GLY B 1 143 ? 5.367 24.047 -13.477 1 79.62 143 GLY B CA 1
ATOM 2826 C C . GLY B 1 143 ? 6.52 23.453 -14.266 1 79.62 143 GLY B C 1
ATOM 2827 O O . GLY B 1 143 ? 7.609 24.031 -14.312 1 79.62 143 GLY B O 1
ATOM 2828 N N . ASN B 1 144 ? 6.434 22.203 -14.602 1 81.81 144 ASN B N 1
ATOM 2829 C CA . ASN B 1 144 ? 7.367 21.5 -15.484 1 81.81 144 ASN B CA 1
ATOM 2830 C C . ASN B 1 144 ? 8.664 21.156 -14.758 1 81.81 144 ASN B C 1
ATOM 2832 O O . ASN B 1 144 ? 9.758 21.359 -15.305 1 81.81 144 ASN B O 1
ATOM 2836 N N . LYS B 1 145 ? 8.586 20.844 -13.625 1 84.5 145 LYS B N 1
ATOM 2837 C CA . LYS B 1 145 ? 9.742 20.391 -12.867 1 84.5 145 LYS B CA 1
ATOM 2838 C C . LYS B 1 145 ? 10.344 19.125 -13.469 1 84.5 145 LYS B C 1
ATOM 2840 O O . LYS B 1 145 ? 9.617 18.281 -13.992 1 84.5 145 LYS B O 1
ATOM 2845 N N . SER B 1 146 ? 11.648 19.062 -13.391 1 89 146 SER B N 1
ATOM 2846 C CA . SER B 1 146 ? 12.352 17.859 -13.836 1 89 146 SER B CA 1
ATOM 2847 C C . SER B 1 146 ? 12.234 16.734 -12.812 1 89 146 SER B C 1
ATOM 2849 O O . SER B 1 146 ? 11.898 16.984 -11.648 1 89 146 SER B O 1
ATOM 2851 N N . ILE B 1 147 ? 12.562 15.586 -13.25 1 89.38 147 ILE B N 1
ATOM 2852 C CA . ILE B 1 147 ? 12.539 14.43 -12.359 1 89.38 147 ILE B CA 1
ATOM 2853 C C . ILE B 1 147 ? 13.57 14.617 -11.242 1 89.38 147 ILE B C 1
ATOM 2855 O O . ILE B 1 147 ? 13.344 14.188 -10.109 1 89.38 147 ILE B O 1
ATOM 2859 N N . LYS B 1 148 ? 14.648 15.203 -11.578 1 91.12 148 LYS B N 1
ATOM 2860 C CA . LYS B 1 148 ? 15.688 15.477 -10.586 1 91.12 148 LYS B CA 1
ATOM 2861 C C . LYS B 1 148 ? 15.164 16.406 -9.492 1 91.12 148 LYS B C 1
ATOM 2863 O O . LYS B 1 148 ? 15.469 16.203 -8.312 1 91.12 148 LYS B O 1
ATOM 2868 N N . GLU B 1 149 ? 14.43 17.328 -9.875 1 89.88 149 GLU B N 1
ATOM 2869 C CA . GLU B 1 149 ? 13.844 18.25 -8.906 1 89.88 149 GLU B CA 1
ATOM 2870 C C . GLU B 1 149 ? 12.812 17.547 -8.031 1 89.88 149 GLU B C 1
ATOM 2872 O O . GLU B 1 149 ? 12.734 17.812 -6.824 1 89.88 149 GLU B O 1
ATOM 2877 N N . LEU B 1 150 ? 12.055 16.703 -8.625 1 91.69 150 LEU B N 1
ATOM 2878 C CA . LEU B 1 150 ? 11.078 15.945 -7.863 1 91.69 150 LEU B CA 1
ATOM 2879 C C . LEU B 1 150 ? 11.758 15.07 -6.816 1 91.69 150 LEU B C 1
ATOM 2881 O O . LEU B 1 150 ? 11.312 15 -5.672 1 91.69 150 LEU B O 1
ATOM 2885 N N . GLU B 1 151 ? 12.836 14.461 -7.234 1 94.06 151 GLU B N 1
ATOM 2886 C CA . GLU B 1 151 ? 13.57 13.586 -6.328 1 94.06 151 GLU B CA 1
ATOM 2887 C C . GLU B 1 151 ? 14.227 14.383 -5.203 1 94.06 151 GLU B C 1
ATOM 2889 O O . GLU B 1 151 ? 14.336 13.898 -4.074 1 94.06 151 GLU B O 1
ATOM 2894 N N . LYS B 1 152 ? 14.695 15.562 -5.527 1 91 152 LYS B N 1
ATOM 2895 C CA . LYS B 1 152 ? 15.25 16.438 -4.492 1 91 152 LYS B CA 1
ATOM 2896 C C . LYS B 1 152 ? 14.203 16.766 -3.43 1 91 152 LYS B C 1
ATOM 2898 O O . LYS B 1 152 ? 14.5 16.75 -2.234 1 91 152 LYS B O 1
ATOM 2903 N N . GLU B 1 153 ? 13 17.031 -3.918 1 90.06 153 GLU B N 1
ATOM 2904 C CA . GLU B 1 153 ? 11.906 17.281 -2.984 1 90.06 153 GLU B CA 1
ATOM 2905 C C . GLU B 1 153 ? 11.617 16.062 -2.117 1 90.06 153 GLU B C 1
ATOM 2907 O O . GLU B 1 153 ? 11.406 16.188 -0.911 1 90.06 153 GLU B O 1
ATOM 2912 N N . ASN B 1 154 ? 11.602 14.945 -2.727 1 94.69 154 ASN B N 1
ATOM 2913 C CA . ASN B 1 154 ? 11.375 13.711 -1.983 1 94.69 154 ASN B CA 1
ATOM 2914 C C . ASN B 1 154 ? 12.461 13.477 -0.94 1 94.69 154 ASN B C 1
ATOM 2916 O O . ASN B 1 154 ? 12.172 13.055 0.18 1 94.69 154 ASN B O 1
ATOM 2920 N N . LYS B 1 155 ? 13.672 13.719 -1.29 1 94.38 155 LYS B N 1
ATOM 2921 C CA . LYS B 1 155 ? 14.781 13.562 -0.357 1 94.38 155 LYS B CA 1
ATOM 2922 C C . LYS B 1 155 ? 14.648 14.516 0.826 1 94.38 155 LYS B C 1
ATOM 2924 O O . LYS B 1 155 ? 14.969 14.156 1.961 1 94.38 155 LYS B O 1
ATOM 2929 N N . THR B 1 156 ? 14.234 15.711 0.551 1 92.06 156 THR B N 1
ATOM 2930 C CA . THR B 1 156 ? 13.992 16.688 1.608 1 92.06 156 THR B CA 1
ATOM 2931 C C . THR B 1 156 ? 12.914 16.188 2.566 1 92.06 156 THR B C 1
ATOM 2933 O O . THR B 1 156 ? 13.078 16.266 3.787 1 92.06 156 THR B O 1
ATOM 2936 N N . ARG B 1 157 ? 11.859 15.633 2.008 1 94.12 157 ARG B N 1
ATOM 2937 C CA . ARG B 1 157 ? 10.781 15.078 2.818 1 94.12 157 ARG B CA 1
ATOM 2938 C C . ARG B 1 157 ? 11.281 13.906 3.658 1 94.12 157 ARG B C 1
ATOM 2940 O O . ARG B 1 157 ? 10.93 13.781 4.832 1 94.12 157 ARG B O 1
ATOM 2947 N N . GLU B 1 158 ? 12.031 13.109 3.012 1 95.69 158 GLU B N 1
ATOM 2948 C CA . GLU B 1 158 ? 12.617 11.953 3.686 1 95.69 158 GLU B CA 1
ATOM 2949 C C . GLU B 1 158 ? 13.5 12.383 4.855 1 95.69 158 GLU B C 1
ATOM 2951 O O . GLU B 1 158 ? 13.383 11.844 5.957 1 95.69 158 GLU B O 1
ATOM 2956 N N . ARG B 1 159 ? 14.375 13.312 4.629 1 93.69 159 ARG B N 1
ATOM 2957 C CA . ARG B 1 159 ? 15.281 13.797 5.664 1 93.69 159 ARG B CA 1
ATOM 2958 C C . ARG B 1 159 ? 14.5 14.398 6.828 1 93.69 159 ARG B C 1
ATOM 2960 O O . ARG B 1 159 ? 14.805 14.125 7.992 1 93.69 159 ARG B O 1
ATOM 2967 N N . TYR B 1 160 ? 13.531 15.211 6.496 1 91.44 160 TYR B N 1
ATOM 2968 C CA . TYR B 1 160 ? 12.688 15.828 7.512 1 91.44 160 TYR B CA 1
ATOM 2969 C C . TYR B 1 160 ? 12 14.766 8.359 1 91.44 160 TYR B C 1
ATOM 2971 O O . TYR B 1 160 ? 12.086 14.797 9.594 1 91.44 160 TYR B O 1
ATOM 2979 N N . TYR B 1 161 ? 11.414 13.852 7.723 1 95.44 161 TYR B N 1
ATOM 2980 C CA . TYR B 1 161 ? 10.656 12.789 8.375 1 95.44 161 TYR B CA 1
ATOM 2981 C C . TYR B 1 161 ? 11.562 11.93 9.25 1 95.44 161 TYR B C 1
ATOM 2983 O O . TYR B 1 161 ? 11.258 11.688 10.422 1 95.44 161 TYR B O 1
ATOM 2991 N N . ASN B 1 162 ? 12.672 11.508 8.648 1 95.88 162 ASN B N 1
ATOM 2992 C CA . ASN B 1 162 ? 13.594 10.633 9.359 1 95.88 162 ASN B CA 1
ATOM 2993 C C . ASN B 1 162 ? 14.18 11.312 10.594 1 95.88 162 ASN B C 1
ATOM 2995 O O . ASN B 1 162 ? 14.328 10.688 11.641 1 95.88 162 ASN B O 1
ATOM 2999 N N . TYR B 1 163 ? 14.469 12.516 10.461 1 93.75 163 TYR B N 1
ATOM 3000 C CA . TYR B 1 163 ? 15.078 13.273 11.547 1 93.75 163 TYR B CA 1
ATOM 3001 C C . TYR B 1 163 ? 14.109 13.43 12.719 1 93.75 163 TYR B C 1
ATOM 3003 O O . TYR B 1 163 ? 14.461 13.141 13.859 1 93.75 163 TYR B O 1
ATOM 3011 N N . TYR B 1 164 ? 12.891 13.758 12.484 1 93.81 164 TYR B N 1
ATOM 3012 C CA . TYR B 1 164 ? 11.984 14.148 13.547 1 93.81 164 TYR B CA 1
ATOM 3013 C C . TYR B 1 164 ? 11.25 12.945 14.117 1 93.81 164 TYR B C 1
ATOM 3015 O O . TYR B 1 164 ? 10.789 12.969 15.266 1 93.81 164 TYR B O 1
ATOM 3023 N N . THR B 1 165 ? 11.141 11.867 13.344 1 96 165 THR B N 1
ATOM 3024 C CA . THR B 1 165 ? 10.328 10.742 13.805 1 96 165 THR B CA 1
ATOM 3025 C C . THR B 1 165 ? 11.219 9.57 14.211 1 96 165 THR B C 1
ATOM 3027 O O . THR B 1 165 ? 10.773 8.672 14.922 1 96 165 THR B O 1
ATOM 3030 N N . GLY B 1 166 ? 12.422 9.57 13.695 1 95.69 166 GLY B N 1
ATOM 3031 C CA . GLY B 1 166 ? 13.281 8.414 13.891 1 95.69 166 GLY B CA 1
ATOM 3032 C C . GLY B 1 166 ? 12.883 7.223 13.047 1 95.69 166 GLY B C 1
ATOM 3033 O O . GLY B 1 166 ? 13.461 6.141 13.18 1 95.69 166 GLY B O 1
ATOM 3034 N N . GLN B 1 167 ? 11.906 7.379 12.25 1 96.81 167 GLN B N 1
ATOM 3035 C CA . GLN B 1 167 ? 11.453 6.34 11.336 1 96.81 167 GLN B CA 1
ATOM 3036 C C . GLN B 1 167 ? 11.891 6.645 9.906 1 96.81 167 GLN B C 1
ATOM 3038 O O . GLN B 1 167 ? 12.438 7.715 9.633 1 96.81 167 GLN B O 1
ATOM 3043 N N . LYS B 1 168 ? 11.719 5.723 9.078 1 96.62 168 LYS B N 1
ATOM 3044 C CA . LYS B 1 168 ? 12.094 5.891 7.672 1 96.62 168 LYS B CA 1
ATOM 3045 C C . LYS B 1 168 ? 10.883 6.246 6.82 1 96.62 168 LYS B C 1
ATOM 3047 O O . LYS B 1 168 ? 9.891 5.516 6.801 1 96.62 168 LYS B O 1
ATOM 3052 N N . TRP B 1 169 ? 10.953 7.352 6.133 1 97.5 169 TRP B N 1
ATOM 3053 C CA . TRP B 1 169 ? 9.906 7.785 5.219 1 97.5 169 TRP B CA 1
ATOM 3054 C C . TRP B 1 169 ? 9.664 6.742 4.133 1 97.5 169 TRP B C 1
ATOM 3056 O O . TRP B 1 169 ? 10.609 6.242 3.52 1 97.5 169 TRP B O 1
ATOM 3066 N N . GLY B 1 170 ? 8.398 6.32 3.961 1 97.19 170 GLY B N 1
ATOM 3067 C CA . GLY B 1 170 ? 8.078 5.363 2.916 1 97.19 170 GLY B CA 1
ATOM 3068 C C . GLY B 1 170 ? 8.18 3.922 3.375 1 97.19 170 GLY B C 1
ATOM 3069 O O . GLY B 1 170 ? 7.867 3 2.619 1 97.19 170 GLY B O 1
ATOM 3070 N N . GLU B 1 171 ? 8.617 3.736 4.602 1 96.81 171 GLU B N 1
ATOM 3071 C CA . GLU B 1 171 ? 8.648 2.385 5.152 1 96.81 171 GLU B CA 1
ATOM 3072 C C . GLU B 1 171 ? 7.242 1.83 5.336 1 96.81 171 GLU B C 1
ATOM 3074 O O . GLU B 1 171 ? 6.402 2.455 5.992 1 96.81 171 GLU B O 1
ATOM 3079 N N . PRO B 1 172 ? 7.012 0.635 4.801 1 96.94 172 PRO B N 1
ATOM 3080 C CA . PRO B 1 172 ? 5.648 0.099 4.766 1 96.94 172 PRO B CA 1
ATOM 3081 C C . PRO B 1 172 ? 5.004 0.035 6.148 1 96.94 172 PRO B C 1
ATOM 3083 O O . PRO B 1 172 ? 3.832 0.39 6.305 1 96.94 172 PRO B O 1
ATOM 3086 N N . LEU B 1 173 ? 5.734 -0.315 7.184 1 96.62 173 LEU B N 1
ATOM 3087 C CA . LEU B 1 173 ? 5.168 -0.554 8.508 1 96.62 173 LEU B CA 1
ATOM 3088 C C . LEU B 1 173 ? 4.613 0.736 9.102 1 96.62 173 LEU B C 1
ATOM 3090 O O . LEU B 1 173 ? 3.867 0.702 10.086 1 96.62 173 LEU B O 1
ATOM 3094 N N . ASN B 1 174 ? 4.969 1.861 8.508 1 97.25 174 ASN B N 1
ATOM 3095 C CA . ASN B 1 174 ? 4.465 3.141 8.992 1 97.25 174 ASN B CA 1
ATOM 3096 C C . ASN B 1 174 ? 3.041 3.406 8.508 1 97.25 174 ASN B C 1
ATOM 3098 O O . ASN B 1 174 ? 2.369 4.312 9.008 1 97.25 174 ASN B O 1
ATOM 3102 N N . TYR B 1 175 ? 2.57 2.584 7.559 1 98.19 175 TYR B N 1
ATOM 3103 C CA . TYR B 1 175 ? 1.341 2.947 6.859 1 98.19 175 TYR B CA 1
ATOM 3104 C C . TYR B 1 175 ? 0.355 1.786 6.852 1 98.19 175 TYR B C 1
ATOM 3106 O O . TYR B 1 175 ? 0.759 0.621 6.84 1 98.19 175 TYR B O 1
ATOM 3114 N N . ASP B 1 176 ? -0.916 2.178 6.824 1 98.12 176 ASP B N 1
ATOM 3115 C CA . ASP B 1 176 ? -1.988 1.191 6.73 1 98.12 176 ASP B CA 1
ATOM 3116 C C . ASP B 1 176 ? -2.117 0.65 5.309 1 98.12 176 ASP B C 1
ATOM 3118 O O . ASP B 1 176 ? -2.408 -0.532 5.113 1 98.12 176 ASP B O 1
ATOM 3122 N N . LEU B 1 177 ? -1.944 1.538 4.441 1 98.19 177 LEU B N 1
ATOM 3123 C CA . LEU B 1 177 ? -2.059 1.246 3.018 1 98.19 177 LEU B CA 1
ATOM 3124 C C . LEU B 1 177 ? -1.083 2.096 2.209 1 98.19 177 LEU B C 1
ATOM 3126 O O . LEU B 1 177 ? -0.912 3.285 2.486 1 98.19 177 LEU B O 1
ATOM 3130 N N . MET B 1 178 ? -0.439 1.463 1.243 1 98.5 178 MET B N 1
ATOM 3131 C CA . MET B 1 178 ? 0.363 2.182 0.258 1 98.5 178 MET B CA 1
ATOM 3132 C C . MET B 1 178 ? -0.182 1.966 -1.15 1 98.5 178 MET B C 1
ATOM 3134 O O . MET B 1 178 ? -0.438 0.83 -1.554 1 98.5 178 MET B O 1
ATOM 3138 N N . ILE B 1 179 ? -0.327 3.049 -1.905 1 98.69 179 ILE B N 1
ATOM 3139 C CA . ILE B 1 179 ? -1.04 2.967 -3.176 1 98.69 179 ILE B CA 1
ATOM 3140 C C . ILE B 1 179 ? -0.152 3.492 -4.301 1 98.69 179 ILE B C 1
ATOM 3142 O O . ILE B 1 179 ? 0.417 4.582 -4.195 1 98.69 179 ILE B O 1
ATOM 3146 N N . ASN B 1 180 ? -0.063 2.703 -5.32 1 98.5 180 ASN B N 1
ATOM 3147 C CA . ASN B 1 180 ? 0.622 3.098 -6.547 1 98.5 180 ASN B CA 1
ATOM 3148 C C . ASN B 1 180 ? -0.334 3.76 -7.535 1 98.5 180 ASN B C 1
ATOM 3150 O O . ASN B 1 180 ? -1.22 3.104 -8.086 1 98.5 180 ASN B O 1
ATOM 3154 N N . THR B 1 181 ? -0.115 4.965 -7.836 1 98 181 THR B N 1
ATOM 3155 C CA . THR B 1 181 ? -1.07 5.691 -8.664 1 98 181 THR B CA 1
ATOM 3156 C C . THR B 1 181 ? -0.651 5.648 -10.133 1 98 181 THR B C 1
ATOM 3158 O O . THR B 1 181 ? -1.313 6.238 -10.984 1 98 181 THR B O 1
ATOM 3161 N N . SER B 1 182 ? 0.397 4.906 -10.43 1 96.19 182 SER B N 1
ATOM 3162 C CA . SER B 1 182 ? 0.844 4.824 -11.812 1 96.19 182 SER B CA 1
ATOM 3163 C C . SER B 1 182 ? -0.225 4.199 -12.703 1 96.19 182 SER B C 1
ATOM 3165 O O . SER B 1 182 ? -0.337 4.539 -13.883 1 96.19 182 SER B O 1
ATOM 3167 N N . ARG B 1 183 ? -0.981 3.258 -12.102 1 89.62 183 ARG B N 1
ATOM 3168 C CA . ARG B 1 183 ? -1.975 2.543 -12.898 1 89.62 183 ARG B CA 1
ATOM 3169 C C . ARG B 1 183 ? -3.359 2.646 -12.266 1 89.62 183 ARG B C 1
ATOM 3171 O O . ARG B 1 183 ? -4.242 1.841 -12.562 1 89.62 183 ARG B O 1
ATOM 3178 N N . PHE B 1 184 ? -3.463 3.492 -11.375 1 93.94 184 PHE B N 1
ATOM 3179 C CA . PHE B 1 184 ? -4.699 3.664 -10.617 1 93.94 184 PHE B CA 1
ATOM 3180 C C . PHE B 1 184 ? -5.051 5.141 -10.484 1 93.94 184 PHE B C 1
ATOM 3182 O O . PHE B 1 184 ? -4.242 5.938 -10.008 1 93.94 184 PHE B O 1
ATOM 3189 N N . SER B 1 185 ? -6.195 5.586 -10.953 1 94.38 185 SER B N 1
ATOM 3190 C CA . SER B 1 185 ? -6.539 7.004 -11.016 1 94.38 185 SER B CA 1
ATOM 3191 C C . SER B 1 185 ? -6.574 7.621 -9.617 1 94.38 185 SER B C 1
ATOM 3193 O O . SER B 1 185 ? -6.828 6.926 -8.633 1 94.38 185 SER B O 1
ATOM 3195 N N . ILE B 1 186 ? -6.391 8.867 -9.609 1 96.38 186 ILE B N 1
ATOM 3196 C CA . ILE B 1 186 ? -6.379 9.664 -8.383 1 96.38 186 ILE B CA 1
ATOM 3197 C C . ILE B 1 186 ? -7.73 9.555 -7.68 1 96.38 186 ILE B C 1
ATOM 3199 O O . ILE B 1 186 ? -7.797 9.328 -6.473 1 96.38 186 ILE B O 1
ATOM 3203 N N . ARG B 1 187 ? -8.75 9.68 -8.414 1 97 187 ARG B N 1
ATOM 3204 C CA . ARG B 1 187 ? -10.094 9.609 -7.859 1 97 187 ARG B CA 1
ATOM 3205 C C . ARG B 1 187 ? -10.367 8.242 -7.254 1 97 187 ARG B C 1
ATOM 3207 O O . ARG B 1 187 ? -10.906 8.141 -6.148 1 97 187 ARG B O 1
ATOM 3214 N N . LYS B 1 188 ? -9.984 7.238 -7.941 1 97.5 188 LYS B N 1
ATOM 3215 C CA . LYS B 1 188 ? -10.203 5.879 -7.457 1 97.5 188 LYS B CA 1
ATOM 3216 C C . LYS B 1 188 ? -9.359 5.594 -6.219 1 97.5 188 LYS B C 1
ATOM 3218 O O . LYS B 1 188 ? -9.789 4.852 -5.332 1 97.5 188 LYS B O 1
ATOM 3223 N N . ALA B 1 189 ? -8.164 6.137 -6.25 1 98.38 189 ALA B N 1
ATOM 3224 C CA . ALA B 1 189 ? -7.32 5.984 -5.062 1 98.38 189 ALA B CA 1
ATOM 3225 C C . ALA B 1 189 ? -7.984 6.602 -3.836 1 98.38 189 ALA B C 1
ATOM 3227 O O . ALA B 1 189 ? -7.988 6.004 -2.758 1 98.38 189 ALA B O 1
ATOM 3228 N N . ALA B 1 190 ? -8.578 7.773 -3.984 1 98.56 190 ALA B N 1
ATOM 3229 C CA . ALA B 1 190 ? -9.289 8.414 -2.885 1 98.56 190 ALA B CA 1
ATOM 3230 C C . ALA B 1 190 ? -10.477 7.566 -2.428 1 98.56 190 ALA B C 1
ATOM 3232 O O . ALA B 1 190 ? -10.695 7.391 -1.227 1 98.56 190 ALA B O 1
ATOM 3233 N N . ASP B 1 191 ? -11.172 7.039 -3.398 1 98 191 ASP B N 1
ATOM 3234 C CA . ASP B 1 191 ? -12.305 6.18 -3.078 1 98 191 ASP B CA 1
ATOM 3235 C C . ASP B 1 191 ? -11.859 4.941 -2.309 1 98 191 ASP B C 1
ATOM 3237 O O . ASP B 1 191 ? -12.531 4.508 -1.372 1 98 191 ASP B O 1
ATOM 3241 N N . LEU B 1 192 ? -10.789 4.418 -2.736 1 98 192 LEU B N 1
ATOM 3242 C CA . LEU B 1 192 ? -10.266 3.219 -2.092 1 98 192 LEU B CA 1
ATOM 3243 C C . LEU B 1 192 ? -9.898 3.502 -0.64 1 98 192 LEU B C 1
ATOM 3245 O O . LEU B 1 192 ? -10.164 2.686 0.245 1 98 192 LEU B O 1
ATOM 3249 N N . ILE B 1 193 ? -9.227 4.602 -0.398 1 98.5 193 ILE B N 1
ATOM 3250 C CA . ILE B 1 193 ? -8.859 4.992 0.958 1 98.5 193 ILE B CA 1
ATOM 3251 C C . ILE B 1 193 ? -10.117 5.172 1.807 1 98.5 193 ILE B C 1
ATOM 3253 O O . ILE B 1 193 ? -10.172 4.703 2.947 1 98.5 193 ILE B O 1
ATOM 3257 N N . TRP B 1 194 ? -11.055 5.816 1.207 1 97.88 194 TRP B N 1
ATOM 3258 C CA . TRP B 1 194 ? -12.312 6.02 1.916 1 97.88 194 TRP B CA 1
ATOM 3259 C C . TRP B 1 194 ? -12.945 4.684 2.289 1 97.88 194 TRP B C 1
ATOM 3261 O O . TRP B 1 194 ? -13.406 4.504 3.422 1 97.88 194 TRP B O 1
ATOM 3271 N N . ASP B 1 195 ? -12.977 3.75 1.366 1 96.69 195 ASP B N 1
ATOM 3272 C CA . ASP B 1 195 ? -13.508 2.414 1.621 1 96.69 195 ASP B CA 1
ATOM 3273 C C . ASP B 1 195 ? -12.734 1.722 2.742 1 96.69 195 ASP B C 1
ATOM 3275 O O . ASP B 1 195 ? -13.328 1.043 3.584 1 96.69 195 ASP B O 1
ATOM 3279 N N . TYR B 1 196 ? -11.438 1.872 2.711 1 97.75 196 TYR B N 1
ATOM 3280 C CA . TYR B 1 196 ? -10.609 1.295 3.76 1 97.75 196 TYR B CA 1
ATOM 3281 C C . TYR B 1 196 ? -11.023 1.817 5.133 1 97.75 196 TYR B C 1
ATOM 3283 O O . TYR B 1 196 ? -11.227 1.037 6.062 1 97.75 196 TYR B O 1
ATOM 3291 N N . VAL B 1 197 ? -11.156 3.113 5.258 1 97.69 197 VAL B N 1
ATOM 3292 C CA . VAL B 1 197 ? -11.453 3.756 6.535 1 97.69 197 VAL B CA 1
ATOM 3293 C C . VAL B 1 197 ? -12.836 3.316 7.02 1 97.69 197 VAL B C 1
ATOM 3295 O O . VAL B 1 197 ? -12.992 2.908 8.172 1 97.69 197 VAL B O 1
ATOM 3298 N N . MET B 1 198 ? -13.805 3.34 6.102 1 96.62 198 MET B N 1
ATOM 3299 C CA . MET B 1 198 ? -15.172 2.979 6.473 1 96.62 198 MET B CA 1
ATOM 3300 C C . MET B 1 198 ? -15.258 1.509 6.871 1 96.62 198 MET B C 1
ATOM 3302 O O . MET B 1 198 ? -15.961 1.157 7.82 1 96.62 198 MET B O 1
ATOM 3306 N N . SER B 1 199 ? -14.562 0.686 6.129 1 95.75 199 SER B N 1
ATOM 3307 C CA . SER B 1 199 ? -14.547 -0.738 6.445 1 95.75 199 SER B CA 1
ATOM 3308 C C . SER B 1 199 ? -13.898 -0.994 7.805 1 95.75 199 SER B C 1
ATOM 3310 O O . SER B 1 199 ? -14.359 -1.844 8.57 1 95.75 199 SER B O 1
ATOM 3312 N N . SER B 1 200 ? -12.828 -0.248 8.055 1 95.38 200 SER B N 1
ATOM 3313 C CA . SER B 1 200 ? -12.109 -0.4 9.312 1 95.38 200 SER B CA 1
ATOM 3314 C C . SER B 1 200 ? -12.984 0.002 10.5 1 95.38 200 SER B C 1
ATOM 3316 O O . SER B 1 200 ? -12.898 -0.605 11.57 1 95.38 200 SER B O 1
ATOM 3318 N N . GLN B 1 201 ? -13.844 0.979 10.312 1 95.38 201 GLN B N 1
ATOM 3319 C CA . GLN B 1 201 ? -14.664 1.501 11.398 1 95.38 201 GLN B CA 1
ATOM 3320 C C . GLN B 1 201 ? -15.914 0.652 11.602 1 95.38 201 GLN B C 1
ATOM 3322 O O . GLN B 1 201 ? -16.547 0.72 12.656 1 95.38 201 GLN B O 1
ATOM 3327 N N . ALA B 1 202 ? -16.359 -0.072 10.555 1 88.31 202 ALA B N 1
ATOM 3328 C CA . ALA B 1 202 ? -17.547 -0.92 10.656 1 88.31 202 ALA B CA 1
ATOM 3329 C C . ALA B 1 202 ? -17.266 -2.158 11.5 1 88.31 202 ALA B C 1
ATOM 3331 O O . ALA B 1 202 ? -18.188 -2.793 12.016 1 88.31 202 ALA B O 1
ATOM 3332 N N . GLU B 1 203 ? -16.141 -2.604 11.945 1 65.75 203 GLU B N 1
ATOM 3333 C CA . GLU B 1 203 ? -15.859 -3.727 12.828 1 65.75 203 GLU B CA 1
ATOM 3334 C C . GLU B 1 203 ? -16.016 -3.324 14.297 1 65.75 203 GLU B C 1
ATOM 3336 O O . GLU B 1 203 ? -15.695 -2.191 14.664 1 65.75 203 GLU B O 1
#

InterPro domains:
  IPR027417 P-loop containing nucleoside triphosphate hydrolase [G3DSA:3.40.50.300] (1-200)
  IPR027417 P-loop containing nucleoside triphosphate hydrolase [SSF52540] (4-199)

Organism: NCBI:txid1796616

Foldseek 3Di:
DDWLQEEEEEEFQLLLRVVLLCLLCVVVVHEEAEPQLLQQLLVQVVPHPDDSVVSNVVSVPDDPVVVVVVVVVCVVVCCVPPVSLVSSLVSSLVSLVVDSVPGYYYYYASLSLQSCVPPPNYAYEYGYEDLVSSQVSCCVPVVNDDSVVSVVVVVVSQVSNCVPRVDGPPPPVSHPYYDYCHPPPSNVVSVVVVVVSVVVVVD/DDWLQEEEEEEFQLLLRVVLLCLLCVVVVHEEAEPQLLQQLLVQVVPHPDDSVVSSVVSVPDDPVVVVVVVVVCVVVCCVPPVSLVSSLVSSLVSLVVDSVPGYYYYYASLSLQSCVPPPNYAYEYGYEDLVSSQVSCCVPVVNDDSVVSVVVVVVSQVSNCVPRVDGPPPPVSHPYYDYCHPPPSNVVSVVVVVVSVVVVVD

Secondary structure (DSSP, 8-state):
--TT-EEEEEE-TTSSHHHHHHHHHHHHTSEEE-HHHHHHHHHHHHH----HHHHHHHHHHS-THHHHHHHHHHHHTTTTSHHHHHHHHHHHHHHHHHHHHHS-EEEESTTHHHHTTT-TTEEEEEEE--HHHHHHHHHHHSSS--HHHHHHHHHHHHHHHHHHHSSPTT-GGG-SEEEETTSS-HHHHHHHHHHHHHHHHH-/--TT-EEEEEE-TTSSHHHHHHHHHHHHTSEEE-HHHHHHHHHHHHH----HHHHHHHHHHS-THHHHHHHHHHHHTTTTSHHHHHHHHHHHHHHHHHHHHHS-EEEESTTHHHHTTT-TTEEEEEEE--HHHHHHHHHHHSTT--HHHHHHHHHHHHHHHHHHHSS-TT-GGG-SEEEETTSS-HHHHHHHHHHHHHHHHH-

Solvent-accessible surface area (backbone atoms only — not comparable to full-atom values): 21389 Å² total; per-residue (Å²): 133,69,85,44,38,34,39,25,41,38,56,41,64,49,31,46,37,68,61,26,42,47,52,42,10,57,74,66,71,44,49,61,44,34,65,66,36,37,48,47,28,28,58,41,58,77,74,40,90,62,52,68,67,60,39,46,54,54,30,66,66,54,67,71,79,61,44,57,60,42,52,50,39,49,64,64,63,49,54,72,41,67,70,51,46,50,51,48,49,53,38,32,50,50,50,52,52,55,46,53,75,73,36,43,36,24,32,46,38,87,54,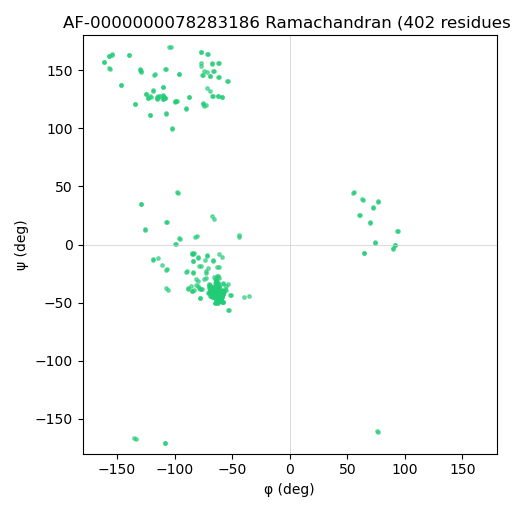39,54,67,72,40,62,86,44,86,52,51,45,27,33,35,30,33,51,49,67,69,53,20,34,57,40,16,50,72,76,54,85,49,45,49,62,67,55,38,49,51,52,38,50,51,51,32,52,54,34,26,67,75,67,73,44,64,65,88,42,64,90,74,28,46,35,36,41,32,40,66,84,35,56,56,69,56,50,31,50,49,52,50,50,50,53,53,56,60,65,72,106,131,68,83,43,38,33,39,25,39,40,56,39,64,48,30,47,39,68,59,25,42,48,51,42,11,58,76,66,71,44,49,59,43,35,65,65,38,37,49,47,30,29,60,42,57,79,74,40,89,62,52,68,65,58,39,45,54,53,31,67,67,54,65,74,74,63,45,56,58,41,50,50,39,46,64,64,63,48,53,72,42,67,68,52,45,50,51,49,50,53,37,31,49,51,50,52,51,54,46,52,74,71,36,43,36,24,32,46,37,87,53,39,54,67,74,42,62,84,44,87,51,50,46,27,34,36,29,32,51,49,68,69,54,20,33,55,38,17,51,72,75,54,85,50,44,52,60,67,55,36,50,51,51,39,49,51,52,34,52,53,36,27,68,78,67,72,45,62,65,88,43,64,91,73,28,48,37,34,42,31,39,66,84,37,56,57,67,55,51,29,51,48,52,50,50,51,54,53,57,59,64,71,106

Radius of gyration: 23.88 Å; Cα contacts (8 Å, |Δi|>4): 592; chains: 2; bounding box: 40×71×44 Å

Nearest PDB structures (foldseek):
  3fdi-assembly1_A  TM=9.120E-01  e=1.248E-13  Eubacterium ventriosum ATCC 27560
  3fdi-assembly1_B  TM=8.327E-01  e=5.779E-14  Eubacterium ventriosum ATCC 27560
  1jjv-assembly1_A  TM=5.636E-01  e=5.462E-06  Haemophilus influenzae
  1uf9-assembly3_C  TM=5.122E-01  e=7.853E-05  Thermus thermophilus
  8dv0-assembly1_A  TM=5.026E-01  e=9.953E-05  Rickettsia felis URRWXCal2

pLDDT: mean 86.79, std 16.2, range [40.84, 98.88]